Protein AF-A0AAD2FMF6-F1 (afdb_monomer_lite)

Secondary structure (DSSP, 8-state):
--SSHHHHHHHHHHHHHHHHHHHHHHHHHHHHHHHHHHHSS-HHHHHHHHHHHHHHHHHGGGSEEEES--TT-TTTTSPPSTTS--HHHHHHHHHHHTTHHHHS-B-SS-EEEEEEESS-TTEEEEEEEPPTTSTTTT-EEEEEEE-TTTTTSPPEEEE--STTTT---BTTB-TTSBB--GGGTSSSSS---TTT--HHHHHHHIIIIIS-S-GGGGSTT-GGGTTSHHHHHHHHHHHHHHHHHIIIIIIHHHHHHHTTSS--SSGGGHHHHHHHHHHTHHHHHHHHHHHHH--PPPPS-----TTTHHHHS--SS--HHHHHHHHHHHHHT-HHHHHHHHHHHHHTT-PPPP---------PPP-EEEETTEEEE--------------------------------------------------

InterPro domains:
  IPR000608 Ubiquitin-conjugating (UBC), catalytic core domain [PF00179] (114-224)
  IPR000608 Ubiquitin-conjugating (UBC), catalytic core domain [PS50127] (88-251)
  IPR016135 Ubiquitin-conjugating enzyme/RWD-like [G3DSA:3.10.110.10] (50-352)
  IPR016135 Ubiquitin-conjugating enzyme/RWD-like [SSF54495] (80-254)

Organism: NCBI:txid2856

Foldseek 3Di:
DDDPVVVVVVVVVVVVVVVVVVVVVVVVVVVVVVVVVVVPQPPVNVVVVVLFVVQCVQCLQQQEDEDQDWPPFPCPPPDQQPDDPPVVQVVVLCVQSVCRSPLWDRTLQKGKHKYANPVQNQWIKMWIQFGPLALLHRFTWMKIWGQRPPPQAAIDIFTDLLLCLLDQLAPQQHSRRHGADQCNVRYDDDYRDRPPDDVSVVVVCCRPVTSDRQRVCVPPPLVVCPPPPQSQLVSLLSSLLSNVSRLNRGQLQLLCVLLVNDDDPGVSCNSVSVSSCVSCVVVVLVVLVCSLPDDGDDHPDDDDDPVCVSSVPPSPDDDSNVSSVSNVVSSCSRPVNVVVVVVVVVVVPDDDDDDDDDDDPPPDPFDWDDDPHDTDGDDDDPDDDDDDDDDDDDDDDDDDDDDDDDYYDDDDDDDDDDDDDPDPDPD

pLDDT: mean 74.32, std 25.96, range [22.69, 98.88]

Radius of gyration: 31.47 Å; chains: 1; bounding box: 99×77×60 Å

Sequence (427 aa):
MTSTAHVVSNHSKDYSRKVLSLAQQVLSLKDRALQISRAVVEKDDLVVVDNQYHYRHALRPLAFDFVDRLQGHCFENQSSTSSAQSTKQRQRVLRELGTYKTALPVENGSSIFVRAVESRMDLLRCLIIGPDDSPYENGCFFFDIHLAGYPNSPPKVNFLTTGDGKYRFNPNLYKDGKVCLSLLGTWSGPGWQSGESTLLQVLVSIQSLILVEQPYFNEPGFQASEGTPSGICESDKYNENVRRFTLDAAILPHLRRLTGALVPMYPEFDAVIDKHFELKEHALTVQLSKWRKYKAQKSPHAGLPSYMKLHHARTSGPTMESLCISCVACMDSWPRKQKARKNRSNASSSMLPEESSKQAVSVQPIRAVEVNGIIEIDLDEDNQDLAATANLPQPPNSESDVPRPSQPPVTLVSSLKGSTAKVIDLT

Structure (mmCIF, N/CA/C/O backbone):
data_AF-A0AAD2FMF6-F1
#
_entry.id   AF-A0AAD2FMF6-F1
#
loop_
_atom_site.group_PDB
_atom_site.id
_atom_site.type_symbol
_atom_site.label_atom_id
_atom_site.label_alt_id
_atom_site.label_comp_id
_atom_site.label_asym_id
_atom_site.label_entity_id
_atom_site.label_seq_id
_atom_site.pdbx_PDB_ins_code
_atom_site.Cartn_x
_atom_site.Cartn_y
_atom_site.Cartn_z
_atom_site.occupancy
_atom_site.B_iso_or_equiv
_atom_site.auth_seq_id
_atom_site.auth_comp_id
_atom_site.auth_asym_id
_atom_site.auth_atom_id
_atom_site.pdbx_PDB_model_num
ATOM 1 N N . MET A 1 1 ? -74.788 -36.641 -24.687 1.00 47.34 1 MET A N 1
ATOM 2 C CA . MET A 1 1 ? -73.593 -37.443 -24.353 1.00 47.34 1 MET A CA 1
ATOM 3 C C . MET A 1 1 ? -72.845 -37.757 -25.652 1.00 47.34 1 MET A C 1
ATOM 5 O O . MET A 1 1 ? -73.503 -38.001 -26.651 1.00 47.34 1 MET A O 1
ATOM 9 N N . THR A 1 2 ? -71.509 -37.625 -25.617 1.00 49.56 2 THR A N 1
ATOM 10 C CA . THR A 1 2 ? -70.476 -38.143 -26.556 1.00 49.56 2 THR A CA 1
ATOM 11 C C . THR A 1 2 ? -70.441 -37.703 -28.036 1.00 49.56 2 THR A C 1
ATOM 13 O O . THR A 1 2 ? -70.500 -38.560 -28.907 1.00 49.56 2 THR A O 1
ATOM 16 N N . SER A 1 3 ? -70.213 -36.416 -28.365 1.00 51.75 3 SER A N 1
ATOM 17 C CA . SER A 1 3 ? -69.592 -36.099 -29.682 1.00 51.75 3 SER A CA 1
ATOM 18 C C . SER A 1 3 ? -68.864 -34.748 -29.816 1.00 51.75 3 SER A C 1
ATOM 20 O O . SER A 1 3 ? -67.983 -34.629 -30.660 1.00 51.75 3 SER A O 1
ATOM 22 N N . THR A 1 4 ? -69.137 -33.734 -28.992 1.00 48.59 4 THR A N 1
ATOM 23 C CA . THR A 1 4 ? -68.455 -32.417 -29.074 1.00 48.59 4 THR A CA 1
ATOM 24 C C . THR A 1 4 ? -67.228 -32.281 -28.162 1.00 48.59 4 THR A C 1
ATOM 26 O O . THR A 1 4 ? -66.384 -31.419 -28.389 1.00 48.59 4 THR A O 1
ATOM 29 N N . ALA A 1 5 ? -67.054 -33.179 -27.187 1.00 45.12 5 ALA A N 1
ATOM 30 C CA . ALA A 1 5 ? -65.874 -33.212 -26.312 1.00 45.12 5 ALA A CA 1
ATOM 31 C C . ALA A 1 5 ? -64.605 -33.755 -27.009 1.00 45.12 5 ALA A C 1
ATOM 33 O O . ALA A 1 5 ? -63.488 -33.442 -26.597 1.00 45.12 5 ALA A O 1
ATOM 34 N N . HIS A 1 6 ? -64.753 -34.537 -28.088 1.00 45.22 6 HIS A N 1
ATOM 35 C CA . HIS A 1 6 ? -63.618 -35.169 -28.773 1.00 45.22 6 HIS A CA 1
ATOM 36 C C . HIS A 1 6 ? -62.829 -34.221 -29.689 1.00 45.22 6 HIS A C 1
ATOM 38 O O . HIS A 1 6 ? -61.616 -34.377 -29.816 1.00 45.22 6 HIS A O 1
ATOM 44 N N . VAL A 1 7 ? -63.471 -33.209 -30.279 1.00 49.34 7 VAL A N 1
ATOM 45 C CA . VAL A 1 7 ? -62.808 -32.288 -31.224 1.00 49.34 7 VAL A CA 1
ATOM 46 C C . VAL A 1 7 ? -62.036 -31.184 -30.488 1.00 49.34 7 VAL A C 1
ATOM 48 O O . VAL A 1 7 ? -60.888 -30.905 -30.830 1.00 49.34 7 VAL A O 1
ATOM 51 N N . VAL A 1 8 ? -62.588 -30.645 -29.393 1.00 47.06 8 VAL A N 1
ATOM 52 C CA . VAL A 1 8 ? -61.883 -29.689 -28.509 1.00 47.06 8 VAL A CA 1
ATOM 53 C C . VAL A 1 8 ? -60.706 -30.366 -27.786 1.00 47.06 8 VAL A C 1
ATOM 55 O O . VAL A 1 8 ? -59.640 -29.769 -27.627 1.00 47.06 8 VAL A O 1
ATOM 58 N N . SER A 1 9 ? -60.848 -31.653 -27.435 1.00 49.81 9 SER A N 1
ATOM 59 C CA . SER A 1 9 ? -59.762 -32.464 -26.865 1.00 49.81 9 SER A CA 1
ATOM 60 C C . SER A 1 9 ? -58.566 -32.611 -27.808 1.00 49.81 9 SER A C 1
ATOM 62 O O . SER A 1 9 ? -57.443 -32.700 -27.314 1.00 49.81 9 SER A O 1
ATOM 64 N N . ASN A 1 10 ? -58.777 -32.703 -29.122 1.00 48.41 10 ASN A N 1
ATOM 65 C CA . ASN A 1 10 ? -57.694 -32.995 -30.064 1.00 48.41 10 ASN A CA 1
ATOM 66 C C . ASN A 1 10 ? -56.894 -31.740 -30.441 1.00 48.41 10 ASN A C 1
ATOM 68 O O . ASN A 1 10 ? -55.670 -31.814 -30.514 1.00 48.41 10 ASN A O 1
ATOM 72 N N . HIS A 1 11 ? -57.537 -30.573 -30.563 1.00 51.94 11 HIS A N 1
ATOM 73 C CA . HIS A 1 11 ? -56.827 -29.301 -30.765 1.00 51.94 11 HIS A CA 1
ATOM 74 C C . HIS A 1 11 ? -56.041 -28.833 -29.533 1.00 51.94 11 HIS A C 1
ATOM 76 O O . HIS A 1 11 ? -54.936 -28.312 -29.682 1.00 51.94 11 HIS A O 1
ATOM 82 N N . SER A 1 12 ? -56.551 -29.080 -28.322 1.00 52.19 12 SER A N 1
ATOM 83 C CA . SER A 1 12 ? -55.810 -28.814 -27.080 1.00 52.19 12 SER A CA 1
ATOM 84 C C . SER A 1 12 ? -54.546 -29.684 -26.975 1.00 52.19 12 SER A C 1
ATOM 86 O O . SER A 1 12 ? -53.460 -29.181 -26.691 1.00 52.19 12 SER A O 1
ATOM 88 N N . LYS A 1 13 ? -54.647 -30.974 -27.334 1.00 53.66 13 LYS A N 1
ATOM 89 C CA . LYS A 1 13 ? -53.506 -31.909 -27.359 1.00 53.66 13 LYS A CA 1
ATOM 90 C C . LYS A 1 13 ? -52.428 -31.510 -28.371 1.00 53.66 13 LYS A C 1
ATOM 92 O O . LYS A 1 13 ? -51.243 -31.649 -28.070 1.00 53.66 13 LYS A O 1
ATOM 97 N N . ASP A 1 14 ? -52.813 -30.995 -29.537 1.00 55.91 14 ASP A N 1
ATOM 98 C CA . ASP A 1 14 ? -51.859 -30.530 -30.553 1.00 55.91 14 ASP A CA 1
ATOM 99 C C . ASP A 1 14 ? -51.150 -29.230 -30.155 1.00 55.91 14 ASP A C 1
ATOM 101 O O . ASP A 1 14 ? -49.952 -29.074 -30.409 1.00 55.91 14 ASP A O 1
ATOM 105 N N . TYR A 1 15 ? -51.851 -28.316 -29.478 1.00 57.34 15 TYR A N 1
ATOM 106 C CA . TYR A 1 15 ? -51.237 -27.110 -28.926 1.00 57.34 15 TYR A CA 1
ATOM 107 C C . TYR A 1 15 ? -50.226 -27.457 -27.823 1.00 57.34 15 TYR A C 1
ATOM 109 O O . TYR A 1 15 ? -49.084 -26.998 -27.863 1.00 57.34 15 TYR A O 1
ATOM 117 N N . SER A 1 16 ? -50.584 -28.351 -26.894 1.00 61.69 16 SER A N 1
ATOM 118 C CA . SER A 1 16 ? -49.678 -28.815 -25.834 1.00 61.69 16 SER A CA 1
ATOM 119 C C . SER A 1 16 ? -48.434 -29.523 -26.381 1.00 61.69 16 SER A C 1
ATOM 121 O O . SER A 1 16 ? -47.336 -29.300 -25.873 1.00 61.69 16 SER A O 1
ATOM 123 N N . ARG A 1 17 ? -48.564 -30.321 -27.451 1.00 63.84 17 ARG A N 1
ATOM 124 C CA . ARG A 1 17 ? -47.413 -30.965 -28.112 1.00 63.84 17 ARG A CA 1
ATOM 125 C C . ARG A 1 17 ? -46.457 -29.953 -28.741 1.00 63.84 17 ARG A C 1
ATOM 127 O O . ARG A 1 17 ? -45.245 -30.115 -28.621 1.00 63.84 17 ARG A O 1
ATOM 134 N N . LYS A 1 18 ? -46.978 -28.892 -29.366 1.00 66.69 18 LYS A N 1
ATOM 135 C CA . LYS A 1 18 ? -46.148 -27.816 -29.939 1.00 66.69 18 LYS A CA 1
ATOM 136 C C . LYS A 1 18 ? -45.423 -27.011 -28.860 1.00 66.69 18 LYS A C 1
ATOM 138 O O . LYS A 1 18 ? -44.243 -26.717 -29.027 1.00 66.69 18 LYS A O 1
ATOM 143 N N . VAL A 1 19 ? -46.089 -26.713 -27.742 1.00 70.88 19 VAL A N 1
ATOM 144 C CA . VAL A 1 19 ? -45.468 -26.023 -26.596 1.00 70.88 19 VAL A CA 1
ATOM 145 C C . VAL A 1 19 ? -44.350 -26.871 -25.978 1.00 70.88 19 VAL A C 1
ATOM 147 O O . VAL A 1 19 ? -43.271 -26.350 -25.707 1.00 70.88 19 VAL A O 1
ATOM 150 N N . LEU A 1 20 ? -44.559 -28.183 -25.830 1.00 63.91 20 LEU A N 1
ATOM 151 C CA . LEU A 1 20 ? -43.536 -29.108 -25.325 1.00 63.91 20 LEU A CA 1
ATOM 152 C C . LEU A 1 20 ? -42.337 -29.233 -26.273 1.00 63.91 20 LEU A C 1
ATOM 154 O O . LEU A 1 20 ? -41.194 -29.199 -25.822 1.00 63.91 20 LEU A O 1
ATOM 158 N N . SER A 1 21 ? -42.586 -29.295 -27.582 1.00 73.44 21 SER A N 1
ATOM 159 C CA . SER A 1 21 ? -41.528 -29.303 -28.596 1.00 73.44 21 SER A CA 1
ATOM 160 C C . SER A 1 21 ? -40.681 -28.027 -28.559 1.00 73.44 21 SER A C 1
ATOM 162 O O . SER A 1 21 ? -39.459 -28.109 -28.690 1.00 73.44 21 SER A O 1
ATOM 164 N N . LEU A 1 22 ? -41.302 -26.856 -28.374 1.00 71.25 22 LEU A N 1
ATOM 165 C CA . LEU A 1 22 ? -40.574 -25.590 -28.253 1.00 71.25 22 LEU A CA 1
ATOM 166 C C . LEU A 1 22 ? -39.754 -25.537 -26.957 1.00 71.25 22 LEU A C 1
ATOM 168 O O . LEU A 1 22 ? -38.597 -25.122 -26.977 1.00 71.25 22 LEU A O 1
ATOM 172 N N . ALA A 1 23 ? -40.322 -25.996 -25.840 1.00 68.06 23 ALA A N 1
ATOM 173 C CA . ALA A 1 23 ? -39.624 -26.048 -24.558 1.00 68.06 23 ALA A CA 1
ATOM 174 C C . ALA A 1 23 ? -38.389 -26.968 -24.613 1.00 68.06 23 ALA A C 1
ATOM 176 O O . ALA A 1 23 ? -37.326 -26.601 -24.113 1.00 68.06 23 ALA A O 1
ATOM 177 N N . GLN A 1 24 ? -38.491 -28.119 -25.287 1.00 74.00 24 GLN A N 1
ATOM 178 C CA . GLN A 1 24 ? -37.368 -29.041 -25.497 1.00 74.00 24 GLN A CA 1
ATOM 179 C C . GLN A 1 24 ? -36.272 -28.446 -26.394 1.00 74.00 24 GLN A C 1
ATOM 181 O O . GLN A 1 24 ? -35.088 -28.632 -26.116 1.00 74.00 24 GLN A O 1
ATOM 186 N N . GLN A 1 25 ? -36.636 -27.678 -27.426 1.00 74.88 25 GLN A N 1
ATOM 187 C CA . GLN A 1 25 ? -35.657 -26.958 -28.249 1.00 74.88 25 GLN A CA 1
ATOM 188 C C . GLN A 1 25 ? -34.942 -25.845 -27.468 1.00 74.88 25 GLN A C 1
ATOM 190 O O . GLN A 1 25 ? -33.728 -25.697 -27.597 1.00 74.88 25 GLN A O 1
ATOM 195 N N . VAL A 1 26 ? -35.655 -25.098 -26.618 1.00 72.44 26 VAL A N 1
ATOM 196 C CA . VAL A 1 26 ? -35.059 -24.055 -25.762 1.00 72.44 26 VAL A CA 1
ATOM 197 C C . VAL A 1 26 ? -34.114 -24.659 -24.719 1.00 72.44 26 VAL A C 1
ATOM 199 O O . VAL A 1 26 ? -33.029 -24.123 -24.503 1.00 72.44 26 VAL A O 1
ATOM 202 N N . LEU A 1 27 ? -34.476 -25.794 -24.114 1.00 64.56 27 LEU A N 1
ATOM 203 C CA . LEU A 1 27 ? -33.606 -26.517 -23.179 1.00 64.56 27 LEU A CA 1
ATOM 204 C C . LEU A 1 27 ? -32.352 -27.066 -23.875 1.00 64.56 27 LEU A C 1
ATOM 206 O O . LEU A 1 27 ? -31.250 -26.860 -23.382 1.00 64.56 27 LEU A O 1
ATOM 210 N N . SER A 1 28 ? -32.491 -27.642 -25.072 1.00 69.94 28 SER A N 1
ATOM 211 C CA . SER A 1 28 ? -31.351 -28.105 -25.877 1.00 69.94 28 SER A CA 1
ATOM 212 C C . SER A 1 28 ? -30.399 -26.967 -26.275 1.00 69.94 28 SER A C 1
ATOM 214 O O . SER A 1 28 ? -29.177 -27.130 -26.242 1.00 69.94 28 SER A O 1
ATOM 216 N N . LEU A 1 29 ? -30.935 -25.788 -26.610 1.00 65.50 29 LEU A N 1
ATOM 217 C CA . LEU A 1 29 ? -30.132 -24.592 -26.879 1.00 65.50 29 LEU A CA 1
ATOM 218 C C . LEU A 1 29 ? -29.440 -24.068 -25.615 1.00 65.50 29 LEU A C 1
ATOM 220 O O . LEU A 1 29 ? -28.285 -23.653 -25.688 1.00 65.50 29 LEU A O 1
ATOM 224 N N . LYS A 1 30 ? -30.108 -24.131 -24.458 1.00 61.59 30 LYS A N 1
ATOM 225 C CA . LYS A 1 30 ? -29.532 -23.761 -23.161 1.00 61.59 30 LYS A CA 1
ATOM 226 C C . LYS A 1 30 ? -28.395 -24.705 -22.760 1.00 61.59 30 LYS A C 1
ATOM 228 O O . LYS A 1 30 ? -27.351 -24.220 -22.340 1.00 61.59 30 LYS A O 1
ATOM 233 N N . ASP A 1 31 ? -28.541 -26.010 -22.977 1.00 65.00 31 ASP A N 1
ATOM 234 C CA . ASP A 1 31 ? -27.500 -27.005 -22.690 1.00 65.00 31 ASP A CA 1
ATOM 235 C C . ASP A 1 31 ? -26.309 -26.898 -23.648 1.00 65.00 31 ASP A C 1
ATOM 237 O O . ASP A 1 31 ? -25.160 -27.001 -23.218 1.00 65.00 31 ASP A O 1
ATOM 241 N N . ARG A 1 32 ? -26.548 -26.588 -24.930 1.00 64.88 32 ARG A N 1
ATOM 242 C CA . ARG A 1 32 ? -25.470 -26.270 -25.883 1.00 64.88 32 ARG A CA 1
ATOM 243 C C . ARG A 1 32 ? -24.753 -24.971 -25.519 1.00 64.88 32 ARG A C 1
ATOM 245 O O . ARG A 1 32 ? -23.532 -24.925 -25.607 1.00 64.88 32 ARG A O 1
ATOM 252 N N . ALA A 1 33 ? -25.472 -23.943 -25.065 1.00 58.91 33 ALA A N 1
ATOM 253 C CA . ALA A 1 33 ? -24.868 -22.708 -24.564 1.00 58.91 33 ALA A CA 1
ATOM 254 C C . ALA A 1 33 ? -24.053 -22.947 -23.279 1.00 58.91 33 ALA A C 1
ATOM 256 O O . ALA A 1 33 ? -22.982 -22.366 -23.134 1.00 58.91 33 ALA A O 1
ATOM 257 N N . LEU A 1 34 ? -24.505 -23.848 -22.397 1.00 55.00 34 LEU A N 1
ATOM 258 C CA . LEU A 1 34 ? -23.795 -24.231 -21.172 1.00 55.00 34 LEU A CA 1
ATOM 259 C C . LEU A 1 34 ? -22.553 -25.099 -21.451 1.00 55.00 34 LEU A C 1
ATOM 261 O O . LEU A 1 34 ? -21.546 -25.002 -20.751 1.00 55.00 34 LEU A O 1
ATOM 265 N N . GLN A 1 35 ? -22.605 -25.954 -22.478 1.00 56.34 35 GLN A N 1
ATOM 266 C CA . GLN A 1 35 ? -21.454 -26.727 -22.955 1.00 56.34 35 GLN A CA 1
ATOM 267 C C . GLN A 1 35 ? -20.429 -25.838 -23.663 1.00 56.34 35 GLN A C 1
ATOM 269 O O . GLN A 1 35 ? -19.237 -26.017 -23.440 1.00 56.34 35 GLN A O 1
ATOM 274 N N . ILE A 1 36 ? -20.869 -24.844 -24.442 1.00 53.41 36 ILE A N 1
ATOM 275 C CA . ILE A 1 36 ? -19.986 -23.830 -25.036 1.00 53.41 36 ILE A CA 1
ATOM 276 C C . ILE A 1 36 ? -19.380 -22.946 -23.935 1.00 53.41 36 ILE A C 1
ATOM 278 O O . ILE A 1 36 ? -18.175 -22.732 -23.941 1.00 53.41 36 ILE A O 1
ATOM 282 N N . SER A 1 37 ? -20.148 -22.513 -22.928 1.00 51.34 37 SER A N 1
ATOM 283 C CA . SER A 1 37 ? -19.602 -21.723 -21.813 1.00 51.34 37 SER A CA 1
ATOM 284 C C . SER A 1 37 ? -18.616 -22.514 -20.947 1.00 51.34 37 SER A C 1
ATOM 286 O O . SER A 1 37 ? -17.664 -21.942 -20.431 1.00 51.34 37 SER A O 1
ATOM 288 N N . ARG A 1 38 ? -18.812 -23.833 -20.800 1.00 53.47 38 ARG A N 1
ATOM 289 C CA . ARG A 1 38 ? -17.855 -24.735 -20.135 1.00 53.47 38 ARG A CA 1
ATOM 290 C C . ARG A 1 38 ? -16.628 -25.060 -20.996 1.00 53.47 38 ARG A C 1
ATOM 292 O O . ARG A 1 38 ? -15.605 -25.429 -20.436 1.00 53.47 38 ARG A O 1
ATOM 299 N N . ALA A 1 39 ? -16.722 -24.930 -22.320 1.00 49.16 39 ALA A N 1
ATOM 300 C CA . ALA A 1 39 ? -15.635 -25.206 -23.262 1.00 49.16 39 ALA A CA 1
ATOM 301 C C . ALA A 1 39 ? -14.795 -23.968 -23.643 1.00 49.16 39 ALA A C 1
ATOM 303 O O . ALA A 1 39 ? -13.778 -24.131 -24.308 1.00 49.16 39 ALA A O 1
ATOM 304 N N . VAL A 1 40 ? -15.197 -22.752 -23.244 1.00 50.47 40 VAL A N 1
ATOM 305 C CA . VAL A 1 40 ? -14.542 -21.483 -23.645 1.00 50.47 40 VAL A CA 1
ATOM 306 C C . VAL A 1 40 ? -13.622 -20.885 -22.565 1.00 50.47 40 VAL A C 1
ATOM 308 O O . VAL A 1 40 ? -12.927 -19.916 -22.838 1.00 50.47 40 VAL A O 1
ATOM 311 N N . VAL A 1 41 ? -13.539 -21.462 -21.365 1.00 49.41 41 VAL A N 1
ATOM 312 C CA . VAL A 1 41 ? -12.566 -21.013 -20.351 1.00 49.41 41 VAL A CA 1
ATOM 313 C C . VAL A 1 41 ? -11.321 -21.889 -20.457 1.00 49.41 41 VAL A C 1
ATOM 315 O O . VAL A 1 41 ? -11.370 -23.087 -20.166 1.00 49.41 41 VAL A O 1
ATOM 318 N N . GLU A 1 42 ? -10.221 -21.311 -20.938 1.00 50.50 42 GLU A N 1
ATOM 319 C CA . GLU A 1 42 ? -8.943 -22.004 -21.078 1.00 50.50 42 GLU A CA 1
ATOM 320 C C . GLU A 1 42 ? -8.460 -22.500 -19.705 1.00 50.50 42 GLU A C 1
ATOM 322 O O . GLU A 1 42 ? -8.738 -21.921 -18.656 1.00 50.50 42 GLU A O 1
ATOM 327 N N . LYS A 1 43 ? -7.745 -23.626 -19.688 1.00 52.09 43 LYS A N 1
ATOM 328 C CA . LYS A 1 43 ? -7.291 -24.306 -18.462 1.00 52.09 43 LYS A CA 1
ATOM 329 C C . LYS A 1 43 ? -6.472 -23.391 -17.533 1.00 52.09 43 LYS A C 1
ATOM 331 O O . LYS A 1 43 ? -6.464 -23.616 -16.325 1.00 52.09 43 LYS A O 1
ATOM 336 N N . ASP A 1 44 ? -5.834 -22.366 -18.094 1.00 51.78 44 ASP A N 1
ATOM 337 C CA . ASP A 1 44 ? -5.080 -21.347 -17.364 1.00 51.78 44 ASP A CA 1
ATOM 338 C C . ASP A 1 44 ? -6.000 -20.354 -16.635 1.00 51.78 44 ASP A C 1
ATOM 340 O O . ASP A 1 44 ? -5.744 -20.035 -15.473 1.00 51.78 44 ASP A O 1
ATOM 344 N N . ASP A 1 45 ? -7.128 -19.960 -17.233 1.00 50.66 45 ASP A N 1
ATOM 345 C CA . ASP A 1 45 ? -8.123 -19.096 -16.587 1.00 50.66 45 ASP A CA 1
ATOM 346 C C . ASP A 1 45 ? -8.752 -19.782 -15.3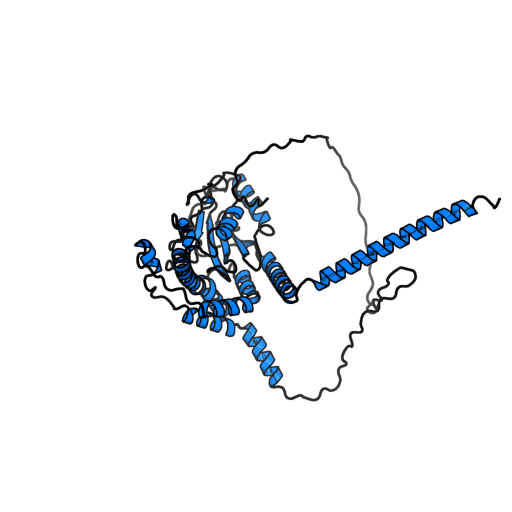68 1.00 50.66 45 ASP A C 1
ATOM 348 O O . ASP A 1 45 ? -8.950 -19.148 -14.335 1.00 50.66 45 ASP A O 1
ATOM 352 N N . LEU A 1 46 ? -9.007 -21.096 -15.432 1.00 56.66 46 LEU A N 1
ATOM 353 C CA . LEU A 1 46 ? -9.515 -21.852 -14.279 1.00 56.66 46 LEU A CA 1
ATOM 354 C C . LEU A 1 46 ? -8.521 -21.863 -13.107 1.00 56.66 46 LEU A C 1
ATOM 356 O O . LEU A 1 46 ? -8.938 -21.714 -11.962 1.00 56.66 46 LEU A O 1
ATOM 360 N N . VAL A 1 47 ? -7.218 -22.000 -13.375 1.00 59.97 47 VAL A N 1
ATOM 361 C CA . VAL A 1 47 ? -6.170 -21.979 -12.335 1.00 59.97 47 VAL A CA 1
ATOM 362 C C . VAL A 1 47 ? -5.987 -20.572 -11.759 1.00 59.97 47 VAL A C 1
ATOM 364 O O . VAL A 1 47 ? -5.784 -20.412 -10.554 1.00 59.97 47 VAL A O 1
ATOM 367 N N . VAL A 1 48 ? -6.078 -19.533 -12.593 1.00 59.91 48 VAL A N 1
ATOM 368 C CA . VAL A 1 48 ? -6.016 -18.133 -12.147 1.00 59.91 48 VAL A CA 1
ATOM 369 C C . VAL A 1 48 ? -7.228 -17.782 -11.282 1.00 59.91 48 VAL A C 1
ATOM 371 O O . VAL A 1 48 ? -7.052 -17.216 -10.202 1.00 59.91 48 VAL A O 1
ATOM 374 N N . VAL A 1 49 ? -8.437 -18.158 -11.706 1.00 61.03 49 VAL A N 1
ATOM 375 C CA . VAL A 1 49 ? -9.680 -17.953 -10.943 1.00 61.03 49 VAL A CA 1
ATOM 376 C C . VAL A 1 49 ? -9.624 -18.690 -9.602 1.00 61.03 49 VAL A C 1
ATOM 378 O O . VAL A 1 49 ? -9.982 -18.111 -8.575 1.00 61.03 49 VAL A O 1
ATOM 381 N N . ASP A 1 50 ? -9.111 -19.921 -9.583 1.00 71.19 50 ASP A N 1
ATOM 382 C CA . ASP A 1 50 ? -8.941 -20.714 -8.363 1.00 71.19 50 ASP A CA 1
ATOM 383 C C . ASP A 1 50 ? -7.964 -20.053 -7.374 1.00 71.19 50 ASP A C 1
ATOM 385 O O . ASP A 1 50 ? -8.283 -19.863 -6.199 1.00 71.19 50 ASP A O 1
ATOM 389 N N . ASN A 1 51 ? -6.807 -19.585 -7.854 1.00 76.88 51 ASN A N 1
ATOM 390 C CA . ASN A 1 51 ? -5.833 -18.874 -7.020 1.00 76.88 51 ASN A CA 1
ATOM 391 C C . ASN A 1 51 ? -6.381 -17.550 -6.472 1.00 76.88 51 ASN A C 1
ATOM 393 O O . ASN A 1 51 ? -6.164 -17.229 -5.301 1.00 76.88 51 ASN A O 1
ATOM 397 N N . GLN A 1 52 ? -7.112 -16.785 -7.289 1.00 82.94 52 GLN A N 1
ATOM 398 C CA . GLN A 1 52 ? -7.743 -15.540 -6.850 1.00 82.94 52 GLN A CA 1
ATOM 399 C C . GLN A 1 52 ? -8.797 -15.790 -5.769 1.00 82.94 52 GLN A C 1
ATOM 401 O O . GLN A 1 52 ? -8.800 -15.114 -4.735 1.00 82.94 52 GLN A O 1
ATOM 406 N N . TYR A 1 53 ? -9.654 -16.790 -5.980 1.00 86.94 53 TYR A N 1
ATOM 407 C CA . TYR A 1 53 ? -10.670 -17.198 -5.019 1.00 86.94 53 TYR A CA 1
ATOM 408 C C . TYR A 1 53 ? -10.035 -17.650 -3.700 1.00 86.94 53 TYR A C 1
ATOM 410 O O . TYR A 1 53 ? -10.394 -17.135 -2.638 1.00 86.94 53 TYR A O 1
ATOM 418 N N . HIS A 1 54 ? -9.045 -18.545 -3.756 1.00 89.62 54 HIS A N 1
ATOM 419 C CA . HIS A 1 54 ? -8.337 -19.043 -2.578 1.00 89.62 54 HIS A CA 1
ATOM 420 C C . HIS A 1 54 ? -7.639 -17.929 -1.797 1.00 89.62 54 HIS A C 1
ATOM 422 O O . HIS A 1 54 ? -7.743 -17.882 -0.568 1.00 89.62 54 HIS A O 1
ATOM 428 N N . TYR A 1 55 ? -6.982 -17.001 -2.496 1.00 94.81 55 TYR A N 1
ATOM 429 C CA . TYR A 1 55 ? -6.345 -15.844 -1.877 1.00 94.81 55 TYR A CA 1
ATOM 430 C C . TYR A 1 55 ? -7.349 -14.977 -1.123 1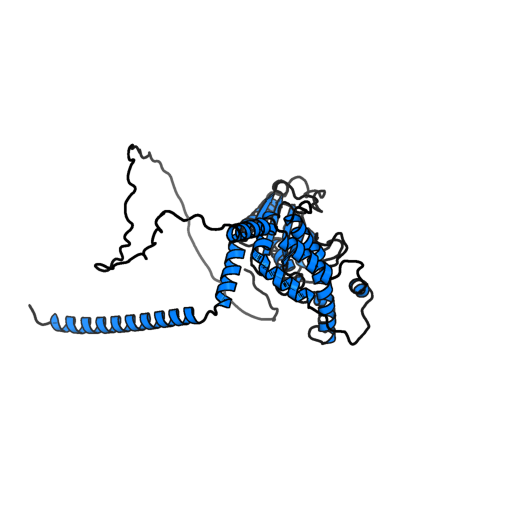.00 94.81 55 TYR A C 1
ATOM 432 O O . TYR A 1 55 ? -7.185 -14.717 0.074 1.00 94.81 55 TYR A O 1
ATOM 440 N N . ARG A 1 56 ? -8.431 -14.582 -1.799 1.00 94.44 56 ARG A N 1
ATOM 441 C CA . ARG A 1 56 ? -9.473 -13.747 -1.204 1.00 94.44 56 ARG A CA 1
ATOM 442 C C . ARG A 1 56 ? -10.147 -14.443 -0.025 1.00 94.44 56 ARG A C 1
ATOM 444 O O . ARG A 1 56 ? -10.307 -13.819 1.020 1.00 94.44 56 ARG A O 1
ATOM 451 N N . HIS A 1 57 ? -10.503 -15.720 -0.149 1.00 93.94 57 HIS A N 1
ATOM 452 C CA . HIS A 1 57 ? -11.145 -16.469 0.934 1.00 93.94 57 HIS A CA 1
ATOM 453 C C . HIS A 1 57 ? -10.262 -16.600 2.174 1.00 93.94 57 HIS A C 1
ATOM 455 O O . HIS A 1 57 ? -10.759 -16.464 3.291 1.00 93.94 57 HIS A O 1
ATOM 461 N N . ALA A 1 58 ? -8.962 -16.829 1.995 1.00 95.88 58 ALA A N 1
ATOM 462 C CA . ALA A 1 58 ? -8.037 -16.977 3.110 1.00 95.88 58 ALA A CA 1
ATOM 463 C C . ALA A 1 58 ? -7.754 -15.657 3.843 1.00 95.88 58 ALA A C 1
ATOM 465 O O . ALA A 1 58 ? -7.602 -15.656 5.064 1.00 95.88 58 ALA A O 1
ATOM 466 N N . LEU A 1 59 ? -7.664 -14.541 3.115 1.00 97.62 59 LEU A N 1
ATOM 467 C CA . LEU A 1 59 ? -7.230 -13.256 3.672 1.00 97.62 59 LEU A CA 1
ATOM 468 C C . LEU A 1 59 ? -8.379 -12.320 4.052 1.00 97.62 59 LEU A C 1
ATOM 470 O O . LEU A 1 59 ? -8.200 -11.478 4.930 1.00 97.62 59 LEU A O 1
ATOM 474 N N . ARG A 1 60 ? -9.572 -12.467 3.460 1.00 97.31 60 ARG A N 1
ATOM 475 C CA . ARG A 1 60 ? -10.745 -11.634 3.778 1.00 97.31 60 ARG A CA 1
ATOM 476 C C . ARG A 1 60 ? -11.090 -11.617 5.277 1.00 97.31 60 ARG A C 1
ATOM 478 O O . ARG A 1 60 ? -11.344 -10.523 5.779 1.00 97.31 60 ARG A O 1
ATOM 485 N N . PRO A 1 61 ? -11.051 -12.740 6.025 1.00 97.62 61 PRO A N 1
ATOM 486 C CA . PRO A 1 61 ? -11.286 -12.716 7.471 1.00 97.62 61 PRO A CA 1
ATOM 487 C C . PRO A 1 61 ? -10.283 -11.854 8.252 1.00 97.62 61 PRO A C 1
ATOM 489 O O . PRO A 1 61 ? -10.594 -11.403 9.346 1.00 97.62 61 PRO A O 1
ATOM 492 N N . LEU A 1 62 ? -9.099 -11.605 7.685 1.00 98.06 62 LEU A N 1
ATOM 493 C CA . LEU A 1 62 ? -8.021 -10.831 8.301 1.00 98.06 62 LEU A CA 1
ATOM 494 C C . LEU A 1 62 ? -8.008 -9.355 7.862 1.00 98.06 62 LEU A C 1
ATOM 496 O O . LEU A 1 62 ? -7.129 -8.605 8.303 1.00 98.06 62 LEU A O 1
ATOM 500 N N . ALA A 1 63 ? -8.955 -8.938 7.007 1.00 97.81 63 ALA A N 1
ATOM 501 C CA . ALA A 1 63 ? -9.045 -7.594 6.422 1.00 97.81 63 ALA A CA 1
ATOM 502 C C . ALA A 1 63 ? -9.025 -6.484 7.480 1.00 97.81 63 ALA A C 1
ATOM 504 O O . ALA A 1 63 ? -8.319 -5.489 7.335 1.00 97.81 63 ALA A O 1
ATOM 505 N N . PHE A 1 64 ? -9.765 -6.666 8.572 1.00 98.50 64 PHE A N 1
ATOM 506 C CA . PHE A 1 64 ? -9.887 -5.671 9.627 1.00 98.50 64 PHE A CA 1
ATOM 507 C C . PHE A 1 64 ? -10.015 -6.321 10.998 1.00 98.50 64 PHE A C 1
ATOM 509 O O . PHE A 1 64 ? -10.794 -7.262 11.152 1.00 98.50 64 PHE A O 1
ATOM 516 N N . ASP A 1 65 ? -9.297 -5.776 11.979 1.00 97.75 65 ASP A N 1
ATOM 517 C CA . ASP A 1 65 ? -9.435 -6.169 13.379 1.00 97.75 65 ASP A CA 1
ATOM 518 C C . ASP A 1 65 ? -9.085 -5.024 14.342 1.00 97.75 65 ASP A C 1
ATOM 520 O O . ASP A 1 65 ? -8.411 -4.056 13.961 1.00 97.75 65 ASP A O 1
ATOM 524 N N . PHE A 1 66 ? -9.531 -5.147 15.590 1.00 97.00 66 PHE A N 1
ATOM 525 C CA . PHE A 1 66 ? -9.090 -4.297 16.692 1.00 97.00 66 PHE A CA 1
ATOM 526 C C . PHE A 1 66 ? -7.879 -4.913 17.394 1.00 97.00 66 PHE A C 1
ATOM 528 O O . PHE A 1 66 ? -7.721 -6.129 17.440 1.00 97.00 66 PHE A O 1
ATOM 535 N N . VAL A 1 67 ? -7.007 -4.061 17.931 1.00 97.00 67 VAL A N 1
ATOM 536 C CA . VAL A 1 67 ? -5.825 -4.475 18.696 1.00 97.00 67 VAL A CA 1
ATOM 537 C C . VAL A 1 67 ? -5.653 -3.617 19.941 1.00 97.00 67 VAL A C 1
ATOM 539 O O . VAL A 1 67 ? -6.046 -2.449 19.961 1.00 97.00 67 VAL A O 1
ATOM 542 N N . ASP A 1 68 ? -4.989 -4.164 20.956 1.00 94.44 68 ASP A N 1
ATOM 543 C CA . ASP A 1 68 ? -4.726 -3.443 22.207 1.00 94.44 68 ASP A CA 1
ATOM 544 C C . ASP A 1 68 ? -3.793 -2.244 21.999 1.00 94.44 68 ASP A C 1
ATOM 546 O O . ASP A 1 68 ? -3.973 -1.177 22.592 1.00 94.44 68 ASP A O 1
ATOM 550 N N . ARG A 1 69 ? -2.768 -2.422 21.155 1.00 93.44 69 ARG A N 1
ATOM 551 C CA . ARG A 1 69 ? -1.733 -1.420 20.885 1.00 93.44 69 ARG A CA 1
ATOM 552 C C . ARG A 1 69 ? -1.083 -1.635 19.521 1.00 93.44 69 ARG A C 1
ATOM 554 O O . ARG A 1 69 ? -0.831 -2.763 19.114 1.00 93.44 69 ARG A O 1
ATOM 561 N N . LEU A 1 70 ? -0.712 -0.532 18.874 1.00 95.00 70 LEU A N 1
ATOM 562 C CA . LEU A 1 70 ? 0.179 -0.508 17.712 1.00 95.00 70 LEU A CA 1
ATOM 563 C C . LEU A 1 70 ? 1.582 -0.093 18.168 1.00 95.00 70 LEU A C 1
ATOM 565 O O . LEU A 1 70 ? 1.788 1.042 18.602 1.00 95.00 70 LEU A O 1
ATOM 569 N N . GLN A 1 71 ? 2.546 -1.013 18.122 1.00 91.31 71 GLN A N 1
ATOM 570 C CA . GLN A 1 71 ? 3.906 -0.728 18.590 1.00 91.31 71 GLN A CA 1
ATOM 571 C C . GLN A 1 71 ? 4.599 0.291 17.674 1.00 91.31 71 GLN A C 1
ATOM 573 O O . GLN A 1 71 ? 4.496 0.211 16.445 1.00 91.31 71 GLN A O 1
ATOM 578 N N . GLY A 1 72 ? 5.289 1.263 18.283 1.00 91.81 72 GLY A N 1
ATOM 579 C CA . GLY A 1 72 ? 6.052 2.292 17.569 1.00 91.81 72 GLY A CA 1
ATOM 580 C C . GLY A 1 72 ? 5.201 3.210 16.689 1.00 91.81 72 GLY A C 1
ATOM 581 O O . GLY A 1 72 ? 5.709 3.739 15.705 1.00 91.81 72 GLY A O 1
ATOM 582 N N . HIS A 1 73 ? 3.907 3.361 16.989 1.00 95.88 73 HIS A N 1
ATOM 583 C CA . HIS A 1 73 ? 3.006 4.157 16.162 1.00 95.88 73 HIS A CA 1
ATOM 584 C C . HIS A 1 73 ? 3.401 5.642 16.182 1.00 95.88 73 HIS A C 1
ATOM 586 O O . HIS A 1 73 ? 3.448 6.257 17.249 1.00 95.88 73 HIS A O 1
ATOM 592 N N . CYS A 1 74 ? 3.628 6.256 15.016 1.00 94.75 74 CYS A N 1
ATOM 593 C CA . CYS A 1 74 ? 4.189 7.613 14.890 1.00 94.75 74 CYS A CA 1
ATOM 594 C C . CYS A 1 74 ? 3.358 8.707 15.584 1.00 94.75 74 CYS A C 1
ATOM 596 O O . CYS A 1 74 ? 3.856 9.796 15.873 1.00 94.75 74 CYS A O 1
ATOM 598 N N . PHE A 1 75 ? 2.081 8.427 15.840 1.00 94.69 75 PHE A N 1
ATOM 599 C CA . PHE A 1 75 ? 1.138 9.351 16.464 1.00 94.69 75 PHE A CA 1
ATOM 600 C C . PHE A 1 75 ? 0.756 8.980 17.905 1.00 94.69 75 PHE A C 1
ATOM 602 O O . PHE A 1 75 ? -0.117 9.638 18.460 1.00 94.69 75 PHE A O 1
ATOM 609 N N . GLU A 1 76 ? 1.380 7.969 18.529 1.00 90.44 76 GLU A N 1
ATOM 610 C CA . GLU A 1 76 ? 0.975 7.482 19.866 1.00 90.44 76 GLU A CA 1
ATOM 611 C C . GLU A 1 76 ? 0.991 8.582 20.944 1.00 90.44 76 GLU A C 1
ATOM 613 O O . GLU A 1 76 ? 0.098 8.642 21.787 1.00 90.44 76 GLU A O 1
ATOM 618 N N . ASN A 1 77 ? 1.961 9.499 20.860 1.00 88.50 77 ASN A N 1
ATOM 619 C CA . ASN A 1 77 ? 2.141 10.603 21.807 1.00 88.50 77 ASN A CA 1
ATOM 620 C C . ASN A 1 77 ? 1.333 11.855 21.444 1.00 88.50 77 ASN A C 1
ATOM 622 O O . ASN A 1 77 ? 1.350 12.839 22.184 1.00 88.50 77 ASN A O 1
ATOM 626 N N . GLN A 1 78 ? 0.644 11.864 20.298 1.00 85.38 78 GLN A N 1
ATOM 627 C CA . GLN A 1 78 ? -0.236 12.976 19.964 1.00 85.38 78 GLN A CA 1
ATOM 628 C C . GLN A 1 78 ? -1.519 12.849 20.779 1.00 85.38 78 GLN A C 1
ATOM 630 O O . GLN A 1 78 ? -2.150 11.787 20.844 1.00 85.38 78 GLN A O 1
ATOM 635 N N . SER A 1 79 ? -1.909 13.956 21.410 1.00 70.00 79 SER A N 1
ATOM 636 C CA . SER A 1 79 ? -3.179 14.022 22.111 1.00 70.00 79 SER A CA 1
ATOM 637 C C . SER A 1 79 ? -4.297 13.665 21.136 1.00 70.00 79 SER A C 1
ATOM 639 O O . SER A 1 79 ? -4.409 14.249 20.056 1.00 70.00 79 SER A O 1
ATOM 641 N N . SER A 1 80 ? -5.147 12.712 21.529 1.00 63.47 80 SER A N 1
ATOM 642 C CA . SER A 1 80 ? -6.518 12.725 21.028 1.00 63.47 80 SER A CA 1
ATOM 643 C C . SER A 1 80 ? -7.037 14.101 21.392 1.00 63.47 80 SER A C 1
ATOM 645 O O . SER A 1 80 ? -6.935 14.482 22.562 1.00 63.47 80 SER A O 1
ATOM 647 N N . THR A 1 81 ? -7.512 14.863 20.420 1.00 54.62 81 THR A N 1
ATOM 648 C CA . THR A 1 81 ? -8.161 16.158 20.621 1.00 54.62 81 THR A CA 1
ATOM 649 C C . THR A 1 81 ? -9.079 16.061 21.850 1.00 54.62 81 THR A C 1
ATOM 651 O O . THR A 1 81 ? -10.082 15.361 21.813 1.00 54.62 81 THR A O 1
ATOM 654 N N . SER A 1 82 ? -8.619 16.639 22.970 1.00 45.97 82 SER A N 1
ATOM 655 C CA . SER A 1 82 ? -9.236 16.758 24.306 1.00 45.97 82 SER A CA 1
ATOM 656 C C . SER A 1 82 ? -10.302 15.719 24.717 1.00 45.97 82 SER A C 1
ATOM 658 O O . SER A 1 82 ? -11.442 15.832 24.289 1.00 45.97 82 SER A O 1
ATOM 660 N N . SER A 1 83 ? -9.935 14.795 25.622 1.00 44.31 83 SER A N 1
ATOM 661 C CA . SER A 1 83 ? -10.751 13.990 26.578 1.00 44.31 83 SER A CA 1
ATOM 662 C C . SER A 1 83 ? -12.028 13.255 26.131 1.00 44.31 83 SER A C 1
ATOM 664 O O . SER A 1 83 ? -12.553 12.438 26.882 1.00 44.31 83 SER A O 1
ATOM 666 N N . ALA A 1 84 ? -12.488 13.431 24.907 1.00 48.19 84 ALA A N 1
ATOM 667 C CA . ALA A 1 84 ? -13.469 12.607 24.245 1.00 48.19 84 ALA A CA 1
ATOM 668 C C . ALA A 1 84 ? -13.294 12.897 22.758 1.00 48.19 84 ALA A C 1
ATOM 670 O O . ALA A 1 84 ? -13.485 14.034 22.330 1.00 48.19 84 ALA A O 1
ATOM 671 N N . GLN A 1 85 ? -13.035 11.876 21.935 1.00 57.41 85 GLN A N 1
ATOM 672 C CA . GLN A 1 85 ? -13.641 11.924 20.604 1.00 57.41 85 GLN A CA 1
ATOM 673 C C . GLN A 1 85 ? -15.080 12.376 20.835 1.00 57.41 85 GLN A C 1
ATOM 675 O O . GLN A 1 85 ? -15.791 11.707 21.594 1.00 57.41 85 GLN A O 1
ATOM 680 N N . SER A 1 86 ? -15.494 13.519 20.274 1.00 70.38 86 SER A N 1
ATOM 681 C CA . SER A 1 86 ? -16.896 13.918 20.396 1.00 70.38 86 SER A CA 1
ATOM 682 C C . SER A 1 86 ? -17.729 12.692 20.023 1.00 70.38 86 SER A C 1
ATOM 684 O O . SER A 1 86 ? -17.363 11.977 19.085 1.00 70.38 86 SER A O 1
ATOM 686 N N . THR A 1 87 ? -18.794 12.376 20.760 1.00 80.94 87 THR A N 1
ATOM 687 C CA . THR A 1 87 ? -19.578 11.149 20.521 1.00 80.94 87 THR A CA 1
ATOM 688 C C . THR A 1 87 ? -19.900 10.967 19.029 1.00 80.94 87 THR A C 1
ATOM 690 O O . THR A 1 87 ? -19.862 9.854 18.513 1.00 80.94 87 THR A O 1
ATOM 693 N N . LYS A 1 88 ? -20.077 12.086 18.312 1.00 85.56 88 LYS A N 1
ATOM 694 C CA . LYS A 1 88 ? -20.219 12.181 16.853 1.00 85.56 88 LYS A CA 1
ATOM 695 C C . LYS A 1 88 ? -19.001 11.681 16.057 1.00 85.56 88 LYS A C 1
ATOM 697 O O . LYS A 1 88 ? -19.179 10.884 15.143 1.00 85.56 88 LYS A O 1
ATOM 702 N N . GLN A 1 89 ? -17.780 12.117 16.382 1.00 87.38 89 GLN A N 1
ATOM 703 C CA . GLN A 1 89 ? -16.549 11.623 15.747 1.00 87.38 89 GLN A CA 1
ATOM 704 C C . GLN A 1 89 ? -16.402 10.116 15.949 1.00 87.38 89 GLN A C 1
ATOM 706 O O . GLN A 1 89 ? -16.199 9.392 14.978 1.00 87.38 89 GLN A O 1
ATOM 711 N N . ARG A 1 90 ? -16.567 9.630 17.187 1.00 87.75 90 ARG A N 1
ATOM 712 C CA . ARG A 1 90 ? -16.479 8.193 17.477 1.00 87.75 90 ARG A CA 1
ATOM 713 C C . ARG A 1 90 ? -17.515 7.399 16.684 1.00 87.75 90 ARG A C 1
ATOM 715 O O . ARG A 1 90 ? -17.171 6.400 16.066 1.00 87.75 90 ARG A O 1
ATOM 722 N N . GLN A 1 91 ? -18.765 7.861 16.657 1.00 90.75 91 GLN A N 1
ATOM 723 C CA . GLN A 1 91 ? -19.832 7.241 15.867 1.00 90.75 91 GLN A CA 1
ATOM 724 C C . GLN A 1 91 ? -19.513 7.222 14.369 1.00 90.75 91 GLN A C 1
ATOM 726 O O . GLN A 1 91 ? -19.781 6.221 13.707 1.00 90.75 91 GLN A O 1
ATOM 731 N N . ARG A 1 92 ? -18.932 8.300 13.826 1.00 92.31 92 ARG A N 1
ATOM 732 C CA . ARG A 1 92 ? -18.505 8.346 12.422 1.00 92.31 92 ARG A CA 1
ATOM 733 C C . ARG A 1 92 ? -17.393 7.335 12.145 1.00 92.31 92 ARG A C 1
ATOM 735 O O . ARG A 1 92 ? -17.518 6.586 11.183 1.00 92.31 92 ARG A O 1
ATOM 742 N N . VAL A 1 93 ? -16.355 7.290 12.982 1.00 94.06 93 VAL A N 1
ATOM 743 C CA . VAL A 1 93 ? -15.248 6.330 12.840 1.00 94.06 93 VAL A CA 1
ATOM 744 C C . VAL A 1 93 ? -15.771 4.897 12.932 1.00 94.06 93 VAL A C 1
ATOM 746 O O . VAL A 1 93 ? -15.519 4.104 12.036 1.00 94.06 93 VAL A O 1
ATOM 749 N N . LEU A 1 94 ? -16.575 4.571 13.948 1.00 93.25 94 LEU A N 1
ATOM 750 C CA . LEU A 1 94 ? -17.149 3.232 14.111 1.00 93.25 94 LEU A CA 1
ATOM 751 C C . LEU A 1 94 ? -18.038 2.815 12.938 1.00 93.25 94 LEU A C 1
ATOM 753 O O . LEU A 1 94 ? -17.977 1.665 12.515 1.00 93.25 94 LEU A O 1
ATOM 757 N N . ARG A 1 95 ? -18.844 3.737 12.393 1.00 94.06 95 ARG A N 1
ATOM 758 C CA . ARG A 1 95 ? -19.660 3.461 11.203 1.00 94.06 95 ARG A CA 1
ATOM 759 C C . ARG A 1 95 ? -18.787 3.041 10.027 1.00 94.06 95 ARG A C 1
ATOM 761 O O . ARG A 1 95 ? -19.126 2.097 9.328 1.00 94.06 95 ARG A O 1
ATOM 768 N N . GLU A 1 96 ? -17.680 3.740 9.821 1.00 94.94 96 GLU A N 1
ATOM 769 C CA . GLU A 1 96 ? -16.759 3.453 8.731 1.00 94.94 96 GLU A CA 1
ATOM 770 C C . GLU A 1 96 ? -15.991 2.149 8.954 1.00 94.94 96 GLU A C 1
ATOM 772 O O . GLU A 1 96 ? -16.028 1.271 8.094 1.00 94.94 96 GLU A O 1
ATOM 777 N N . LEU A 1 97 ? -15.403 1.959 10.138 1.00 95.38 97 LEU A N 1
ATOM 778 C CA . LEU A 1 97 ? -14.712 0.719 10.508 1.00 95.38 97 LEU A CA 1
ATOM 779 C C . LEU A 1 97 ? -15.630 -0.506 10.454 1.00 95.38 97 LEU A C 1
ATOM 781 O O . LEU A 1 97 ? -15.193 -1.587 10.065 1.00 95.38 97 LEU A O 1
ATOM 785 N N . GLY A 1 98 ? -16.920 -0.338 10.760 1.00 95.62 98 GLY A N 1
ATOM 786 C CA . GLY A 1 98 ? -17.925 -1.391 10.626 1.00 95.62 98 GLY A CA 1
ATOM 787 C C . GLY A 1 98 ? -18.052 -1.941 9.201 1.00 95.62 98 GLY A C 1
ATOM 788 O O . GLY A 1 98 ? -18.425 -3.099 9.028 1.00 95.62 98 GLY A O 1
ATOM 789 N N . THR A 1 99 ? -17.686 -1.157 8.183 1.00 96.50 99 THR A N 1
ATOM 790 C CA . THR A 1 99 ? -17.697 -1.600 6.780 1.00 96.50 99 THR A CA 1
ATOM 791 C C . THR A 1 99 ? -16.422 -2.336 6.372 1.00 96.50 99 THR A C 1
ATOM 793 O O . THR A 1 99 ? -16.434 -3.078 5.397 1.00 96.50 99 THR A O 1
ATOM 796 N N . TYR A 1 100 ? -15.313 -2.189 7.102 1.00 97.06 100 TYR A N 1
ATOM 797 C CA . TYR A 1 100 ? -13.990 -2.601 6.614 1.00 97.06 100 TYR A CA 1
ATOM 798 C C . TYR A 1 100 ? -13.829 -4.112 6.443 1.00 97.06 100 TYR A C 1
ATOM 800 O O . TYR A 1 100 ? -13.063 -4.550 5.587 1.00 97.06 100 TYR A O 1
ATOM 808 N N . LYS A 1 101 ? -14.607 -4.921 7.172 1.00 92.31 101 LYS A N 1
ATOM 809 C CA . LYS A 1 101 ? -14.634 -6.379 6.974 1.00 92.31 101 LYS A CA 1
ATOM 810 C C . LYS A 1 101 ? -15.061 -6.773 5.552 1.00 92.31 101 LYS A C 1
ATOM 812 O O . LYS A 1 101 ? -14.626 -7.809 5.056 1.00 92.31 101 LYS A O 1
ATOM 817 N N . THR A 1 102 ? -15.875 -5.958 4.879 1.00 92.75 102 THR A N 1
ATOM 818 C CA . THR A 1 102 ? -16.412 -6.246 3.537 1.00 92.75 102 THR A CA 1
ATOM 819 C C . THR A 1 102 ? -15.974 -5.244 2.470 1.00 92.75 102 THR A C 1
ATOM 821 O O . THR A 1 102 ? -15.802 -5.638 1.320 1.00 92.75 102 THR A O 1
ATOM 824 N N . ALA A 1 103 ? -15.753 -3.980 2.830 1.00 95.94 103 ALA A N 1
ATOM 825 C CA . ALA A 1 103 ? -15.463 -2.898 1.890 1.00 95.94 103 ALA A CA 1
ATOM 826 C C . ALA A 1 103 ? -13.978 -2.773 1.516 1.00 95.94 103 ALA A C 1
ATOM 828 O O . ALA A 1 103 ? -13.669 -2.264 0.441 1.00 95.94 103 ALA A O 1
ATOM 829 N N . LEU A 1 104 ? -13.048 -3.232 2.368 1.00 97.69 104 LEU A N 1
ATOM 830 C CA . LEU A 1 104 ? -11.623 -3.186 2.030 1.00 97.69 104 LEU A CA 1
ATOM 831 C C . LEU A 1 104 ? -11.334 -4.081 0.807 1.00 97.69 104 LEU A C 1
ATOM 833 O O . LEU A 1 104 ? -11.821 -5.220 0.766 1.00 97.69 104 LEU A O 1
ATOM 837 N N . PRO A 1 105 ? -10.539 -3.614 -0.174 1.00 97.62 105 PRO A N 1
ATOM 838 C CA . PRO A 1 105 ? -10.060 -4.460 -1.260 1.00 97.62 105 PRO A CA 1
ATOM 839 C C . PRO A 1 105 ? -9.200 -5.596 -0.704 1.00 97.62 105 PRO A C 1
ATOM 841 O O . PRO A 1 105 ? -8.195 -5.346 -0.041 1.00 97.62 105 PRO A O 1
ATOM 844 N N . VAL A 1 106 ? -9.584 -6.843 -0.969 1.00 97.62 106 VAL A N 1
ATOM 845 C CA . VAL A 1 106 ? -8.788 -8.030 -0.625 1.00 97.62 106 VAL A CA 1
ATOM 846 C C . VAL A 1 106 ? -8.773 -8.929 -1.844 1.00 97.62 106 VAL A C 1
ATOM 848 O O . VAL A 1 106 ? -9.564 -9.865 -1.954 1.00 97.62 106 VAL A O 1
ATOM 851 N N . GLU A 1 107 ? -7.896 -8.585 -2.777 1.00 95.44 107 GLU A N 1
ATOM 852 C CA . GLU A 1 107 ? -7.727 -9.290 -4.038 1.00 95.44 107 GLU A CA 1
ATOM 853 C C . GLU A 1 107 ? -6.308 -9.835 -4.153 1.00 95.44 107 GLU A C 1
ATOM 855 O O . GLU A 1 107 ? -5.361 -9.282 -3.585 1.00 95.44 107 GLU A O 1
ATOM 860 N N . ASN A 1 108 ? -6.151 -10.899 -4.942 1.00 94.25 108 ASN A N 1
ATOM 861 C CA . ASN A 1 108 ? -4.838 -11.467 -5.237 1.00 94.25 108 ASN A CA 1
ATOM 862 C C . ASN A 1 108 ? -3.882 -10.415 -5.811 1.00 94.25 108 ASN A C 1
ATOM 864 O O . ASN A 1 108 ? -2.712 -10.420 -5.455 1.00 94.25 108 ASN A O 1
ATOM 868 N N . GLY A 1 109 ? -4.380 -9.505 -6.654 1.00 94.81 109 GLY A N 1
ATOM 869 C CA . GLY A 1 109 ? -3.547 -8.485 -7.291 1.00 94.81 109 GLY A CA 1
ATOM 870 C C . GLY A 1 109 ? -3.099 -7.355 -6.370 1.00 94.81 109 GLY A C 1
ATOM 871 O O . GLY A 1 109 ? -2.024 -6.807 -6.556 1.00 94.81 109 GLY A O 1
ATOM 872 N N . SER A 1 110 ? -3.904 -6.989 -5.372 1.00 97.88 110 SER A N 1
ATOM 873 C CA . SER A 1 110 ? -3.546 -6.013 -4.341 1.00 97.88 110 SER A CA 1
ATOM 874 C C . SER A 1 110 ? -4.583 -6.060 -3.223 1.00 97.88 110 SER A C 1
ATOM 876 O O . SER A 1 110 ? -5.766 -6.308 -3.457 1.00 97.88 110 SER A O 1
ATOM 878 N N . SER A 1 111 ? -4.154 -5.830 -1.987 1.00 98.62 111 SER A N 1
ATOM 879 C CA . SER A 1 111 ? -5.018 -5.942 -0.810 1.00 98.62 111 SER A CA 1
ATOM 880 C C . SER A 1 111 ? -4.715 -4.865 0.219 1.00 98.62 111 SER A C 1
ATOM 882 O O . SER A 1 111 ? -3.572 -4.427 0.336 1.00 98.62 111 SER A O 1
ATOM 884 N N . ILE A 1 112 ? -5.729 -4.481 0.990 1.00 98.81 112 ILE A N 1
ATOM 885 C CA . ILE A 1 112 ? -5.644 -3.505 2.074 1.00 98.81 112 ILE A CA 1
ATOM 886 C C . ILE A 1 112 ? -6.130 -4.166 3.364 1.00 98.81 112 ILE A C 1
ATOM 888 O O . ILE A 1 112 ? -7.227 -4.720 3.419 1.00 98.81 112 ILE A O 1
ATOM 892 N N . PHE A 1 113 ? -5.319 -4.069 4.413 1.00 98.88 113 PHE A N 1
ATOM 893 C CA . PHE A 1 113 ? -5.616 -4.584 5.744 1.00 98.88 113 PHE A CA 1
ATOM 894 C C . PHE A 1 113 ? -5.466 -3.471 6.772 1.00 98.88 113 PHE A C 1
ATOM 896 O O . PHE A 1 113 ? -4.516 -2.694 6.709 1.00 98.88 113 PHE A O 1
ATOM 903 N N . VAL A 1 114 ? -6.370 -3.397 7.744 1.00 98.81 114 VAL A N 1
ATOM 904 C CA . VAL A 1 114 ? -6.371 -2.329 8.752 1.00 98.81 114 VAL A CA 1
ATOM 905 C C . VAL A 1 114 ? -6.431 -2.912 10.162 1.00 98.81 114 VAL A C 1
ATOM 907 O O . VAL A 1 114 ? -7.134 -3.891 10.420 1.00 98.81 114 VAL A O 1
ATOM 910 N N . ARG A 1 115 ? -5.691 -2.301 11.088 1.00 98.50 115 ARG A N 1
ATOM 911 C CA . ARG A 1 115 ? -5.768 -2.550 12.531 1.00 98.50 115 ARG A CA 1
ATOM 912 C C . ARG A 1 115 ? -6.059 -1.239 13.240 1.00 98.50 115 ARG A C 1
ATOM 914 O O . ARG A 1 115 ? -5.362 -0.255 12.999 1.00 98.50 115 ARG A O 1
ATOM 921 N N . ALA A 1 116 ? -7.084 -1.216 14.083 1.00 97.50 116 ALA A N 1
ATOM 922 C CA . ALA A 1 116 ? -7.445 -0.047 14.883 1.00 97.50 116 ALA A CA 1
ATOM 923 C C . ALA A 1 116 ? -7.169 -0.312 16.365 1.00 97.50 116 ALA A C 1
ATOM 925 O O . ALA A 1 116 ? -7.432 -1.410 16.851 1.00 97.50 116 ALA A O 1
ATOM 926 N N . VAL A 1 117 ? -6.661 0.684 17.092 1.00 95.75 117 VAL A N 1
ATOM 927 C CA . VAL A 1 117 ? -6.442 0.538 18.538 1.00 95.75 117 VAL A CA 1
ATOM 928 C C . VAL A 1 117 ? -7.783 0.619 19.264 1.00 95.75 117 VAL A C 1
ATOM 930 O O . VAL A 1 117 ? -8.488 1.620 19.141 1.00 95.75 117 VAL A O 1
ATOM 933 N N . GLU A 1 118 ? -8.140 -0.399 20.046 1.00 92.06 118 GLU A N 1
ATOM 934 C CA . GLU A 1 118 ? -9.445 -0.466 20.723 1.00 92.06 118 GLU A CA 1
ATOM 935 C C . GLU A 1 118 ? -9.649 0.706 21.699 1.00 92.06 118 GLU A C 1
ATOM 937 O O . GLU A 1 118 ? -10.679 1.384 21.683 1.00 92.06 118 GLU A O 1
ATOM 942 N N . SER A 1 119 ? -8.619 1.014 22.492 1.00 90.50 119 SER A N 1
ATOM 943 C CA . SER A 1 119 ? -8.630 2.116 23.464 1.00 90.50 119 SER A CA 1
ATOM 944 C C . SER A 1 119 ? -8.514 3.512 22.830 1.00 90.50 119 SER A C 1
ATOM 946 O O . SER A 1 119 ? -8.872 4.515 23.452 1.00 90.50 119 SER A O 1
ATOM 948 N N . ARG A 1 120 ? -8.029 3.592 21.584 1.00 90.12 120 ARG A N 1
ATOM 949 C CA . ARG A 1 120 ? -7.748 4.823 20.830 1.00 90.12 120 ARG A CA 1
ATOM 950 C C . ARG A 1 120 ? -8.113 4.623 19.360 1.00 90.12 120 ARG A C 1
ATOM 952 O O . ARG A 1 120 ? -7.247 4.566 18.497 1.00 90.12 120 ARG A O 1
ATOM 959 N N . MET A 1 121 ? -9.414 4.539 19.068 1.00 89.50 121 MET A N 1
ATOM 960 C CA . MET A 1 121 ? -9.929 4.270 17.709 1.00 89.50 121 MET A CA 1
ATOM 961 C C . MET A 1 121 ? -9.579 5.361 16.680 1.00 89.50 121 MET A C 1
ATOM 963 O O . MET A 1 121 ? -9.874 5.224 15.497 1.00 89.50 121 MET A O 1
ATOM 967 N N . ASP A 1 122 ? -8.999 6.476 17.123 1.00 92.06 122 ASP A N 1
ATOM 968 C CA . ASP A 1 122 ? -8.387 7.496 16.280 1.00 92.06 122 ASP A CA 1
ATOM 969 C C . ASP A 1 122 ? -6.986 7.117 15.771 1.00 92.06 122 ASP A C 1
ATOM 971 O O . ASP A 1 122 ? -6.466 7.826 14.913 1.00 92.06 122 ASP A O 1
ATOM 975 N N . LEU A 1 123 ? -6.386 6.030 16.265 1.00 96.31 123 LEU A N 1
ATOM 976 C CA . LEU A 1 123 ? -5.092 5.492 15.849 1.00 96.31 123 LEU A CA 1
ATOM 977 C C . LEU A 1 123 ? -5.282 4.167 15.110 1.00 96.31 123 LEU A C 1
ATOM 979 O O . LEU A 1 123 ? -5.890 3.224 15.626 1.00 96.31 123 LEU A O 1
ATOM 983 N N . LEU A 1 124 ? -4.751 4.100 13.893 1.00 98.31 124 LEU A N 1
ATOM 984 C CA . LEU A 1 124 ? -4.856 2.929 13.036 1.00 98.31 124 LEU A CA 1
ATOM 985 C C . LEU A 1 124 ? -3.543 2.697 12.304 1.00 98.31 124 LEU A C 1
ATOM 987 O O . LEU A 1 124 ? -2.867 3.645 11.916 1.00 98.31 124 LEU A O 1
ATOM 991 N N . ARG A 1 125 ? -3.248 1.435 12.013 1.00 98.69 125 ARG A N 1
ATOM 992 C CA . ARG A 1 125 ? -2.213 1.056 11.057 1.00 98.69 125 ARG A CA 1
ATOM 993 C C . ARG A 1 125 ? -2.855 0.352 9.880 1.00 98.69 125 ARG A C 1
ATOM 995 O O . ARG A 1 125 ? -3.777 -0.446 10.044 1.00 98.69 125 ARG A O 1
ATOM 1002 N N . CYS A 1 126 ? -2.362 0.657 8.693 1.00 98.75 126 CYS A N 1
ATOM 1003 C CA . CYS A 1 126 ? -2.766 0.026 7.452 1.00 98.75 126 CYS A CA 1
ATOM 1004 C C . CYS A 1 126 ? -1.576 -0.707 6.833 1.00 98.75 126 CYS A C 1
ATOM 1006 O O . CYS A 1 126 ? -0.460 -0.189 6.838 1.00 98.75 126 CYS A O 1
ATOM 1008 N N . LEU A 1 127 ? -1.837 -1.892 6.293 1.00 98.88 127 LEU A N 1
ATOM 1009 C CA . LEU A 1 127 ? -0.953 -2.651 5.421 1.00 98.88 127 LEU A CA 1
ATOM 1010 C C . LEU A 1 127 ? -1.582 -2.686 4.026 1.00 98.88 127 LEU A C 1
ATOM 1012 O O . LEU A 1 127 ? -2.685 -3.203 3.859 1.00 98.88 127 LEU A O 1
ATOM 1016 N N . ILE A 1 128 ? -0.866 -2.177 3.027 1.00 98.88 128 ILE A N 1
ATOM 1017 C CA . ILE A 1 128 ? -1.213 -2.316 1.612 1.00 98.88 128 ILE A CA 1
ATOM 1018 C C . ILE A 1 128 ? -0.219 -3.282 0.970 1.00 98.88 128 ILE A C 1
ATOM 1020 O O . ILE A 1 128 ? 0.991 -3.070 1.033 1.00 98.88 128 ILE A O 1
ATOM 1024 N N . ILE A 1 129 ? -0.733 -4.341 0.349 1.00 98.88 129 ILE A N 1
ATOM 1025 C CA . ILE A 1 129 ? 0.050 -5.244 -0.496 1.00 98.88 129 ILE A CA 1
ATOM 1026 C C . ILE A 1 129 ? 0.194 -4.600 -1.870 1.00 98.88 129 ILE A C 1
ATOM 1028 O O . ILE A 1 129 ? -0.813 -4.270 -2.500 1.00 98.88 129 ILE A O 1
ATOM 1032 N N . GLY A 1 130 ? 1.428 -4.403 -2.327 1.00 98.62 130 GLY A N 1
ATOM 1033 C CA . GLY A 1 130 ? 1.712 -3.701 -3.576 1.00 98.62 130 GLY A CA 1
ATOM 1034 C C . GLY A 1 130 ? 1.057 -4.358 -4.800 1.00 98.62 130 GLY A C 1
ATOM 1035 O O . GLY A 1 130 ? 1.063 -5.590 -4.875 1.00 98.62 130 GLY A O 1
ATOM 1036 N N . PRO A 1 131 ? 0.505 -3.570 -5.744 1.00 98.50 131 PRO A N 1
ATOM 1037 C CA . PRO A 1 131 ? -0.191 -4.107 -6.909 1.00 98.50 131 PRO A CA 1
ATOM 1038 C C . PRO A 1 131 ? 0.679 -4.962 -7.834 1.00 98.50 131 PRO A C 1
ATOM 1040 O O . PRO A 1 131 ? 1.850 -4.636 -8.056 1.00 98.50 131 PRO A O 1
ATOM 1043 N N . ASP A 1 132 ? 0.086 -6.012 -8.404 1.00 96.06 132 ASP A N 1
ATOM 1044 C CA . ASP A 1 132 ? 0.666 -6.796 -9.501 1.00 96.06 132 ASP A CA 1
ATOM 1045 C C . ASP A 1 132 ? 1.074 -5.880 -10.677 1.00 96.06 132 ASP A C 1
ATOM 1047 O O . ASP A 1 132 ? 0.529 -4.790 -10.864 1.00 96.06 132 ASP A O 1
ATOM 1051 N N . ASP A 1 133 ? 2.094 -6.301 -11.430 1.00 95.00 133 ASP A N 1
ATOM 1052 C CA . ASP A 1 133 ? 2.682 -5.570 -12.565 1.00 95.00 133 ASP A CA 1
ATOM 1053 C C . ASP A 1 133 ? 3.274 -4.183 -12.247 1.00 95.00 133 ASP A C 1
ATOM 1055 O O . ASP A 1 133 ? 3.787 -3.496 -13.129 1.00 95.00 133 ASP A O 1
ATOM 1059 N N . SER A 1 134 ? 3.339 -3.798 -10.974 1.00 98.31 134 SER A N 1
ATOM 1060 C CA . SER A 1 134 ? 4.024 -2.590 -10.515 1.00 98.31 134 SER A CA 1
ATOM 1061 C C . SER A 1 134 ? 5.416 -2.907 -9.939 1.00 98.31 134 SER A C 1
ATOM 1063 O O . SER A 1 134 ? 5.702 -4.045 -9.553 1.00 98.31 134 SER A O 1
ATOM 1065 N N . PRO A 1 135 ? 6.328 -1.926 -9.787 1.00 98.56 135 PRO A N 1
ATOM 1066 C CA . PRO A 1 135 ? 7.573 -2.147 -9.047 1.00 98.56 135 PRO A CA 1
ATOM 1067 C C . PRO A 1 135 ? 7.352 -2.374 -7.532 1.00 98.56 135 PRO A C 1
ATOM 1069 O O . PRO A 1 135 ? 8.321 -2.596 -6.799 1.00 98.56 135 PRO A O 1
ATOM 1072 N N . TYR A 1 136 ? 6.101 -2.326 -7.062 1.00 98.81 136 TYR A N 1
ATOM 1073 C CA . TYR A 1 136 ? 5.677 -2.561 -5.682 1.00 98.81 136 TYR A CA 1
ATOM 1074 C C . TYR A 1 136 ? 5.162 -3.992 -5.444 1.00 98.81 136 TYR A C 1
ATOM 1076 O O . TYR A 1 136 ? 4.952 -4.363 -4.293 1.00 98.81 136 TYR A O 1
ATOM 1084 N N . GLU A 1 137 ? 4.969 -4.786 -6.501 1.00 98.69 137 GLU A N 1
ATOM 1085 C CA . GLU A 1 137 ? 4.334 -6.113 -6.486 1.00 98.69 137 GLU A CA 1
ATOM 1086 C C . GLU A 1 137 ? 4.765 -7.005 -5.304 1.00 98.69 137 GLU A C 1
ATOM 1088 O O . GLU A 1 137 ? 5.959 -7.157 -5.019 1.00 98.69 137 GLU A O 1
ATOM 1093 N N . ASN A 1 138 ? 3.773 -7.592 -4.617 1.00 98.56 138 ASN A N 1
ATOM 1094 C CA . ASN A 1 138 ? 3.908 -8.454 -3.427 1.00 98.56 138 ASN A CA 1
ATOM 1095 C C . ASN A 1 138 ? 4.656 -7.826 -2.225 1.00 98.56 138 ASN A C 1
ATOM 1097 O O . ASN A 1 138 ? 4.957 -8.514 -1.250 1.00 98.56 138 ASN A O 1
ATOM 1101 N N . GLY A 1 139 ? 4.965 -6.527 -2.259 1.00 98.62 139 GLY A N 1
ATOM 1102 C CA . GLY A 1 139 ? 5.551 -5.808 -1.129 1.00 98.62 139 GLY A CA 1
ATOM 1103 C C . GLY A 1 139 ? 4.526 -5.468 -0.049 1.00 98.62 139 GLY A C 1
ATOM 1104 O O . GLY A 1 139 ? 3.405 -5.069 -0.358 1.00 98.62 139 GLY A O 1
ATOM 1105 N N . CYS A 1 140 ? 4.922 -5.571 1.221 1.00 98.69 140 CYS A N 1
ATOM 1106 C CA . CYS A 1 140 ? 4.127 -5.155 2.376 1.00 98.69 140 CYS A CA 1
ATOM 1107 C C . CYS A 1 140 ? 4.428 -3.691 2.758 1.00 98.69 140 CYS A C 1
ATOM 1109 O O . CYS A 1 140 ? 5.472 -3.387 3.345 1.00 98.69 140 CYS A O 1
ATOM 1111 N N . PHE A 1 141 ? 3.507 -2.773 2.454 1.00 98.81 141 PHE A N 1
ATOM 1112 C CA . PHE A 1 141 ? 3.660 -1.336 2.706 1.00 98.81 141 PHE A CA 1
ATOM 1113 C C . PHE A 1 141 ? 2.802 -0.875 3.883 1.00 98.81 141 PHE A C 1
ATOM 1115 O O . PHE A 1 141 ? 1.577 -0.977 3.835 1.00 98.81 141 PHE A O 1
ATOM 1122 N N . PHE A 1 142 ? 3.436 -0.338 4.926 1.00 98.75 142 PHE A N 1
ATOM 1123 C CA . PHE A 1 142 ? 2.761 0.046 6.163 1.00 98.75 142 PHE A CA 1
ATOM 1124 C C . PHE A 1 142 ? 2.579 1.555 6.279 1.00 98.75 142 PHE A C 1
ATOM 1126 O O . PHE A 1 142 ? 3.462 2.338 5.918 1.00 98.75 142 PHE A O 1
ATOM 1133 N N . PHE A 1 143 ? 1.436 1.949 6.835 1.00 98.81 143 PHE A N 1
ATOM 1134 C CA . PHE A 1 143 ? 1.052 3.336 7.052 1.00 98.81 143 PHE A CA 1
ATOM 1135 C C . PHE A 1 143 ? 0.441 3.501 8.441 1.00 98.81 143 PHE A C 1
ATOM 1137 O O . PHE A 1 143 ? -0.521 2.809 8.771 1.00 98.81 143 PHE A O 1
ATOM 1144 N N . ASP A 1 144 ? 0.956 4.442 9.223 1.00 98.62 144 ASP A N 1
ATOM 1145 C CA . ASP A 1 144 ? 0.310 4.898 10.455 1.00 98.62 144 ASP A CA 1
ATOM 1146 C C . ASP A 1 144 ? -0.681 6.013 10.148 1.00 98.62 144 ASP A C 1
ATOM 1148 O O . ASP A 1 144 ? -0.426 6.877 9.305 1.00 98.62 144 ASP A O 1
ATOM 1152 N N . ILE A 1 145 ? -1.815 5.998 10.841 1.00 98.56 145 ILE A N 1
ATOM 1153 C CA . ILE A 1 145 ? -2.962 6.857 10.563 1.00 98.56 145 ILE A CA 1
ATOM 1154 C C . ILE A 1 145 ? -3.468 7.451 11.877 1.00 98.56 145 ILE A C 1
ATOM 1156 O O . ILE A 1 145 ? -3.652 6.746 12.869 1.00 9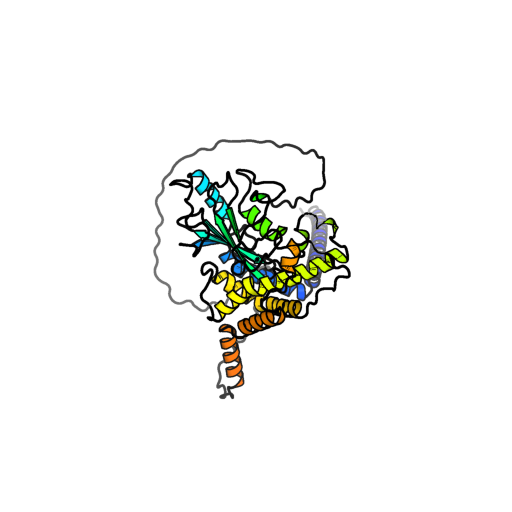8.56 145 ILE A O 1
ATOM 1160 N N . HIS A 1 146 ? -3.725 8.760 11.877 1.00 97.06 146 HIS A N 1
ATOM 1161 C CA . HIS A 1 146 ? -4.308 9.472 13.011 1.00 97.06 146 HIS A CA 1
ATOM 1162 C C . HIS A 1 146 ? -5.511 10.326 12.588 1.00 97.06 146 HIS A C 1
ATOM 1164 O O . HIS A 1 146 ? -5.399 11.227 11.754 1.00 97.06 146 HIS A O 1
ATOM 1170 N N . LEU A 1 147 ? -6.664 10.061 13.205 1.00 95.25 147 LEU A N 1
ATOM 1171 C CA . LEU A 1 147 ? -7.972 10.649 12.899 1.00 95.25 147 LEU A CA 1
ATOM 1172 C C . LEU A 1 147 ? -8.352 11.840 13.801 1.00 95.25 147 LEU A C 1
ATOM 1174 O O . LEU A 1 147 ? -9.532 12.026 14.090 1.00 95.25 147 LEU A O 1
ATOM 1178 N N . ALA A 1 148 ? -7.390 12.660 14.239 1.00 88.69 148 ALA A N 1
ATOM 1179 C CA . ALA A 1 148 ? -7.597 13.721 15.241 1.00 88.69 148 ALA A CA 1
ATOM 1180 C C . ALA A 1 148 ? -8.815 14.637 14.976 1.00 88.69 148 ALA A C 1
ATOM 1182 O O . ALA A 1 148 ? -9.648 14.851 15.856 1.00 88.69 148 ALA A O 1
ATOM 1183 N N . GLY A 1 149 ? -8.941 15.170 13.756 1.00 88.81 149 GLY A N 1
ATOM 1184 C CA . GLY A 1 149 ? -10.008 16.105 13.363 1.00 88.81 149 GLY A CA 1
ATOM 1185 C C . GLY A 1 149 ? -11.149 15.472 12.561 1.00 88.81 149 GLY A C 1
ATOM 1186 O O . GLY A 1 149 ? -11.919 16.186 11.921 1.00 88.81 149 GLY A O 1
ATOM 1187 N N . TYR A 1 150 ? -11.237 14.144 12.530 1.00 92.50 150 TYR A N 1
ATOM 1188 C CA . TYR A 1 150 ? -12.143 13.420 11.640 1.00 92.50 150 TYR A CA 1
ATOM 1189 C C . TYR A 1 150 ? -13.632 13.616 11.999 1.00 92.50 150 TYR A C 1
ATOM 1191 O O . TYR A 1 150 ? -13.968 13.627 13.184 1.00 92.50 150 TYR A O 1
ATOM 1199 N N . PRO A 1 151 ? -14.560 13.726 11.026 1.00 93.19 151 PRO A N 1
ATOM 1200 C CA . PRO A 1 151 ? -14.363 13.786 9.571 1.00 93.19 151 PRO A CA 1
ATOM 1201 C C . PRO A 1 151 ? -14.187 15.217 9.028 1.00 93.19 151 PRO A C 1
ATOM 1203 O O . PRO A 1 151 ? -14.210 15.417 7.816 1.00 93.19 151 PRO A O 1
ATOM 1206 N N . ASN A 1 152 ? -14.062 16.224 9.897 1.00 93.12 152 ASN A N 1
ATOM 1207 C CA . ASN A 1 152 ? -13.990 17.629 9.480 1.00 93.12 152 ASN A CA 1
ATOM 1208 C C . ASN A 1 152 ? -12.636 17.990 8.859 1.00 93.12 152 ASN A C 1
ATOM 1210 O O . ASN A 1 152 ? -12.536 18.894 8.035 1.00 93.12 152 ASN A O 1
ATOM 1214 N N . SER A 1 153 ? -11.587 17.282 9.264 1.00 93.75 153 SER A N 1
ATOM 1215 C CA . SER A 1 153 ? -10.238 17.392 8.720 1.00 93.75 153 SER A CA 1
ATOM 1216 C C . SER A 1 153 ? -9.769 16.032 8.206 1.00 93.75 153 SER A C 1
ATOM 1218 O O . SER A 1 153 ? -10.192 15.004 8.752 1.00 93.75 153 SER A O 1
ATOM 1220 N N . PRO A 1 154 ? -8.885 16.014 7.194 1.00 96.88 154 PRO A N 1
ATOM 1221 C CA . PRO A 1 154 ? -8.345 14.773 6.665 1.00 96.88 154 PRO A CA 1
ATOM 1222 C C . PRO A 1 154 ? -7.556 13.996 7.727 1.00 96.88 154 PRO A C 1
ATOM 1224 O O . PRO A 1 154 ? -7.035 14.591 8.681 1.00 96.88 154 PRO A O 1
ATOM 1227 N N . PRO A 1 155 ? -7.429 12.667 7.564 1.00 97.00 155 PRO A N 1
ATOM 1228 C CA . PRO A 1 155 ? -6.534 11.874 8.394 1.00 97.00 155 PRO A CA 1
ATOM 1229 C C . PRO A 1 155 ? -5.082 12.338 8.222 1.00 97.00 155 PRO A C 1
ATOM 1231 O O . PRO A 1 155 ? -4.661 12.711 7.128 1.00 97.00 155 PRO A O 1
ATOM 1234 N N . LYS A 1 156 ? -4.278 12.264 9.285 1.00 97.81 156 LYS A N 1
ATOM 1235 C CA . LYS A 1 156 ? -2.816 12.305 9.144 1.00 97.81 156 LYS A CA 1
ATOM 1236 C C . LYS A 1 156 ? -2.338 10.905 8.788 1.00 97.81 156 LYS A C 1
ATOM 1238 O O . LYS A 1 156 ? -2.751 9.955 9.446 1.00 97.81 156 LYS A O 1
ATOM 1243 N N . VAL A 1 157 ? -1.472 10.785 7.785 1.00 98.50 157 VAL A N 1
ATOM 1244 C CA . VAL A 1 157 ? -0.932 9.501 7.320 1.00 98.50 157 VAL A CA 1
ATOM 1245 C C . VAL A 1 157 ? 0.588 9.586 7.256 1.00 98.50 157 VAL A C 1
ATOM 1247 O O . VAL A 1 157 ? 1.122 10.555 6.714 1.00 98.50 157 VAL A O 1
ATOM 1250 N N . ASN A 1 158 ? 1.275 8.582 7.799 1.00 98.56 158 ASN A N 1
ATOM 1251 C CA . ASN A 1 158 ? 2.727 8.452 7.749 1.00 98.56 158 ASN A CA 1
ATOM 1252 C C . ASN A 1 158 ? 3.123 7.095 7.158 1.00 98.56 158 ASN A C 1
ATOM 1254 O O . ASN A 1 158 ? 2.749 6.054 7.690 1.00 98.56 158 ASN A O 1
ATOM 1258 N N . PHE A 1 159 ? 3.882 7.107 6.068 1.00 98.69 159 PHE A N 1
ATOM 1259 C CA . PHE A 1 159 ? 4.424 5.913 5.429 1.00 98.69 159 PHE A CA 1
ATOM 1260 C C . PHE A 1 159 ? 5.626 5.374 6.215 1.00 98.69 159 PHE A C 1
ATOM 1262 O O . PHE A 1 159 ? 6.581 6.101 6.478 1.00 98.69 159 PHE A O 1
ATOM 1269 N N . LEU A 1 160 ? 5.580 4.096 6.592 1.00 98.19 160 LEU A N 1
ATOM 1270 C CA . LEU A 1 160 ? 6.569 3.479 7.481 1.00 98.19 160 LEU A CA 1
ATOM 1271 C C . LEU A 1 160 ? 7.633 2.667 6.747 1.00 98.19 160 LEU A C 1
ATOM 1273 O O . LEU A 1 160 ? 8.769 2.596 7.210 1.00 98.19 160 LEU A O 1
ATOM 1277 N N . THR A 1 161 ? 7.295 2.058 5.607 1.00 97.81 161 THR A N 1
ATOM 1278 C CA . THR A 1 161 ? 8.198 1.159 4.866 1.00 97.81 161 THR A CA 1
ATOM 1279 C C . THR A 1 161 ? 9.249 1.950 4.074 1.00 97.81 161 THR A C 1
ATOM 1281 O O . THR A 1 161 ? 9.370 1.809 2.866 1.00 97.81 161 THR A O 1
ATOM 1284 N N . THR A 1 162 ? 10.021 2.815 4.733 1.00 96.62 162 THR A N 1
ATOM 1285 C CA . THR A 1 162 ? 11.021 3.708 4.113 1.00 96.62 162 THR A CA 1
ATOM 1286 C C . THR A 1 162 ? 12.435 3.118 4.101 1.00 96.62 162 THR A C 1
ATOM 1288 O O . THR A 1 162 ? 13.374 3.760 3.622 1.00 96.62 162 THR A O 1
ATOM 1291 N N . GLY A 1 163 ? 12.610 1.906 4.643 1.00 94.25 163 GLY A N 1
ATOM 1292 C CA . GLY A 1 163 ? 13.921 1.292 4.858 1.00 94.25 163 GLY A CA 1
ATOM 1293 C C . GLY A 1 163 ? 14.781 2.112 5.820 1.00 94.25 163 GLY A C 1
ATOM 1294 O O . GLY A 1 163 ? 15.931 2.396 5.504 1.00 94.25 163 GLY A O 1
ATOM 1295 N N . ASP A 1 164 ? 14.219 2.547 6.949 1.00 92.44 164 ASP A N 1
ATOM 1296 C CA . ASP A 1 164 ? 14.865 3.452 7.916 1.00 92.44 164 ASP A CA 1
ATOM 1297 C C . ASP A 1 164 ? 15.261 4.804 7.296 1.00 92.44 164 ASP A C 1
ATOM 1299 O O . ASP A 1 164 ? 16.347 5.338 7.529 1.00 92.44 164 ASP A O 1
ATOM 1303 N N . GLY A 1 165 ? 14.403 5.342 6.426 1.00 94.12 165 GLY A N 1
ATOM 1304 C CA . GLY A 1 165 ? 14.644 6.601 5.722 1.00 94.12 165 GLY A CA 1
ATOM 1305 C C . GLY A 1 165 ? 15.665 6.538 4.583 1.00 94.12 165 GLY A C 1
ATOM 1306 O O . GLY A 1 165 ? 16.082 7.583 4.074 1.00 94.12 165 GLY A O 1
ATOM 1307 N N . LYS A 1 166 ? 16.056 5.333 4.148 1.00 93.31 166 LYS A N 1
ATOM 1308 C CA . LYS A 1 166 ? 16.958 5.127 3.002 1.00 93.31 166 LYS A CA 1
ATOM 1309 C C . LYS A 1 166 ? 16.268 5.382 1.663 1.00 93.31 166 LYS A C 1
ATOM 1311 O O . LYS A 1 166 ? 16.923 5.833 0.724 1.00 93.31 166 LYS A O 1
ATOM 1316 N N . TYR A 1 167 ? 14.968 5.104 1.559 1.00 95.12 167 TYR A N 1
ATOM 1317 C CA . TYR A 1 167 ? 14.274 5.016 0.276 1.00 95.12 167 TYR A CA 1
ATOM 1318 C C . TYR A 1 167 ? 13.146 6.041 0.135 1.00 95.12 167 TYR A C 1
ATOM 1320 O O . TYR A 1 167 ? 12.268 6.153 0.986 1.00 95.12 167 TYR A O 1
ATOM 1328 N N . ARG A 1 168 ? 13.140 6.756 -0.998 1.00 95.88 168 ARG A N 1
ATOM 1329 C CA . ARG A 1 168 ? 11.969 7.485 -1.513 1.00 95.88 168 ARG A CA 1
ATOM 1330 C C . ARG A 1 168 ? 11.279 6.569 -2.526 1.00 95.88 168 ARG A C 1
ATOM 1332 O O . ARG A 1 168 ? 11.751 6.452 -3.653 1.00 95.88 168 ARG A O 1
ATOM 1339 N N . PHE A 1 169 ? 10.210 5.897 -2.102 1.00 96.75 169 PHE A N 1
ATOM 1340 C CA . PHE A 1 169 ? 9.539 4.830 -2.865 1.00 96.75 169 PHE A CA 1
ATOM 1341 C C . PHE A 1 169 ? 8.730 5.319 -4.069 1.00 96.75 169 PHE A C 1
ATOM 1343 O O . PHE A 1 169 ? 8.459 4.557 -4.996 1.00 96.75 169 PHE A O 1
ATOM 1350 N N . ASN A 1 170 ? 8.294 6.571 -4.034 1.00 98.19 170 ASN A N 1
ATOM 1351 C CA . ASN A 1 170 ? 7.459 7.178 -5.060 1.00 98.19 170 ASN A CA 1
ATOM 1352 C C . ASN A 1 170 ? 7.662 8.701 -5.008 1.00 98.19 170 ASN A C 1
ATOM 1354 O O . ASN A 1 170 ? 8.019 9.212 -3.936 1.00 98.19 170 ASN A O 1
ATOM 1358 N N . PRO A 1 171 ? 7.407 9.470 -6.084 1.00 97.44 171 PRO A N 1
ATOM 1359 C CA . PRO A 1 171 ? 7.373 10.925 -5.983 1.00 97.44 171 PRO A CA 1
ATOM 1360 C C . PRO A 1 171 ? 6.476 11.435 -4.844 1.00 97.44 171 PRO A C 1
ATOM 1362 O O . PRO A 1 171 ? 6.818 12.426 -4.197 1.00 97.44 171 PRO A O 1
ATOM 1365 N N . ASN A 1 172 ? 5.410 10.693 -4.530 1.00 98.25 172 ASN A N 1
ATOM 1366 C CA . ASN A 1 172 ? 4.461 10.973 -3.461 1.00 98.25 172 ASN A CA 1
ATOM 1367 C C . ASN A 1 172 ? 4.710 10.215 -2.138 1.00 98.25 172 ASN A C 1
ATOM 1369 O O . ASN A 1 172 ? 3.960 10.438 -1.189 1.00 98.25 172 ASN A O 1
ATOM 1373 N N . LEU A 1 173 ? 5.739 9.358 -2.040 1.00 98.19 173 LEU A N 1
ATOM 1374 C CA . LEU A 1 173 ? 6.130 8.644 -0.809 1.00 98.19 173 LEU A CA 1
ATOM 1375 C C . LEU A 1 173 ? 7.574 8.980 -0.443 1.00 98.19 173 LEU A C 1
ATOM 1377 O O . LEU A 1 173 ? 8.534 8.457 -1.019 1.00 98.19 173 LEU A O 1
ATOM 1381 N N . TYR A 1 174 ? 7.717 9.887 0.513 1.00 97.19 174 TYR A N 1
ATOM 1382 C CA . TYR A 1 174 ? 8.995 10.470 0.884 1.00 97.19 174 TYR A CA 1
ATOM 1383 C C . TYR A 1 174 ? 9.762 9.562 1.847 1.00 97.19 174 TYR A C 1
ATOM 1385 O O . TYR A 1 174 ? 9.191 8.745 2.567 1.00 97.19 174 TYR A O 1
ATOM 1393 N N . LYS A 1 175 ? 11.085 9.752 1.890 1.00 96.00 175 LYS A N 1
ATOM 1394 C CA . LYS A 1 175 ? 11.980 9.013 2.792 1.00 96.00 175 LYS A CA 1
ATOM 1395 C C . LYS A 1 175 ? 11.687 9.251 4.277 1.00 96.00 175 LYS A C 1
ATOM 1397 O O . LYS A 1 175 ? 11.991 8.405 5.102 1.00 96.00 175 LYS A O 1
ATOM 1402 N N . ASP A 1 176 ? 11.119 10.403 4.619 1.00 96.44 176 ASP A N 1
ATOM 1403 C CA . ASP A 1 176 ? 10.734 10.768 5.985 1.00 96.44 176 ASP A CA 1
ATOM 1404 C C . ASP A 1 176 ? 9.330 10.266 6.363 1.00 96.44 176 ASP A C 1
ATOM 1406 O O . ASP A 1 176 ? 8.864 10.534 7.465 1.00 96.44 176 ASP A O 1
ATOM 1410 N N . GLY A 1 177 ? 8.662 9.542 5.460 1.00 97.69 177 GLY A N 1
ATOM 1411 C CA . GLY A 1 177 ? 7.320 9.007 5.662 1.00 97.69 177 GLY A CA 1
ATOM 1412 C C . GLY A 1 177 ? 6.192 9.925 5.192 1.00 97.69 177 GLY A C 1
ATOM 1413 O O . GLY A 1 177 ? 5.028 9.521 5.235 1.00 97.69 177 GLY A O 1
ATOM 1414 N N . LYS A 1 178 ? 6.480 11.131 4.682 1.00 98.19 178 LYS A N 1
ATOM 1415 C CA . LYS A 1 178 ? 5.427 12.007 4.150 1.00 98.19 178 LYS A CA 1
ATOM 1416 C C . LYS A 1 178 ? 4.722 11.368 2.944 1.00 98.19 178 LYS A C 1
ATOM 1418 O O . LYS A 1 178 ? 5.368 10.936 1.986 1.00 98.19 178 LYS A O 1
ATOM 1423 N N . VAL A 1 179 ? 3.386 11.393 2.979 1.00 98.44 179 VAL A N 1
ATOM 1424 C CA . VAL A 1 179 ? 2.499 10.957 1.889 1.00 98.44 179 VAL A CA 1
ATOM 1425 C C . VAL A 1 179 ? 1.862 12.172 1.214 1.00 98.44 179 VAL A C 1
ATOM 1427 O O . VAL A 1 179 ? 1.238 13.011 1.872 1.00 98.44 179 VAL A O 1
ATOM 1430 N N . CYS A 1 180 ? 2.008 12.269 -0.105 1.00 97.62 180 CYS A N 1
ATOM 1431 C CA . CYS A 1 180 ? 1.402 13.316 -0.923 1.00 97.62 180 CYS A CA 1
ATOM 1432 C C . CYS A 1 180 ? 0.135 12.809 -1.613 1.00 97.62 180 CYS A C 1
ATOM 1434 O O . CYS A 1 180 ? 0.199 11.970 -2.503 1.00 97.62 180 CYS A O 1
ATOM 1436 N N . LEU A 1 181 ? -1.017 13.343 -1.214 1.00 95.56 181 LEU A N 1
ATOM 1437 C CA . LEU A 1 181 ? -2.308 13.060 -1.830 1.00 95.56 181 LEU A CA 1
ATOM 1438 C C . LEU A 1 181 ? -3.227 14.268 -1.629 1.00 95.56 181 LEU A C 1
ATOM 1440 O O . LEU A 1 181 ? -3.225 14.877 -0.556 1.00 95.56 181 LEU A O 1
ATOM 1444 N N . SER A 1 182 ? -4.030 14.626 -2.631 1.00 95.38 182 SER A N 1
ATOM 1445 C CA . SER A 1 182 ? -4.896 15.810 -2.545 1.00 95.38 182 SER A CA 1
ATOM 1446 C C . SER A 1 182 ? -5.951 15.673 -1.442 1.00 95.38 182 SER A C 1
ATOM 1448 O O . SER A 1 182 ? -6.173 16.617 -0.687 1.00 95.38 182 SER A O 1
ATOM 1450 N N . LEU A 1 183 ? -6.496 14.464 -1.246 1.00 95.12 183 LEU A N 1
ATOM 1451 C CA . LEU A 1 183 ? -7.396 14.135 -0.132 1.00 95.12 183 LEU A CA 1
ATOM 1452 C C . LEU A 1 183 ? -6.756 14.334 1.251 1.00 95.12 183 LEU A C 1
ATOM 1454 O O . LEU A 1 183 ? -7.474 14.495 2.228 1.00 95.12 183 LEU A O 1
ATOM 1458 N N . LEU A 1 184 ? -5.424 14.341 1.349 1.00 96.50 184 LEU A N 1
ATOM 1459 C CA . LEU A 1 184 ? -4.693 14.631 2.588 1.00 96.50 184 LEU A CA 1
ATOM 1460 C C . LEU A 1 184 ? -4.308 16.114 2.713 1.00 96.50 184 LEU A C 1
ATOM 1462 O O . LEU A 1 184 ? -3.698 16.510 3.703 1.00 96.50 184 LEU A O 1
ATOM 1466 N N . GLY A 1 185 ? -4.622 16.940 1.708 1.00 94.25 185 GLY A N 1
ATOM 1467 C CA . GLY A 1 185 ? -4.197 18.339 1.628 1.00 94.25 185 GLY A CA 1
ATOM 1468 C C . GLY A 1 185 ? -2.696 18.519 1.374 1.00 94.25 185 GLY A C 1
ATOM 1469 O O . GLY A 1 185 ? -2.165 19.608 1.573 1.00 94.25 185 GLY A O 1
ATOM 1470 N N . THR A 1 186 ? -1.989 17.464 0.955 1.00 93.00 186 THR A N 1
ATOM 1471 C CA . THR A 1 186 ? -0.526 17.461 0.767 1.00 93.00 186 THR A CA 1
ATOM 1472 C C . THR A 1 186 ? -0.102 17.438 -0.703 1.00 93.00 186 THR A C 1
ATOM 1474 O O . THR A 1 186 ? 1.092 17.313 -0.993 1.00 93.00 186 THR A O 1
ATOM 1477 N N . TRP A 1 187 ? -1.062 17.558 -1.624 1.00 92.62 187 TRP A N 1
ATOM 1478 C CA . TRP A 1 187 ? -0.856 17.594 -3.071 1.00 92.62 187 TRP A CA 1
ATOM 1479 C C . TRP A 1 187 ? -1.938 18.421 -3.774 1.00 92.62 187 TRP A C 1
ATOM 1481 O O . TRP A 1 1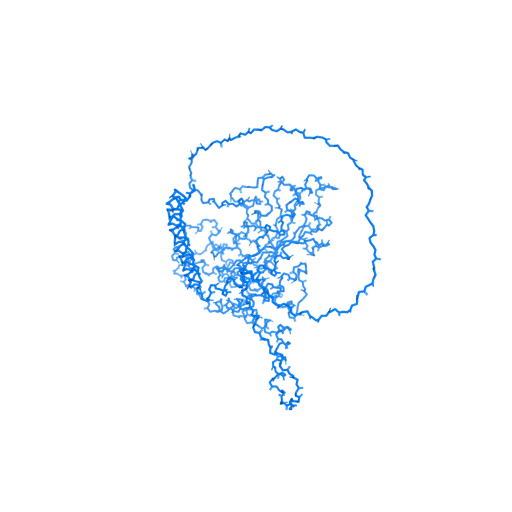87 ? -2.996 18.674 -3.198 1.00 92.62 187 TRP A O 1
ATOM 1491 N N . SER A 1 188 ? -1.688 18.829 -5.019 1.00 86.81 188 SER A N 1
ATOM 1492 C CA . SER A 1 188 ? -2.681 19.514 -5.851 1.00 86.81 188 SER A CA 1
ATOM 1493 C C . SER A 1 188 ? -3.781 18.554 -6.323 1.00 86.81 188 SER A C 1
ATOM 1495 O O . SER A 1 188 ? -3.527 17.384 -6.596 1.00 86.81 188 SER A O 1
ATOM 1497 N N . GLY A 1 189 ? -5.016 19.052 -6.423 1.00 90.38 189 GLY A N 1
ATOM 1498 C CA . GLY A 1 189 ? -6.186 18.284 -6.864 1.00 90.38 189 GLY A CA 1
ATOM 1499 C C . GLY A 1 189 ? -7.404 18.497 -5.959 1.00 90.38 189 GLY A C 1
ATOM 1500 O O . GLY A 1 189 ? -7.364 19.362 -5.080 1.00 90.38 189 GLY A O 1
ATOM 1501 N N . PRO A 1 190 ? -8.487 17.720 -6.153 1.00 91.69 190 PRO A N 1
ATOM 1502 C CA . PRO A 1 190 ? -9.655 17.752 -5.277 1.00 91.69 190 PRO A CA 1
ATOM 1503 C C . PRO A 1 190 ? -9.261 17.417 -3.835 1.00 91.69 190 PRO A C 1
ATOM 1505 O O . PRO A 1 190 ? -8.670 16.366 -3.569 1.00 91.69 190 PRO A O 1
ATOM 1508 N N . GLY A 1 191 ? -9.537 18.346 -2.922 1.00 94.88 191 GLY A N 1
ATOM 1509 C CA . GLY A 1 191 ? -9.181 18.230 -1.511 1.00 94.88 191 GLY A CA 1
ATOM 1510 C C . GLY A 1 191 ? -10.154 17.373 -0.701 1.00 94.88 191 GLY A C 1
ATOM 1511 O O . GLY A 1 191 ? -11.144 16.856 -1.214 1.00 94.88 191 GLY A O 1
ATOM 1512 N N . TRP A 1 192 ? -9.872 17.257 0.596 1.00 97.50 192 TRP A N 1
ATOM 1513 C CA . TRP A 1 192 ? -10.767 16.630 1.570 1.00 97.50 192 TRP A CA 1
ATOM 1514 C C . TRP A 1 192 ? -12.130 17.335 1.627 1.00 97.50 192 TRP A C 1
ATOM 1516 O O . TRP A 1 192 ? -12.187 18.548 1.838 1.00 97.50 192 TRP A O 1
ATOM 1526 N N . GLN A 1 193 ? -13.221 16.576 1.509 1.00 96.69 193 GLN A N 1
ATOM 1527 C CA . GLN A 1 193 ? -14.582 17.082 1.679 1.00 96.69 193 GLN A CA 1
ATOM 1528 C C . GLN A 1 193 ? -15.116 16.674 3.054 1.00 96.69 193 GLN A C 1
ATOM 1530 O O . GLN A 1 193 ? -15.333 15.495 3.337 1.00 96.69 193 GLN A O 1
ATOM 1535 N N . SER A 1 194 ? -15.307 17.667 3.926 1.00 93.75 194 SER A N 1
ATOM 1536 C CA . SER A 1 194 ? -15.760 17.469 5.307 1.00 93.75 194 SER A CA 1
ATOM 1537 C C . SER A 1 194 ? -17.066 16.670 5.368 1.00 93.75 194 SER A C 1
ATOM 1539 O O . SER A 1 194 ? -18.059 17.047 4.755 1.00 93.75 194 SER A O 1
ATOM 1541 N N . GLY A 1 195 ? -17.071 15.565 6.118 1.00 87.25 195 GLY A N 1
ATOM 1542 C CA . GLY A 1 195 ? -18.251 14.709 6.307 1.00 87.25 195 GLY A CA 1
ATOM 1543 C C . GLY A 1 195 ? -18.579 13.756 5.147 1.00 87.25 195 GLY A C 1
ATOM 1544 O O . GLY A 1 195 ? -19.263 12.753 5.375 1.00 87.25 195 GLY A O 1
ATOM 1545 N N . GLU A 1 196 ? -18.049 14.003 3.950 1.00 93.56 196 GLU A N 1
ATOM 1546 C CA . GLU A 1 196 ? -18.277 13.185 2.753 1.00 93.56 196 GLU A CA 1
ATOM 1547 C C . GLU A 1 196 ? -17.115 12.235 2.483 1.00 93.56 196 GLU A C 1
ATOM 1549 O O . GLU A 1 196 ? -17.328 11.032 2.336 1.00 93.56 196 GLU A O 1
ATOM 1554 N N . SER A 1 197 ? -15.885 12.755 2.486 1.00 97.00 197 SER A N 1
ATOM 1555 C CA . SER A 1 197 ? -14.698 11.944 2.252 1.00 97.00 197 SER A CA 1
ATOM 1556 C C . SER A 1 197 ? -14.518 10.874 3.335 1.00 97.00 197 SER A C 1
ATOM 1558 O O . SER A 1 197 ? -14.919 11.036 4.494 1.00 97.00 197 SER A O 1
ATOM 1560 N N . THR A 1 198 ? -13.913 9.755 2.945 1.00 97.62 198 THR A N 1
ATOM 1561 C CA . THR A 1 198 ? -13.666 8.597 3.815 1.00 97.62 198 THR A CA 1
ATOM 1562 C C . THR A 1 198 ? -12.179 8.260 3.881 1.00 97.62 198 THR A C 1
ATOM 1564 O O . THR A 1 198 ? -11.415 8.531 2.951 1.00 97.62 198 THR A O 1
ATOM 1567 N N . LEU A 1 199 ? -11.749 7.642 4.980 1.00 98.06 199 LEU A N 1
ATOM 1568 C CA . LEU A 1 199 ? -10.438 7.011 5.066 1.00 98.06 199 LEU A CA 1
ATOM 1569 C C . LEU A 1 199 ? -10.322 5.878 4.036 1.00 98.06 199 LEU A C 1
ATOM 1571 O O . LEU A 1 199 ? -9.261 5.737 3.434 1.00 98.06 199 LEU A O 1
ATOM 1575 N N . LEU A 1 200 ? -11.395 5.126 3.760 1.00 98.19 200 LEU A N 1
ATOM 1576 C CA . LEU A 1 200 ? -11.377 4.112 2.697 1.00 98.19 200 LEU A CA 1
ATOM 1577 C C . LEU A 1 200 ? -10.972 4.707 1.337 1.00 98.19 200 LEU A C 1
ATOM 1579 O O . LEU A 1 200 ? -10.082 4.169 0.682 1.00 98.19 200 LEU A O 1
ATOM 1583 N N . GLN A 1 201 ? -11.550 5.849 0.945 1.00 97.69 201 GLN A N 1
ATOM 1584 C CA . GLN A 1 201 ? -11.160 6.561 -0.281 1.00 97.69 201 GLN A CA 1
ATOM 1585 C C . GLN A 1 201 ? -9.680 6.957 -0.278 1.00 97.69 201 GLN A C 1
ATOM 1587 O O . GLN A 1 201 ? -9.017 6.832 -1.306 1.00 97.69 201 GLN A O 1
ATOM 1592 N N . VAL A 1 202 ? -9.134 7.397 0.862 1.00 98.50 202 VAL A N 1
ATOM 1593 C CA . VAL A 1 202 ? -7.696 7.690 1.001 1.00 98.50 202 VAL A CA 1
ATOM 1594 C C . VAL A 1 202 ? -6.856 6.434 0.763 1.00 98.50 202 VAL A C 1
ATOM 1596 O O . VAL A 1 202 ? -5.909 6.484 -0.019 1.00 98.50 202 VAL A O 1
ATOM 1599 N N . LEU A 1 203 ? -7.200 5.305 1.391 1.00 98.62 203 LEU A N 1
ATOM 1600 C CA . LEU A 1 203 ? -6.445 4.053 1.260 1.00 98.62 203 LEU A CA 1
ATOM 1601 C C . LEU A 1 203 ? -6.484 3.508 -0.176 1.00 98.62 203 LEU A C 1
ATOM 1603 O O . LEU A 1 203 ? -5.441 3.160 -0.730 1.00 98.62 203 LEU A O 1
ATOM 1607 N N . VAL A 1 204 ? -7.662 3.512 -0.805 1.00 97.75 204 VAL A N 1
ATOM 1608 C CA . VAL A 1 204 ? -7.834 3.117 -2.213 1.00 97.75 204 VAL A CA 1
ATOM 1609 C C . VAL A 1 204 ? -7.090 4.070 -3.154 1.00 97.75 204 VAL A C 1
ATOM 1611 O O . VAL A 1 204 ? -6.495 3.623 -4.133 1.00 97.75 204 VAL A O 1
ATOM 1614 N N . SER A 1 205 ? -7.044 5.370 -2.846 1.00 98.06 205 SER A N 1
ATOM 1615 C CA . SER A 1 205 ? -6.273 6.347 -3.631 1.00 98.06 205 SER A CA 1
ATOM 1616 C C . SER A 1 205 ? -4.768 6.113 -3.531 1.00 98.06 205 SER A C 1
ATOM 1618 O O . SER A 1 205 ? -4.076 6.216 -4.538 1.00 98.06 205 SER A O 1
ATOM 1620 N N . ILE A 1 206 ? -4.242 5.767 -2.350 1.00 98.50 206 ILE A N 1
ATOM 1621 C CA . ILE A 1 206 ? -2.827 5.389 -2.202 1.00 98.50 206 ILE A CA 1
ATOM 1622 C C . ILE A 1 206 ? -2.531 4.164 -3.077 1.00 98.50 206 ILE A C 1
ATOM 1624 O O . ILE A 1 206 ? -1.591 4.185 -3.869 1.00 98.50 206 ILE A O 1
ATOM 1628 N N . GLN A 1 207 ? -3.361 3.124 -2.990 1.00 97.69 207 GLN A N 1
ATOM 1629 C CA . GLN A 1 207 ? -3.209 1.922 -3.811 1.00 97.69 207 GLN A CA 1
ATOM 1630 C C . GLN A 1 207 ? -3.263 2.233 -5.319 1.00 97.69 207 GLN A C 1
ATOM 1632 O O . GLN A 1 207 ? -2.423 1.744 -6.064 1.00 97.69 207 GLN A O 1
ATOM 1637 N N . SER A 1 208 ? -4.207 3.072 -5.759 1.00 95.06 208 SER A N 1
ATOM 1638 C CA . SER A 1 208 ? -4.523 3.251 -7.187 1.00 95.06 208 SER A CA 1
ATOM 1639 C C . SER A 1 208 ? -3.753 4.376 -7.884 1.00 95.06 208 SER A C 1
ATOM 1641 O O . SER A 1 208 ? -3.604 4.341 -9.100 1.00 95.06 208 SER A O 1
ATOM 1643 N N . LEU A 1 209 ? -3.306 5.400 -7.149 1.00 95.56 209 LEU A N 1
ATOM 1644 C CA . LEU A 1 209 ? -2.657 6.592 -7.717 1.00 95.56 209 LEU A CA 1
ATOM 1645 C C . LEU A 1 209 ? -1.165 6.673 -7.379 1.00 95.56 209 LEU A C 1
ATOM 1647 O O . LEU A 1 209 ? -0.409 7.339 -8.083 1.00 95.56 209 LEU A O 1
ATOM 1651 N N . ILE A 1 210 ? -0.729 6.017 -6.300 1.00 97.81 210 ILE A N 1
ATOM 1652 C CA . ILE A 1 210 ? 0.664 6.064 -5.845 1.00 97.81 210 ILE A CA 1
ATOM 1653 C C . ILE A 1 210 ? 1.385 4.766 -6.209 1.00 97.81 210 ILE A C 1
ATOM 1655 O O . ILE A 1 210 ? 2.449 4.813 -6.822 1.00 97.81 210 ILE A O 1
ATOM 1659 N N . LEU A 1 211 ? 0.817 3.604 -5.879 1.00 98.31 211 LEU A N 1
ATOM 1660 C CA . LEU A 1 211 ? 1.455 2.302 -6.115 1.00 98.31 211 LEU A CA 1
ATOM 1661 C C . LEU A 1 211 ? 1.219 1.777 -7.546 1.00 98.31 211 LEU A C 1
ATOM 1663 O O . LEU A 1 211 ? 0.730 0.672 -7.743 1.00 98.31 211 LEU A O 1
ATOM 1667 N N . VAL A 1 212 ? 1.554 2.587 -8.551 1.00 98.38 212 VAL A N 1
ATOM 1668 C CA . VAL A 1 212 ? 1.243 2.346 -9.974 1.00 98.38 212 VAL A CA 1
ATOM 1669 C C . VAL A 1 212 ? 2.398 1.697 -10.748 1.00 98.38 212 VAL A C 1
ATOM 1671 O O . VAL A 1 212 ? 3.516 1.610 -10.247 1.00 98.38 212 VAL A O 1
ATOM 1674 N N . GLU A 1 213 ? 2.149 1.265 -11.989 1.00 97.62 213 GLU A N 1
ATOM 1675 C CA . GLU A 1 213 ? 3.142 0.627 -12.875 1.00 97.62 213 GLU A CA 1
ATOM 1676 C C . GLU A 1 213 ? 4.325 1.543 -13.233 1.00 97.62 213 GLU A C 1
ATOM 1678 O O . GLU A 1 213 ? 5.476 1.100 -13.265 1.00 97.62 213 GLU A O 1
ATOM 1683 N N . GLN A 1 214 ? 4.058 2.829 -13.484 1.00 97.19 214 GLN A N 1
ATOM 1684 C CA . GLN A 1 214 ? 5.058 3.808 -13.930 1.00 97.19 214 GLN A CA 1
ATOM 1685 C C . GLN A 1 214 ? 5.129 5.021 -12.981 1.00 97.19 214 GLN A C 1
ATOM 1687 O O . GLN A 1 214 ? 4.807 6.148 -13.362 1.00 97.19 214 GLN A O 1
ATOM 1692 N N . PRO A 1 215 ? 5.571 4.823 -11.724 1.00 97.56 215 PRO A N 1
ATOM 1693 C CA . PRO A 1 215 ? 5.577 5.851 -10.683 1.00 97.56 215 PRO A CA 1
ATOM 1694 C C . PRO A 1 215 ? 6.481 7.050 -10.987 1.00 97.56 215 PRO A C 1
ATOM 1696 O O . PRO A 1 215 ? 6.345 8.089 -10.349 1.00 97.56 215 PRO A O 1
ATOM 1699 N N . TYR A 1 216 ? 7.386 6.944 -11.963 1.00 97.00 216 TYR A N 1
ATOM 1700 C CA . TYR A 1 216 ? 8.181 8.069 -12.459 1.00 97.00 216 TYR A CA 1
ATOM 1701 C C . TYR A 1 216 ? 7.306 9.256 -12.901 1.00 97.00 216 TYR A C 1
ATOM 1703 O O . TYR A 1 216 ? 7.630 10.405 -12.596 1.00 97.00 216 TYR A O 1
ATOM 1711 N N . PHE A 1 217 ? 6.167 8.990 -13.548 1.00 96.69 217 PHE A N 1
ATOM 1712 C CA . PHE A 1 217 ? 5.273 10.028 -14.076 1.00 96.69 217 PHE A CA 1
ATOM 1713 C C . PHE A 1 217 ? 4.375 10.682 -13.013 1.00 96.69 217 PHE A C 1
ATOM 1715 O O . PHE A 1 217 ? 3.679 11.655 -13.313 1.00 96.69 217 PHE A O 1
ATOM 1722 N N . ASN A 1 218 ? 4.439 10.227 -11.756 1.00 95.88 218 ASN A N 1
ATOM 1723 C CA . ASN A 1 218 ? 3.802 10.923 -10.635 1.00 95.88 218 ASN A CA 1
ATOM 1724 C C . ASN A 1 218 ? 4.536 12.224 -10.257 1.00 95.88 218 ASN A C 1
ATOM 1726 O O . ASN A 1 218 ? 3.993 13.048 -9.519 1.00 95.88 218 ASN A O 1
ATOM 1730 N N . GLU A 1 219 ? 5.767 12.431 -10.740 1.00 92.81 219 GLU A N 1
ATOM 1731 C CA . GLU A 1 219 ? 6.489 13.690 -10.549 1.00 92.81 219 GLU A CA 1
ATOM 1732 C C . GLU A 1 219 ? 5.841 14.803 -11.411 1.00 92.81 219 GLU A C 1
ATOM 1734 O O . GLU A 1 219 ? 5.570 14.602 -12.602 1.00 92.81 219 GLU A O 1
ATOM 1739 N N . PRO A 1 220 ? 5.547 15.992 -10.854 1.00 88.31 220 PRO A N 1
ATOM 1740 C CA . PRO A 1 220 ? 4.964 17.087 -11.618 1.00 88.31 220 PRO A CA 1
ATOM 1741 C C . PRO A 1 220 ? 5.826 17.501 -12.813 1.00 88.31 220 PRO A C 1
ATOM 1743 O O . PRO A 1 220 ? 7.021 17.762 -12.681 1.00 88.31 220 PRO A O 1
ATOM 1746 N N . GLY A 1 221 ? 5.191 17.611 -13.981 1.00 88.81 221 GLY A N 1
ATOM 1747 C CA . GLY A 1 221 ? 5.825 18.046 -15.227 1.00 88.81 221 GLY A CA 1
ATOM 1748 C C . GLY A 1 221 ? 6.440 16.914 -16.050 1.00 88.81 221 GLY A C 1
ATOM 1749 O O . GLY A 1 221 ? 6.933 17.167 -17.146 1.00 88.81 221 GLY A O 1
ATOM 1750 N N . PHE A 1 222 ? 6.406 15.673 -15.562 1.00 90.38 222 PHE A N 1
ATOM 1751 C CA . PHE A 1 222 ? 7.033 14.533 -16.235 1.00 90.38 222 PHE A CA 1
ATOM 1752 C C . PHE A 1 222 ? 6.076 13.833 -17.206 1.00 90.38 222 PHE A C 1
ATOM 1754 O O . PHE A 1 222 ? 6.525 13.140 -18.120 1.00 90.38 222 PHE A O 1
ATOM 1761 N N . GLN A 1 223 ? 4.771 14.089 -17.076 1.00 90.94 223 GLN A N 1
ATOM 1762 C CA . GLN A 1 223 ? 3.695 13.497 -17.880 1.00 90.94 223 GLN A CA 1
ATOM 1763 C C . GLN A 1 223 ? 3.870 13.767 -19.381 1.00 90.94 223 GLN A C 1
ATOM 1765 O O . GLN A 1 223 ? 3.547 12.927 -20.209 1.00 90.94 223 GLN A O 1
ATOM 1770 N N . ALA A 1 224 ? 4.454 14.911 -19.756 1.00 91.56 224 ALA A N 1
ATOM 1771 C CA . ALA A 1 224 ? 4.710 15.243 -21.160 1.00 91.56 224 ALA A CA 1
ATOM 1772 C C . ALA A 1 224 ? 5.704 14.287 -21.849 1.00 91.56 224 ALA A C 1
ATOM 1774 O O . ALA A 1 224 ? 5.749 14.230 -23.075 1.00 91.56 224 ALA A O 1
ATOM 1775 N N . SER A 1 225 ? 6.514 13.557 -21.074 1.00 92.50 225 SER A N 1
ATOM 1776 C CA . SER A 1 225 ? 7.463 12.566 -21.593 1.00 92.50 225 SER A CA 1
ATOM 1777 C C . SER A 1 225 ? 6.900 11.141 -21.627 1.00 92.50 225 SER A C 1
ATOM 1779 O O . SER A 1 225 ? 7.574 10.237 -22.127 1.00 92.50 225 SER A O 1
ATOM 1781 N N . GLU A 1 226 ? 5.680 10.926 -21.133 1.00 92.31 226 GLU A N 1
ATOM 1782 C CA . GLU A 1 226 ? 5.027 9.619 -21.114 1.00 92.31 226 GLU A CA 1
ATOM 1783 C C . GLU A 1 226 ? 4.850 9.073 -22.539 1.00 92.31 226 GLU A C 1
ATOM 1785 O O . GLU A 1 226 ? 4.529 9.802 -23.478 1.00 92.31 226 GLU A O 1
ATOM 1790 N N . GLY A 1 227 ? 5.166 7.791 -22.733 1.00 91.62 227 GLY A N 1
ATOM 1791 C CA . GLY A 1 227 ? 5.162 7.144 -24.050 1.00 91.62 227 GLY A CA 1
ATOM 1792 C C . GLY A 1 227 ? 6.309 7.541 -24.994 1.00 91.62 227 GLY A C 1
ATOM 1793 O O . GLY A 1 227 ? 6.494 6.896 -26.025 1.00 91.62 227 GLY A O 1
ATOM 1794 N N . THR A 1 228 ? 7.124 8.550 -24.665 1.00 94.38 228 THR A N 1
ATOM 1795 C CA . THR A 1 228 ? 8.319 8.881 -25.462 1.00 94.38 228 THR A CA 1
ATOM 1796 C C . THR A 1 228 ? 9.463 7.901 -25.168 1.00 94.38 228 THR A C 1
ATOM 1798 O O . THR A 1 228 ? 9.581 7.433 -24.034 1.00 94.38 228 THR A O 1
ATOM 1801 N N . PRO A 1 229 ? 10.385 7.635 -26.118 1.00 93.12 229 PRO A N 1
ATOM 1802 C CA . PRO A 1 229 ? 11.535 6.763 -25.857 1.00 93.12 229 PRO A CA 1
ATOM 1803 C C . PRO A 1 229 ? 12.384 7.213 -24.658 1.00 93.12 229 PRO A C 1
ATOM 1805 O O . PRO A 1 229 ? 12.867 6.386 -23.887 1.00 93.12 229 PRO A O 1
ATOM 1808 N N . SER A 1 230 ? 12.540 8.530 -24.471 1.00 91.62 230 SER A N 1
ATOM 1809 C CA . SER A 1 230 ? 13.266 9.078 -23.322 1.00 91.62 230 SER A CA 1
ATOM 1810 C C . SER A 1 230 ? 12.519 8.839 -22.011 1.00 91.62 230 SER A C 1
ATOM 1812 O O . SER A 1 230 ? 13.136 8.397 -21.046 1.00 91.62 230 SER A O 1
ATOM 1814 N N . GLY A 1 231 ? 11.213 9.121 -21.960 1.00 92.88 231 GLY A N 1
ATOM 1815 C CA . GLY A 1 231 ? 10.417 8.939 -20.744 1.00 92.88 231 GLY A CA 1
ATOM 1816 C C . GLY A 1 231 ? 10.297 7.471 -20.342 1.00 92.88 231 GLY A C 1
ATOM 1817 O O . GLY A 1 231 ? 10.465 7.151 -19.170 1.00 92.88 231 GLY A O 1
ATOM 1818 N N . ILE A 1 232 ? 10.114 6.568 -21.313 1.00 93.38 232 ILE A N 1
ATOM 1819 C CA . ILE A 1 232 ? 10.116 5.115 -21.080 1.00 93.38 232 ILE A CA 1
ATOM 1820 C C . ILE A 1 232 ? 11.447 4.683 -20.454 1.00 93.38 232 ILE A C 1
ATOM 1822 O O . ILE A 1 232 ? 11.457 4.016 -19.424 1.00 93.38 232 ILE A O 1
ATOM 1826 N N . CYS A 1 233 ? 12.577 5.124 -21.012 1.00 91.88 233 CYS A N 1
ATOM 1827 C CA . CYS A 1 233 ? 13.894 4.771 -20.488 1.00 91.88 233 CYS A CA 1
ATOM 1828 C C . CYS A 1 233 ? 14.128 5.278 -19.052 1.00 91.88 233 CYS A C 1
ATOM 1830 O O . CYS A 1 233 ? 14.684 4.550 -18.227 1.00 91.88 233 CYS A O 1
ATOM 1832 N N . GLU A 1 234 ? 13.721 6.508 -18.723 1.00 92.88 234 GLU A N 1
ATOM 1833 C CA . GLU A 1 234 ? 13.863 7.023 -17.354 1.00 92.88 234 GLU A CA 1
ATOM 1834 C C . GLU A 1 234 ? 12.896 6.343 -16.373 1.00 92.88 234 GLU A C 1
ATOM 1836 O O . GLU A 1 234 ? 13.300 6.006 -15.256 1.00 92.88 234 GLU A O 1
ATOM 1841 N N . SER A 1 235 ? 11.666 6.050 -16.805 1.00 95.62 235 SER A N 1
ATOM 1842 C CA . SER A 1 235 ? 10.704 5.268 -16.025 1.00 95.62 235 SER A CA 1
ATOM 1843 C C . SER A 1 235 ? 11.224 3.857 -15.732 1.00 95.62 235 SER A C 1
ATOM 1845 O O . SER A 1 235 ? 11.160 3.401 -14.592 1.00 95.62 235 SER A O 1
ATOM 1847 N N . ASP A 1 236 ? 11.848 3.190 -16.706 1.00 94.25 236 ASP A N 1
ATOM 1848 C CA . ASP A 1 236 ? 12.435 1.857 -16.527 1.00 94.25 236 ASP A CA 1
ATOM 1849 C C . ASP A 1 236 ? 13.540 1.838 -15.465 1.00 94.25 236 ASP A C 1
ATOM 1851 O O . ASP A 1 236 ? 13.596 0.922 -14.638 1.00 94.25 236 ASP A O 1
ATOM 1855 N N . LYS A 1 237 ? 14.415 2.852 -15.461 1.00 92.94 237 LYS A N 1
ATOM 1856 C CA . LYS A 1 237 ? 15.459 2.997 -14.432 1.00 92.94 237 LYS A CA 1
ATOM 1857 C C . LYS A 1 237 ? 14.858 3.290 -13.063 1.00 92.94 237 LYS A C 1
ATOM 1859 O O . LYS A 1 237 ? 15.338 2.775 -12.053 1.00 92.94 237 LYS A O 1
ATOM 1864 N N . TYR A 1 238 ? 13.822 4.128 -13.018 1.00 95.31 238 TYR A N 1
ATOM 1865 C CA . TYR A 1 238 ? 13.107 4.421 -11.783 1.00 95.31 238 TYR A CA 1
ATOM 1866 C C . TYR A 1 238 ? 12.481 3.140 -11.212 1.00 95.31 238 TYR A C 1
ATOM 1868 O O . TYR A 1 238 ? 12.691 2.818 -10.042 1.00 95.31 238 TYR A O 1
ATOM 1876 N N . ASN A 1 239 ? 11.823 2.346 -12.058 1.00 96.50 239 ASN A N 1
ATOM 1877 C CA . ASN A 1 239 ? 11.239 1.059 -11.695 1.00 96.50 239 ASN A CA 1
ATOM 1878 C C . ASN A 1 239 ? 12.284 0.059 -11.203 1.00 96.50 239 ASN A C 1
ATOM 1880 O O . ASN A 1 239 ? 12.046 -0.624 -10.209 1.00 96.50 239 ASN A O 1
ATOM 1884 N N . GLU A 1 240 ? 13.456 -0.017 -11.838 1.00 94.12 240 GLU A N 1
ATOM 1885 C CA . GLU A 1 240 ? 14.556 -0.865 -11.364 1.00 94.12 240 GLU A CA 1
ATOM 1886 C C . GLU A 1 240 ? 14.971 -0.513 -9.926 1.00 94.12 240 GLU A C 1
ATOM 1888 O O . GLU A 1 240 ? 15.154 -1.401 -9.092 1.00 94.12 240 GLU A O 1
ATOM 1893 N N . ASN A 1 241 ? 15.063 0.778 -9.600 1.00 94.31 241 ASN A N 1
ATOM 1894 C CA . ASN A 1 241 ? 15.361 1.223 -8.241 1.00 94.31 241 ASN A CA 1
ATOM 1895 C C . ASN A 1 241 ? 14.247 0.867 -7.254 1.00 94.31 241 ASN A C 1
ATOM 1897 O O . ASN A 1 241 ? 14.530 0.289 -6.205 1.00 94.31 241 ASN A O 1
ATOM 1901 N N . VAL A 1 242 ? 12.990 1.162 -7.596 1.00 97.56 242 VAL A N 1
ATOM 1902 C CA . VAL A 1 242 ? 11.850 0.878 -6.715 1.00 97.56 242 VAL A CA 1
ATOM 1903 C C . VAL A 1 242 ? 11.723 -0.621 -6.447 1.00 97.56 242 VAL A C 1
ATOM 1905 O O . VAL A 1 242 ? 11.549 -1.000 -5.296 1.00 97.56 242 VAL A O 1
ATOM 1908 N N . ARG A 1 243 ? 11.938 -1.490 -7.443 1.00 98.06 243 ARG A N 1
ATOM 1909 C CA . ARG A 1 243 ? 11.969 -2.954 -7.250 1.00 98.06 243 ARG A CA 1
ATOM 1910 C C . ARG A 1 243 ? 13.010 -3.384 -6.217 1.00 98.06 243 ARG A C 1
ATOM 1912 O 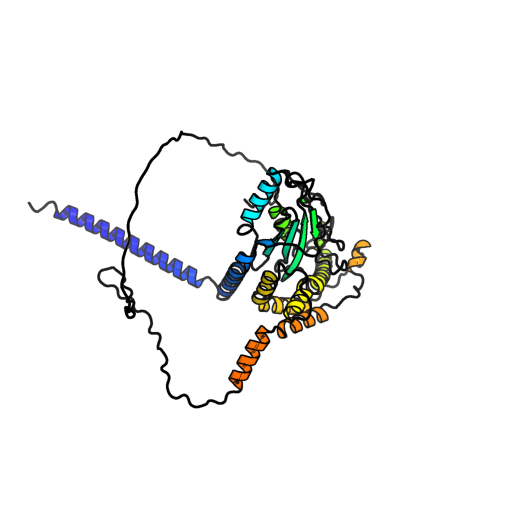O . ARG A 1 243 ? 12.722 -4.229 -5.369 1.00 98.06 243 ARG A O 1
ATOM 1919 N N . ARG A 1 244 ? 14.210 -2.784 -6.239 1.00 96.75 244 ARG A N 1
ATOM 1920 C CA . ARG A 1 244 ? 15.239 -3.037 -5.213 1.00 96.75 244 ARG A CA 1
ATOM 1921 C C . ARG A 1 244 ? 14.761 -2.606 -3.831 1.00 96.75 244 ARG A C 1
ATOM 1923 O O . ARG A 1 244 ? 14.932 -3.364 -2.881 1.00 96.75 244 ARG A O 1
ATOM 1930 N N . PHE A 1 245 ? 14.144 -1.431 -3.722 1.00 97.56 245 PHE A N 1
ATOM 1931 C CA . PHE A 1 245 ? 13.609 -0.934 -2.453 1.00 97.56 245 PHE A CA 1
ATOM 1932 C C . PHE A 1 245 ? 12.499 -1.852 -1.926 1.00 97.56 245 PHE A C 1
ATOM 1934 O O . PHE A 1 245 ? 12.510 -2.210 -0.750 1.00 97.56 245 PHE A O 1
ATOM 1941 N N . THR A 1 246 ? 11.594 -2.296 -2.803 1.00 98.69 246 THR A N 1
ATOM 1942 C CA . THR A 1 246 ? 10.511 -3.236 -2.491 1.00 98.69 246 THR A CA 1
ATOM 1943 C C . THR A 1 246 ? 11.065 -4.551 -1.950 1.00 98.69 246 THR A C 1
ATOM 1945 O O . THR A 1 246 ? 10.631 -4.995 -0.888 1.00 98.69 246 THR A O 1
ATOM 1948 N N . LEU A 1 247 ? 12.071 -5.150 -2.602 1.00 98.19 247 LEU A N 1
ATOM 1949 C CA . LEU A 1 247 ? 12.673 -6.372 -2.065 1.00 98.19 247 LEU A CA 1
ATOM 1950 C C . LEU A 1 247 ? 13.344 -6.137 -0.709 1.00 98.19 247 LEU A C 1
ATOM 1952 O O . LEU A 1 247 ? 13.133 -6.927 0.206 1.00 98.19 247 LEU A O 1
ATOM 1956 N N . ASP A 1 248 ? 14.138 -5.076 -0.570 1.00 96.94 248 ASP A N 1
ATOM 1957 C CA . ASP A 1 248 ? 14.957 -4.848 0.625 1.00 96.94 248 ASP A CA 1
ATOM 1958 C C . ASP A 1 248 ? 14.141 -4.441 1.861 1.00 96.94 248 ASP A C 1
ATOM 1960 O O . ASP A 1 248 ? 14.424 -4.912 2.960 1.00 96.94 248 ASP A O 1
ATOM 1964 N N . ALA A 1 249 ? 13.119 -3.596 1.695 1.00 96.62 249 ALA A N 1
ATOM 1965 C CA . ALA A 1 249 ? 12.356 -3.037 2.813 1.00 96.62 249 ALA A CA 1
ATOM 1966 C C . ALA A 1 249 ? 10.936 -3.604 2.955 1.00 96.62 249 ALA A C 1
ATOM 1968 O O . ALA A 1 249 ? 10.426 -3.636 4.072 1.00 96.62 249 ALA A O 1
ATOM 1969 N N . ALA A 1 250 ? 10.298 -4.052 1.868 1.00 98.00 250 ALA A N 1
ATOM 1970 C CA . ALA A 1 250 ? 8.887 -4.458 1.879 1.00 98.00 250 ALA A CA 1
ATOM 1971 C C . ALA A 1 250 ? 8.663 -5.979 1.762 1.00 98.00 250 ALA A C 1
ATOM 1973 O O . ALA A 1 250 ? 7.547 -6.437 1.988 1.00 98.00 250 ALA A O 1
ATOM 1974 N N . ILE A 1 251 ? 9.686 -6.777 1.425 1.00 97.81 251 ILE A N 1
ATOM 1975 C CA . ILE A 1 251 ? 9.570 -8.244 1.289 1.00 97.81 251 ILE A CA 1
ATOM 1976 C C . ILE A 1 251 ? 10.563 -8.968 2.197 1.00 97.81 251 ILE A C 1
ATOM 1978 O O . ILE A 1 251 ? 10.168 -9.705 3.104 1.00 97.81 251 ILE A O 1
ATOM 1982 N N . LEU A 1 252 ? 11.864 -8.759 1.986 1.00 95.75 252 LEU A N 1
ATOM 1983 C CA . LEU A 1 252 ? 12.920 -9.536 2.632 1.00 95.75 252 LEU A CA 1
ATOM 1984 C C . LEU A 1 252 ? 12.874 -9.513 4.172 1.00 95.75 252 LEU A C 1
ATOM 1986 O O . LEU A 1 252 ? 13.082 -10.577 4.763 1.00 95.75 252 LEU A O 1
ATOM 1990 N N . PRO A 1 253 ? 12.575 -8.388 4.856 1.00 94.88 253 PRO A N 1
ATOM 1991 C CA . PRO A 1 253 ? 12.462 -8.381 6.315 1.00 94.88 253 PRO A CA 1
ATOM 1992 C C . PRO A 1 253 ? 11.366 -9.329 6.816 1.00 94.88 253 PRO A C 1
ATOM 1994 O O . PRO A 1 253 ? 11.560 -10.048 7.797 1.00 94.88 253 PRO A O 1
ATOM 1997 N N . HIS A 1 254 ? 10.243 -9.402 6.100 1.00 94.56 254 HIS A N 1
ATOM 1998 C CA . HIS A 1 254 ? 9.131 -10.282 6.444 1.00 94.56 254 HIS A CA 1
ATOM 1999 C C . HIS A 1 254 ? 9.432 -11.750 6.137 1.00 94.56 254 HIS A C 1
ATOM 2001 O O . HIS A 1 254 ? 9.083 -12.613 6.941 1.00 94.56 254 HIS A O 1
ATOM 2007 N N . LEU A 1 255 ? 10.140 -12.043 5.042 1.00 93.25 255 LEU A N 1
ATOM 2008 C CA . LEU A 1 255 ? 10.612 -13.402 4.760 1.00 93.25 255 LEU A CA 1
ATOM 2009 C C . LEU A 1 255 ? 11.621 -13.884 5.812 1.00 93.25 255 LEU A C 1
ATOM 2011 O O . LEU A 1 255 ? 11.529 -15.013 6.284 1.00 93.25 255 LEU A O 1
ATOM 2015 N N . ARG A 1 256 ? 12.556 -13.028 6.239 1.00 91.94 256 ARG A N 1
ATOM 2016 C CA . ARG A 1 256 ? 13.516 -13.347 7.313 1.00 91.94 256 ARG A CA 1
ATOM 2017 C C . ARG A 1 256 ? 12.831 -13.594 8.657 1.00 91.94 256 ARG A C 1
ATOM 2019 O O . ARG A 1 256 ? 13.261 -14.455 9.422 1.00 91.94 256 ARG A O 1
ATOM 2026 N N . ARG A 1 257 ? 11.746 -12.875 8.952 1.00 89.38 257 ARG A N 1
ATOM 2027 C CA . ARG A 1 257 ? 10.907 -13.160 10.124 1.00 89.38 257 ARG A CA 1
ATOM 2028 C C . ARG A 1 257 ? 10.299 -14.567 10.041 1.00 89.38 257 ARG A C 1
ATOM 2030 O O . ARG A 1 257 ? 10.380 -15.304 11.017 1.00 89.38 257 ARG A O 1
ATOM 2037 N N . LEU A 1 258 ? 9.779 -14.982 8.879 1.00 84.12 258 LEU A N 1
ATOM 2038 C CA . LEU A 1 258 ? 9.217 -16.332 8.677 1.00 84.12 258 LEU A CA 1
ATOM 2039 C C . LEU A 1 258 ? 10.237 -17.464 8.889 1.00 84.12 258 LEU A C 1
ATOM 2041 O O . LEU A 1 258 ? 9.857 -18.582 9.241 1.00 84.12 258 LEU A O 1
ATOM 2045 N N . THR A 1 259 ? 11.530 -17.187 8.704 1.00 83.06 259 THR A N 1
ATOM 2046 C CA . THR A 1 259 ? 12.613 -18.142 8.995 1.00 83.06 259 THR A CA 1
ATOM 2047 C C . THR A 1 259 ? 13.072 -18.108 10.457 1.00 83.06 259 THR A C 1
ATOM 2049 O O . THR A 1 259 ? 14.024 -18.801 10.804 1.00 83.06 259 THR A O 1
ATOM 2052 N N . GLY A 1 260 ? 12.447 -17.288 11.311 1.00 77.50 260 GLY A N 1
ATOM 2053 C CA . GLY A 1 260 ? 12.853 -17.065 12.702 1.00 77.50 260 GLY A CA 1
ATOM 2054 C C . GLY A 1 260 ? 14.124 -16.222 12.859 1.00 77.50 260 GLY A C 1
ATOM 2055 O O . GLY A 1 260 ? 14.687 -16.173 13.947 1.00 77.50 260 GLY A O 1
ATOM 2056 N N . ALA A 1 261 ? 14.599 -15.573 11.788 1.00 73.00 261 ALA A N 1
ATOM 2057 C CA . ALA A 1 261 ? 15.856 -14.821 11.796 1.00 73.00 261 ALA A CA 1
ATOM 2058 C C . ALA A 1 261 ? 15.703 -13.378 12.308 1.00 73.00 261 ALA A C 1
ATOM 2060 O O . ALA A 1 261 ? 16.706 -12.728 12.592 1.00 73.00 261 ALA A O 1
ATOM 2061 N N . LEU A 1 262 ? 14.473 -12.863 12.404 1.00 78.06 262 LEU A N 1
ATOM 2062 C CA . LEU A 1 262 ? 14.173 -11.510 12.875 1.00 78.06 262 LEU A CA 1
ATOM 2063 C C . LEU A 1 262 ? 12.916 -11.491 13.748 1.00 78.06 262 LEU A C 1
ATOM 2065 O O . LEU A 1 262 ? 11.991 -12.276 13.542 1.00 78.06 262 LEU A O 1
ATOM 2069 N N . VAL A 1 263 ? 12.883 -10.549 14.691 1.00 76.31 263 VAL A N 1
ATOM 2070 C CA . VAL A 1 263 ? 11.704 -10.250 15.516 1.00 76.31 263 VAL A CA 1
ATOM 2071 C C . VAL A 1 263 ? 10.621 -9.592 14.645 1.00 76.31 263 VAL A C 1
ATOM 2073 O O . VAL A 1 263 ? 10.963 -8.788 13.771 1.00 76.31 263 VAL A O 1
ATOM 2076 N N . PRO A 1 264 ? 9.325 -9.901 14.856 1.00 75.56 264 PRO A N 1
ATOM 2077 C CA . PRO A 1 264 ? 8.240 -9.243 14.139 1.00 75.56 264 PRO A CA 1
ATOM 2078 C C . PRO A 1 264 ? 8.248 -7.723 14.312 1.00 75.56 264 PRO A C 1
ATOM 2080 O O . PRO A 1 264 ? 8.219 -7.217 15.430 1.00 75.56 264 PRO A O 1
ATOM 2083 N N . MET A 1 265 ? 8.262 -6.999 13.189 1.00 83.31 265 MET A N 1
ATOM 2084 C CA . MET A 1 265 ? 8.187 -5.532 13.173 1.00 83.31 265 MET A CA 1
ATOM 2085 C C . MET A 1 265 ? 6.752 -5.025 13.373 1.00 83.31 265 MET A C 1
ATOM 2087 O O . MET A 1 265 ? 6.545 -4.008 14.025 1.00 83.31 265 MET A O 1
ATOM 2091 N N . TYR A 1 266 ? 5.772 -5.759 12.835 1.00 92.94 266 TYR A N 1
ATOM 2092 C CA . TYR A 1 266 ? 4.342 -5.442 12.895 1.00 92.94 266 TYR A CA 1
ATOM 2093 C C . TYR A 1 266 ? 3.540 -6.700 13.267 1.00 92.94 266 TYR A C 1
ATOM 2095 O O . TYR A 1 266 ? 2.867 -7.272 12.403 1.00 92.94 266 TYR A O 1
ATOM 2103 N N . PRO A 1 267 ? 3.653 -7.185 14.519 1.00 93.38 267 PRO A N 1
ATOM 2104 C CA . PRO A 1 267 ? 3.046 -8.448 14.950 1.00 93.38 267 PRO A CA 1
ATOM 2105 C C . PRO A 1 267 ? 1.530 -8.510 14.711 1.00 93.38 267 PRO A C 1
ATOM 2107 O O . PRO A 1 267 ? 0.986 -9.571 14.417 1.00 93.38 267 PRO A O 1
ATOM 2110 N N . GLU A 1 268 ? 0.841 -7.370 14.753 1.00 95.62 268 GLU A N 1
ATOM 2111 C CA . GLU A 1 268 ? -0.592 -7.243 14.481 1.00 95.62 268 GLU A CA 1
ATOM 2112 C C . GLU A 1 268 ? -1.006 -7.638 13.044 1.00 95.62 268 GLU A C 1
ATOM 2114 O O . GLU A 1 268 ? -2.192 -7.856 12.770 1.00 95.62 268 GLU A O 1
ATOM 2119 N N . PHE A 1 269 ? -0.039 -7.761 12.128 1.00 97.25 269 PHE A N 1
ATOM 2120 C CA . PHE A 1 269 ? -0.235 -8.203 10.746 1.00 97.25 269 PHE A CA 1
ATOM 2121 C C . PHE A 1 269 ? 0.414 -9.557 10.435 1.00 97.25 269 PHE A C 1
ATOM 2123 O O . PHE A 1 269 ? 0.316 -10.004 9.294 1.00 97.25 269 PHE A O 1
ATOM 2130 N N . ASP A 1 270 ? 1.028 -10.247 11.400 1.00 94.12 270 ASP A N 1
ATOM 2131 C CA . ASP A 1 270 ? 1.768 -11.489 11.130 1.00 94.12 270 ASP A CA 1
ATOM 2132 C C . ASP A 1 270 ? 0.901 -12.544 10.429 1.00 94.12 270 ASP A C 1
ATOM 2134 O O . ASP A 1 270 ? 1.319 -13.095 9.417 1.00 94.12 270 ASP A O 1
ATOM 2138 N N . ALA A 1 271 ? -0.348 -12.745 10.862 1.00 95.38 271 ALA A N 1
ATOM 2139 C CA . ALA A 1 271 ? -1.265 -13.685 10.208 1.00 95.38 271 ALA A CA 1
ATOM 2140 C C . ALA A 1 271 ? -1.534 -13.339 8.727 1.00 95.38 271 ALA A C 1
ATOM 2142 O O . ALA A 1 271 ? -1.633 -14.234 7.886 1.00 95.38 271 ALA A O 1
ATOM 2143 N N . VAL A 1 272 ? -1.630 -12.044 8.402 1.00 97.75 272 VAL A N 1
ATOM 2144 C CA . VAL A 1 272 ? -1.813 -11.561 7.024 1.00 97.75 272 VAL A CA 1
ATOM 2145 C C . VAL A 1 272 ? -0.551 -11.821 6.211 1.00 97.75 272 VAL A C 1
ATOM 2147 O O . VAL A 1 272 ? -0.628 -12.382 5.122 1.00 97.75 272 VAL A O 1
ATOM 2150 N N . ILE A 1 273 ? 0.606 -11.436 6.746 1.00 96.38 273 ILE A N 1
ATOM 2151 C CA . ILE A 1 273 ? 1.905 -11.537 6.076 1.00 96.38 273 ILE A CA 1
ATOM 2152 C C . ILE A 1 273 ? 2.267 -13.004 5.824 1.00 96.38 273 ILE A C 1
ATOM 2154 O O . ILE A 1 273 ? 2.664 -13.361 4.714 1.00 96.38 273 ILE A O 1
ATOM 2158 N N . ASP A 1 274 ? 2.101 -13.858 6.837 1.00 93.56 274 ASP A N 1
ATOM 2159 C CA . ASP A 1 274 ? 2.330 -15.299 6.754 1.00 93.56 274 ASP A CA 1
ATOM 2160 C C . ASP A 1 274 ? 1.487 -15.906 5.634 1.00 93.56 274 ASP A C 1
ATOM 2162 O O . ASP A 1 274 ? 2.016 -16.597 4.761 1.00 93.56 274 ASP A O 1
ATOM 2166 N N . LYS A 1 275 ? 0.180 -15.614 5.630 1.00 95.44 275 LYS A N 1
ATOM 2167 C CA . LYS A 1 275 ? -0.735 -16.194 4.650 1.00 95.44 275 LYS A CA 1
ATOM 2168 C C . LYS A 1 275 ? -0.529 -15.621 3.250 1.00 95.44 275 LYS A C 1
ATOM 2170 O O . LYS A 1 275 ? -0.602 -16.377 2.285 1.00 95.44 275 LYS A O 1
ATOM 2175 N N . HIS A 1 276 ? -0.223 -14.329 3.130 1.00 97.19 276 HIS A N 1
ATOM 2176 C CA . HIS A 1 276 ? 0.104 -13.690 1.858 1.00 97.19 276 HIS A CA 1
ATOM 2177 C C . HIS A 1 276 ? 1.288 -14.389 1.183 1.00 97.19 276 HIS A C 1
ATOM 2179 O O . HIS A 1 276 ? 1.135 -14.895 0.073 1.00 97.19 276 HIS A O 1
ATOM 2185 N N . PHE A 1 277 ? 2.436 -14.496 1.862 1.00 95.50 277 PHE A N 1
ATOM 2186 C CA . PHE A 1 277 ? 3.624 -15.122 1.274 1.00 95.50 277 PHE A CA 1
ATOM 2187 C C . PHE A 1 277 ? 3.483 -16.636 1.087 1.00 95.50 277 PHE A C 1
ATOM 2189 O O . PHE A 1 277 ? 4.105 -17.190 0.184 1.00 95.50 277 PHE A O 1
ATOM 2196 N N . GLU A 1 278 ? 2.648 -17.307 1.886 1.00 92.25 278 GLU A N 1
ATOM 2197 C CA . GLU A 1 278 ? 2.329 -18.728 1.697 1.00 92.25 278 GLU A CA 1
ATOM 2198 C C . GLU A 1 278 ? 1.590 -18.941 0.374 1.00 92.25 278 GLU A C 1
ATOM 2200 O O . GLU A 1 278 ? 1.969 -19.793 -0.424 1.00 92.25 278 GLU A O 1
ATOM 2205 N N . LEU A 1 279 ? 0.553 -18.141 0.125 1.00 93.69 279 LEU A N 1
ATOM 2206 C CA . LEU A 1 279 ? -0.275 -18.259 -1.074 1.00 93.69 279 LEU A CA 1
ATOM 2207 C C . LEU A 1 279 ? 0.427 -17.717 -2.324 1.00 93.69 279 LEU A C 1
ATOM 2209 O O . LEU A 1 279 ? 0.233 -18.239 -3.419 1.00 93.69 279 LEU A O 1
ATOM 2213 N N . LYS A 1 280 ? 1.268 -16.690 -2.169 1.00 94.62 280 LYS A N 1
ATOM 2214 C CA . LYS A 1 280 ? 2.013 -16.048 -3.262 1.00 94.62 280 LYS A CA 1
ATOM 2215 C C . LYS A 1 280 ? 3.396 -16.649 -3.497 1.00 94.62 280 LYS A C 1
ATOM 2217 O O . LYS A 1 280 ? 4.135 -16.119 -4.315 1.00 94.62 280 LYS A O 1
ATOM 2222 N N . GLU A 1 281 ? 3.761 -17.755 -2.853 1.00 92.12 281 GLU A N 1
ATOM 2223 C CA . GLU A 1 281 ? 5.095 -18.356 -2.981 1.00 92.12 281 GLU A CA 1
ATOM 2224 C C . GLU A 1 281 ? 5.524 -18.569 -4.446 1.00 92.12 281 GLU A C 1
ATOM 2226 O O . GLU A 1 281 ? 6.631 -18.190 -4.850 1.00 92.12 281 GLU A O 1
ATOM 2231 N N . HIS A 1 282 ? 4.644 -19.154 -5.263 1.00 92.00 282 HIS A N 1
ATOM 2232 C CA . HIS A 1 282 ? 4.944 -19.388 -6.673 1.00 92.00 282 HIS A CA 1
ATOM 2233 C C . HIS A 1 282 ? 5.060 -18.070 -7.452 1.00 92.00 282 HIS A C 1
ATOM 2235 O O . HIS A 1 282 ? 6.049 -17.860 -8.156 1.00 92.00 282 HIS A O 1
ATOM 2241 N N . ALA A 1 283 ? 4.096 -17.162 -7.271 1.00 94.12 283 ALA A N 1
ATOM 2242 C CA . ALA A 1 283 ? 4.085 -15.848 -7.914 1.00 94.12 283 ALA A CA 1
ATOM 2243 C C . ALA A 1 283 ? 5.347 -15.039 -7.571 1.00 94.12 283 ALA A C 1
ATOM 2245 O O . ALA A 1 283 ? 6.017 -14.526 -8.464 1.00 94.12 283 ALA A O 1
ATOM 2246 N N . LEU A 1 284 ? 5.749 -15.028 -6.299 1.00 96.31 284 LEU A N 1
ATOM 2247 C CA . LEU A 1 284 ? 6.963 -14.372 -5.830 1.00 96.31 284 LEU A CA 1
ATOM 2248 C C . LEU A 1 284 ? 8.218 -15.000 -6.453 1.00 96.31 284 LEU A C 1
ATOM 2250 O O . LEU A 1 284 ? 9.126 -14.287 -6.868 1.00 96.31 284 LEU A O 1
ATOM 2254 N N . THR A 1 285 ? 8.272 -16.326 -6.604 1.00 95.44 285 THR A N 1
ATOM 2255 C CA . THR A 1 285 ? 9.395 -16.997 -7.290 1.00 95.44 285 THR A CA 1
ATOM 2256 C C . THR A 1 285 ? 9.522 -16.549 -8.754 1.00 95.44 285 THR A C 1
ATOM 2258 O O . THR A 1 285 ? 10.632 -16.296 -9.247 1.00 95.44 285 THR A O 1
ATOM 2261 N N . VAL A 1 286 ? 8.390 -16.416 -9.453 1.00 95.94 286 VAL A N 1
ATOM 2262 C CA . VAL A 1 286 ? 8.332 -15.912 -10.835 1.00 95.94 286 VAL A CA 1
ATOM 2263 C C . VAL A 1 286 ? 8.754 -14.443 -10.893 1.00 95.94 286 VAL A C 1
ATOM 2265 O O . VAL A 1 286 ? 9.622 -14.092 -11.698 1.00 95.94 286 VAL A O 1
ATOM 2268 N N . GLN A 1 287 ? 8.225 -13.604 -10.001 1.00 97.31 287 GLN A N 1
ATOM 2269 C CA . GLN A 1 287 ? 8.580 -12.191 -9.868 1.00 97.31 287 GLN A CA 1
ATOM 2270 C C . GLN A 1 287 ? 10.087 -12.005 -9.651 1.00 97.31 287 GLN A C 1
ATOM 2272 O O . GLN A 1 287 ? 10.730 -11.274 -10.404 1.00 97.31 287 GLN A O 1
ATOM 2277 N N . LEU A 1 288 ? 10.683 -12.707 -8.680 1.00 97.06 288 LEU A N 1
ATOM 2278 C CA . LEU A 1 288 ? 12.119 -12.636 -8.388 1.00 97.06 288 LEU A CA 1
ATOM 2279 C C . LEU A 1 288 ? 12.961 -13.035 -9.605 1.00 97.06 288 LEU A C 1
ATOM 2281 O O . LEU A 1 288 ? 13.967 -12.392 -9.910 1.00 97.06 288 LEU A O 1
ATOM 2285 N N . SER A 1 289 ? 12.529 -14.062 -10.339 1.00 95.69 289 SER A N 1
ATOM 2286 C CA . SER A 1 289 ? 13.188 -14.504 -11.571 1.00 95.69 289 SER A CA 1
ATOM 2287 C C . SER A 1 289 ? 13.088 -13.462 -12.691 1.00 95.69 289 SER A C 1
ATOM 2289 O O . SER A 1 289 ? 14.075 -13.223 -13.392 1.00 95.69 289 SER A O 1
ATOM 2291 N N . LYS A 1 290 ? 11.919 -12.823 -12.849 1.00 95.44 290 LYS A N 1
ATOM 2292 C CA . LYS A 1 290 ? 11.661 -11.737 -13.811 1.00 95.44 290 LYS A CA 1
ATOM 2293 C C . LYS A 1 290 ? 12.524 -10.518 -13.485 1.00 95.44 290 LYS A C 1
ATOM 2295 O O . LYS A 1 290 ? 13.254 -10.037 -14.348 1.00 95.44 290 LYS A O 1
ATOM 2300 N N . TRP A 1 291 ? 12.502 -10.057 -12.237 1.00 96.00 291 TRP A N 1
ATOM 2301 C CA . TRP A 1 291 ? 13.237 -8.870 -11.792 1.00 96.00 291 TRP A CA 1
ATOM 2302 C C . TRP A 1 291 ? 14.753 -9.074 -11.812 1.00 96.00 291 TRP A C 1
ATOM 2304 O O . TRP A 1 291 ? 15.475 -8.162 -12.196 1.00 96.00 291 TRP A O 1
ATOM 2314 N N . ARG A 1 292 ? 15.247 -10.280 -11.501 1.00 92.69 292 ARG A N 1
ATOM 2315 C CA . ARG A 1 292 ? 16.680 -10.612 -11.592 1.00 92.69 292 ARG A CA 1
ATOM 2316 C C . ARG A 1 292 ? 17.221 -10.539 -13.024 1.00 92.69 292 ARG A C 1
ATOM 2318 O O . ARG A 1 292 ? 18.363 -10.147 -13.233 1.00 92.69 292 ARG A O 1
ATOM 2325 N N . LYS A 1 293 ? 16.415 -10.936 -14.014 1.00 90.44 293 LYS A N 1
ATOM 2326 C CA . LYS A 1 293 ? 16.795 -10.913 -15.440 1.00 90.44 293 LYS A CA 1
ATOM 2327 C C . LYS A 1 293 ? 16.579 -9.550 -16.098 1.00 90.44 293 LYS A C 1
ATOM 2329 O O . LYS A 1 293 ? 17.099 -9.326 -17.192 1.00 90.44 293 LYS A O 1
ATOM 2334 N N . TYR A 1 294 ? 15.802 -8.673 -15.467 1.00 85.62 294 TYR A N 1
ATOM 2335 C CA . TYR A 1 294 ? 15.465 -7.366 -16.008 1.00 85.62 294 TYR A CA 1
ATOM 2336 C C . TYR A 1 294 ? 16.721 -6.507 -16.190 1.00 85.62 294 TYR A C 1
ATOM 2338 O O . TYR A 1 294 ? 17.561 -6.414 -15.298 1.00 85.62 294 TYR A O 1
ATOM 2346 N N . LYS A 1 295 ? 16.839 -5.862 -17.351 1.00 74.00 295 LYS A N 1
ATOM 2347 C CA . LYS A 1 295 ? 17.876 -4.869 -17.641 1.00 74.00 295 LYS A CA 1
ATOM 2348 C C . LYS A 1 295 ? 17.188 -3.624 -18.180 1.00 74.00 295 LYS A C 1
ATOM 2350 O O . LYS A 1 295 ? 16.557 -3.708 -19.232 1.00 74.00 295 LYS A O 1
ATOM 2355 N N . ALA A 1 296 ? 17.306 -2.496 -17.482 1.00 64.88 296 ALA A N 1
ATOM 2356 C CA . ALA A 1 296 ? 16.769 -1.234 -17.976 1.00 64.88 296 ALA A CA 1
ATOM 2357 C C . ALA A 1 296 ? 17.437 -0.830 -19.303 1.00 64.88 296 ALA A C 1
ATOM 2359 O O . ALA A 1 296 ? 18.623 -1.101 -19.537 1.00 64.88 296 ALA A O 1
ATOM 2360 N N . GLN A 1 297 ? 16.677 -0.168 -20.177 1.00 62.50 297 GLN A N 1
ATOM 2361 C CA . GLN A 1 297 ? 17.210 0.361 -21.431 1.00 62.50 297 GLN A CA 1
ATOM 2362 C C . GLN A 1 297 ? 18.239 1.473 -21.156 1.00 62.50 297 GLN A C 1
ATOM 2364 O O . GLN A 1 297 ? 18.118 2.238 -20.197 1.00 62.50 297 GLN A O 1
ATOM 2369 N N . LYS A 1 298 ? 19.280 1.573 -21.992 1.00 55.09 298 LYS A N 1
ATOM 2370 C CA . LYS A 1 298 ? 20.298 2.632 -21.877 1.00 55.09 298 LYS A CA 1
ATOM 2371 C C . LYS A 1 298 ? 19.771 3.932 -22.495 1.00 55.09 298 LYS A C 1
ATOM 2373 O O . LYS A 1 298 ? 19.348 3.922 -23.646 1.00 55.09 298 LYS A O 1
ATOM 2378 N N . SER A 1 299 ? 19.846 5.041 -21.755 1.00 51.72 299 SER A N 1
ATOM 2379 C CA . SER A 1 299 ? 19.399 6.356 -22.246 1.00 51.72 299 SER A CA 1
ATOM 2380 C C . SER A 1 299 ? 20.392 6.960 -23.249 1.00 51.72 299 SER A C 1
ATOM 2382 O O . SER A 1 299 ? 21.599 6.912 -22.991 1.00 51.72 299 SER A O 1
ATOM 2384 N N . PRO A 1 300 ? 19.916 7.565 -24.354 1.00 44.81 300 PRO A N 1
ATOM 2385 C CA . PRO A 1 300 ? 20.746 8.312 -25.297 1.00 44.81 300 PRO A CA 1
ATOM 2386 C C . PRO A 1 300 ? 21.059 9.764 -24.868 1.00 44.81 300 PRO A C 1
ATOM 2388 O O . PRO A 1 300 ? 21.878 10.412 -25.521 1.00 44.81 300 PRO A O 1
ATOM 2391 N N . HIS A 1 301 ? 20.477 10.298 -23.781 1.00 48.53 301 HIS A N 1
ATOM 2392 C CA . HIS A 1 301 ? 20.713 11.684 -23.344 1.00 48.53 301 HIS A CA 1
ATOM 2393 C C . HIS A 1 301 ? 21.000 11.824 -21.840 1.00 48.53 301 HIS A C 1
ATOM 2395 O O . HIS A 1 301 ? 20.238 11.394 -20.979 1.00 48.53 301 HIS A O 1
ATOM 2401 N N . ALA A 1 302 ? 22.135 12.459 -21.531 1.00 44.59 302 ALA A N 1
ATOM 2402 C CA . ALA A 1 302 ? 22.634 12.695 -20.182 1.00 44.59 302 ALA A CA 1
ATOM 2403 C C . ALA A 1 302 ? 22.261 14.110 -19.712 1.00 44.59 302 ALA A C 1
ATOM 2405 O O . ALA A 1 302 ? 22.969 15.072 -19.995 1.00 44.59 302 ALA A O 1
ATOM 2406 N N . GLY A 1 303 ? 21.159 14.248 -18.976 1.00 49.00 303 GLY A N 1
ATOM 2407 C CA . GLY A 1 303 ? 20.780 15.538 -18.398 1.00 49.00 303 GLY A CA 1
ATOM 2408 C C . GLY A 1 303 ? 19.586 15.450 -17.460 1.00 49.00 303 GLY A C 1
ATOM 2409 O O . GLY A 1 303 ? 18.492 15.857 -17.824 1.00 49.00 303 GLY A O 1
ATOM 2410 N N . LEU A 1 304 ? 19.788 14.920 -16.250 1.00 53.53 304 LEU A N 1
ATOM 2411 C CA . LEU A 1 304 ? 18.747 14.852 -15.216 1.00 53.53 304 LEU A CA 1
ATOM 2412 C C . LEU A 1 304 ? 18.840 16.040 -14.233 1.00 53.53 304 LEU A C 1
ATOM 2414 O O . LEU A 1 304 ? 19.955 16.419 -13.841 1.00 53.53 304 LEU A O 1
ATOM 2418 N N . PRO A 1 305 ? 17.701 16.596 -13.770 1.00 47.75 305 PRO A N 1
ATOM 2419 C CA . PRO A 1 305 ? 17.656 17.606 -12.710 1.00 47.75 305 PRO A CA 1
ATOM 2420 C C . PRO A 1 305 ? 18.325 17.138 -11.406 1.00 47.75 305 PRO A C 1
ATOM 2422 O O . PRO A 1 305 ? 18.299 15.958 -11.055 1.00 47.75 305 PRO A O 1
ATOM 2425 N N . SER A 1 306 ? 18.908 18.072 -10.645 1.00 40.88 306 SER A N 1
ATOM 2426 C CA . SER A 1 306 ? 19.786 17.772 -9.496 1.00 40.88 306 SER A CA 1
ATOM 2427 C C . SER A 1 306 ? 19.131 16.935 -8.383 1.00 40.88 306 SER A C 1
ATOM 2429 O O . SER A 1 306 ? 19.803 16.120 -7.756 1.00 40.88 306 SER A O 1
ATOM 2431 N N . TYR A 1 307 ? 17.816 17.057 -8.167 1.00 50.22 307 TYR A N 1
ATOM 2432 C CA . TYR A 1 307 ? 17.105 16.255 -7.161 1.00 50.22 307 TYR A CA 1
ATOM 2433 C C . TYR A 1 307 ? 16.868 14.799 -7.604 1.00 50.22 307 TYR A C 1
ATOM 2435 O O . TYR A 1 307 ? 16.717 13.924 -6.756 1.00 50.22 307 TYR A O 1
ATOM 2443 N N . MET A 1 308 ? 16.896 14.510 -8.911 1.00 49.62 308 MET A N 1
ATOM 2444 C CA . MET A 1 308 ? 16.859 13.141 -9.439 1.00 49.62 308 MET A CA 1
ATOM 2445 C C . MET A 1 308 ? 18.232 12.470 -9.437 1.00 49.62 308 MET A C 1
ATOM 2447 O O . MET A 1 308 ? 18.311 11.244 -9.388 1.00 49.62 308 MET A O 1
ATOM 2451 N N . LYS A 1 309 ? 19.330 13.236 -9.367 1.00 47.22 309 LYS A N 1
ATOM 2452 C CA . LYS A 1 309 ? 20.666 12.660 -9.131 1.00 47.22 309 LYS A CA 1
ATOM 2453 C C . LYS A 1 309 ? 20.746 11.899 -7.802 1.00 47.22 309 LYS A C 1
ATOM 2455 O O . LYS A 1 309 ? 21.560 10.992 -7.694 1.00 47.22 309 LYS A O 1
ATOM 2460 N N . LEU A 1 310 ? 19.872 12.192 -6.832 1.00 46.50 310 LEU A N 1
ATOM 2461 C CA . LEU A 1 310 ? 19.747 11.410 -5.593 1.00 46.50 310 LEU A CA 1
ATOM 2462 C C . LEU A 1 310 ? 19.216 9.986 -5.831 1.00 46.50 310 LEU A C 1
ATOM 2464 O O . LEU A 1 310 ? 19.616 9.078 -5.113 1.00 46.50 310 LEU A O 1
ATOM 2468 N N . HIS A 1 311 ? 18.373 9.772 -6.848 1.00 49.19 311 HIS A N 1
ATOM 2469 C CA . HIS A 1 311 ? 17.875 8.440 -7.229 1.00 49.19 311 HIS A CA 1
ATOM 2470 C C . HIS A 1 311 ? 18.874 7.652 -8.092 1.00 49.19 311 HIS A C 1
ATOM 2472 O O . HIS A 1 311 ? 18.823 6.426 -8.130 1.00 49.19 311 HIS A O 1
ATOM 2478 N N . HIS A 1 312 ? 19.795 8.343 -8.773 1.00 45.84 312 HIS A N 1
ATOM 2479 C CA . HIS A 1 312 ? 20.812 7.736 -9.647 1.00 45.84 312 HIS A CA 1
ATOM 2480 C C . HIS A 1 312 ? 22.221 7.681 -9.046 1.00 45.84 312 HIS A C 1
ATOM 2482 O O . HIS A 1 312 ? 23.116 7.078 -9.643 1.00 45.84 312 HIS A O 1
ATOM 2488 N N . ALA A 1 313 ? 22.451 8.292 -7.881 1.00 41.41 313 ALA A N 1
ATOM 2489 C CA . ALA A 1 313 ? 23.657 8.042 -7.110 1.00 41.41 313 ALA A CA 1
ATOM 2490 C C . ALA A 1 313 ? 23.730 6.534 -6.847 1.00 41.41 313 ALA A C 1
ATOM 2492 O O . ALA A 1 313 ? 22.715 5.934 -6.493 1.00 41.41 313 ALA A O 1
ATOM 2493 N N . ARG A 1 314 ? 24.903 5.912 -7.044 1.00 46.31 314 ARG A N 1
ATOM 2494 C CA . ARG A 1 314 ? 25.148 4.520 -6.638 1.00 46.31 314 ARG A CA 1
ATOM 2495 C C . ARG A 1 314 ? 24.718 4.387 -5.179 1.00 46.31 314 ARG A C 1
ATOM 2497 O O . ARG A 1 314 ? 25.467 4.763 -4.283 1.00 46.31 314 ARG A O 1
ATOM 2504 N N . THR A 1 315 ? 23.503 3.899 -4.946 1.00 52.41 315 THR A N 1
ATOM 2505 C CA . THR A 1 315 ? 23.020 3.594 -3.607 1.00 52.41 315 THR A CA 1
ATOM 2506 C C . THR A 1 315 ? 23.990 2.559 -3.071 1.00 52.41 315 THR A C 1
ATOM 2508 O O . THR A 1 315 ? 24.113 1.494 -3.677 1.00 52.41 315 THR A O 1
ATOM 2511 N N . SER A 1 316 ? 24.692 2.866 -1.984 1.00 61.84 316 SER A N 1
ATOM 2512 C CA . SER A 1 316 ? 25.576 1.962 -1.235 1.00 61.84 316 SER A CA 1
ATOM 2513 C C . SER A 1 316 ? 24.794 0.832 -0.542 1.00 61.84 316 SER A C 1
ATOM 2515 O O . SER A 1 316 ? 25.075 0.472 0.596 1.00 61.84 316 SER A O 1
ATOM 2517 N N . GLY A 1 317 ? 23.759 0.330 -1.211 1.00 72.19 317 GLY A N 1
ATOM 2518 C CA . GLY A 1 317 ? 22.838 -0.696 -0.763 1.00 72.19 317 GLY A CA 1
ATOM 2519 C C . GLY A 1 317 ? 22.973 -1.966 -1.602 1.00 72.19 317 GLY A C 1
ATOM 2520 O O . GLY A 1 317 ? 23.738 -2.007 -2.572 1.00 72.19 317 GLY A O 1
ATOM 2521 N N . PRO A 1 318 ? 22.240 -3.019 -1.226 1.00 87.56 318 PRO A N 1
ATOM 2522 C CA . PRO A 1 318 ? 22.346 -4.313 -1.875 1.00 87.56 318 PRO A CA 1
ATOM 2523 C C . PRO A 1 318 ? 21.916 -4.247 -3.349 1.00 87.56 318 PRO A C 1
ATOM 2525 O O . PRO A 1 318 ? 21.017 -3.504 -3.756 1.00 87.56 318 PRO A O 1
ATOM 2528 N N . THR A 1 319 ? 22.599 -5.041 -4.171 1.00 91.62 319 THR A N 1
ATOM 2529 C CA . THR A 1 319 ? 22.276 -5.197 -5.595 1.00 91.62 319 THR A CA 1
ATOM 2530 C C . THR A 1 319 ? 20.978 -5.982 -5.775 1.00 91.62 319 THR A C 1
ATOM 2532 O O . THR A 1 319 ? 20.587 -6.760 -4.898 1.00 91.62 319 THR A O 1
ATOM 2535 N N . MET A 1 320 ? 20.341 -5.836 -6.942 1.00 93.50 320 MET A N 1
ATOM 2536 C CA . MET A 1 320 ? 19.135 -6.604 -7.255 1.00 93.50 320 MET A CA 1
ATOM 2537 C C . MET A 1 320 ? 19.379 -8.116 -7.167 1.00 93.50 320 MET A C 1
ATOM 2539 O O . MET A 1 320 ? 18.615 -8.842 -6.540 1.00 93.50 320 MET A O 1
ATOM 2543 N N . GLU A 1 321 ? 20.514 -8.559 -7.706 1.00 92.81 321 GLU A N 1
ATOM 2544 C CA . GLU A 1 321 ? 20.984 -9.942 -7.653 1.00 92.81 321 GLU A CA 1
ATOM 2545 C C . GLU A 1 321 ? 21.053 -10.473 -6.211 1.00 92.81 321 GLU A C 1
ATOM 2547 O O . GLU A 1 321 ? 20.441 -11.492 -5.886 1.00 92.81 321 GLU A O 1
ATOM 2552 N N . SER A 1 322 ? 21.742 -9.751 -5.319 1.00 94.69 322 SER A N 1
ATOM 2553 C CA . SER A 1 322 ? 21.895 -10.161 -3.915 1.00 94.69 322 SER A CA 1
ATOM 2554 C C . SER A 1 322 ? 20.571 -10.215 -3.151 1.00 94.69 322 SER A C 1
ATOM 2556 O O . SER A 1 322 ? 20.385 -11.092 -2.303 1.00 94.69 322 SER A O 1
ATOM 2558 N N . LEU A 1 323 ? 19.641 -9.304 -3.455 1.00 96.38 323 LEU A N 1
ATOM 2559 C CA . LEU A 1 323 ? 18.318 -9.276 -2.832 1.00 96.38 323 LEU A CA 1
ATOM 2560 C C . LEU A 1 323 ? 17.472 -10.465 -3.281 1.00 96.38 323 LEU A C 1
ATOM 2562 O O . LEU A 1 323 ? 16.897 -11.148 -2.433 1.00 96.38 323 LEU A O 1
ATOM 2566 N N . CYS A 1 324 ? 17.451 -10.764 -4.583 1.00 96.25 324 CYS A N 1
ATOM 2567 C CA . CYS A 1 324 ? 16.734 -11.923 -5.108 1.00 96.25 324 CYS A CA 1
ATOM 2568 C C . CYS A 1 324 ? 17.264 -13.232 -4.509 1.00 96.25 324 CYS A C 1
ATOM 2570 O O . CYS A 1 324 ? 16.472 -14.051 -4.051 1.00 96.25 324 CYS A O 1
ATOM 2572 N N . ILE A 1 325 ? 18.591 -13.408 -4.451 1.00 94.62 325 ILE A N 1
ATOM 2573 C CA . ILE A 1 325 ? 19.215 -14.588 -3.828 1.00 94.62 325 ILE A CA 1
ATOM 2574 C C . ILE A 1 325 ? 18.801 -14.709 -2.356 1.00 94.62 325 ILE A C 1
ATOM 2576 O O . ILE A 1 325 ? 18.431 -15.794 -1.911 1.00 94.62 325 ILE A O 1
ATOM 2580 N N . SER A 1 326 ? 18.814 -13.600 -1.610 1.00 95.31 326 SER A N 1
ATOM 2581 C CA . SER A 1 326 ? 18.419 -13.592 -0.196 1.00 95.31 326 SER A CA 1
ATOM 2582 C C . SER A 1 326 ? 16.947 -13.969 -0.004 1.00 95.31 326 SER A C 1
ATOM 2584 O O . SER A 1 326 ? 16.634 -14.750 0.891 1.00 95.31 326 SER A O 1
ATOM 2586 N N . CYS A 1 327 ? 16.049 -13.460 -0.855 1.00 95.81 327 CYS A N 1
ATOM 2587 C CA . CYS A 1 327 ? 14.626 -13.799 -0.799 1.00 95.81 327 CYS A CA 1
ATOM 2588 C C . CYS A 1 327 ? 14.399 -15.292 -1.066 1.00 95.81 327 CYS A C 1
ATOM 2590 O O . CYS A 1 327 ? 13.727 -15.952 -0.276 1.00 95.81 327 CYS A O 1
ATOM 2592 N N . VAL A 1 328 ? 15.017 -15.841 -2.120 1.00 94.38 328 VAL A N 1
ATOM 2593 C CA . VAL A 1 328 ? 14.925 -17.275 -2.449 1.00 94.38 328 VAL A CA 1
ATOM 2594 C C . VAL A 1 328 ? 15.459 -18.135 -1.301 1.00 94.38 328 VAL A C 1
ATOM 2596 O O . VAL A 1 328 ? 14.795 -19.082 -0.889 1.00 94.38 328 VAL A O 1
ATOM 2599 N N . ALA A 1 329 ? 16.604 -17.773 -0.715 1.00 93.06 329 ALA A N 1
ATOM 2600 C CA . ALA A 1 329 ? 17.168 -18.498 0.423 1.00 93.06 329 ALA A CA 1
ATOM 2601 C C . ALA A 1 329 ? 16.228 -18.509 1.645 1.00 93.06 329 ALA A C 1
ATOM 2603 O O . ALA A 1 329 ? 16.074 -19.542 2.305 1.00 93.06 329 ALA A O 1
ATOM 2604 N N . CYS A 1 330 ? 15.555 -17.391 1.938 1.00 92.88 330 CYS A N 1
ATOM 2605 C CA . CYS A 1 330 ? 14.532 -17.349 2.984 1.00 92.88 330 CYS A CA 1
ATOM 2606 C C . CYS A 1 330 ? 13.331 -18.247 2.643 1.00 92.88 330 CYS A C 1
ATOM 2608 O O . CYS A 1 330 ? 12.883 -19.024 3.482 1.00 92.88 330 CYS A O 1
ATOM 2610 N N . MET A 1 331 ? 12.845 -18.204 1.401 1.00 91.31 331 MET A N 1
ATOM 2611 C CA . MET A 1 331 ? 11.719 -19.036 0.960 1.00 91.31 331 MET A CA 1
ATOM 2612 C C . MET A 1 331 ? 12.040 -20.538 0.986 1.00 91.31 331 MET A C 1
ATOM 2614 O O . MET A 1 331 ? 11.172 -21.352 1.297 1.00 91.31 331 MET A O 1
ATOM 2618 N N . ASP A 1 332 ? 13.275 -20.934 0.684 1.00 89.06 332 ASP A N 1
ATOM 2619 C CA . ASP A 1 332 ? 13.704 -22.338 0.716 1.00 89.06 332 ASP A CA 1
ATOM 2620 C C . ASP A 1 332 ? 13.904 -22.874 2.135 1.00 89.06 332 ASP A C 1
ATOM 2622 O O . ASP A 1 332 ? 13.738 -24.071 2.387 1.00 89.06 332 ASP A O 1
ATOM 2626 N N . SER A 1 333 ? 14.229 -21.989 3.077 1.00 85.88 333 SER A N 1
ATOM 2627 C CA . SER A 1 333 ? 14.447 -22.341 4.480 1.00 85.88 333 SER A CA 1
ATOM 2628 C C . SER A 1 333 ? 13.167 -22.356 5.321 1.00 85.88 333 SER A C 1
ATOM 2630 O O . SER A 1 333 ? 13.246 -22.714 6.497 1.00 85.88 333 SER A O 1
ATOM 2632 N N . TRP A 1 334 ? 11.992 -22.073 4.739 1.00 83.56 334 TRP A N 1
ATOM 2633 C CA . TRP A 1 334 ? 10.708 -22.079 5.451 1.00 83.56 334 TRP A CA 1
ATOM 2634 C C . TRP A 1 334 ? 10.484 -23.413 6.199 1.00 83.56 334 TRP A C 1
ATOM 2636 O O . TRP A 1 334 ? 10.438 -24.477 5.566 1.00 83.56 334 TRP A O 1
ATOM 2646 N N . PRO A 1 335 ? 10.272 -23.397 7.532 1.00 69.69 335 PRO A N 1
ATOM 2647 C CA . PRO A 1 335 ? 9.998 -24.593 8.336 1.00 69.69 335 PRO A CA 1
ATOM 2648 C C . PRO A 1 335 ? 8.988 -25.597 7.747 1.00 69.69 335 PRO A C 1
ATOM 2650 O O . PRO A 1 335 ? 9.175 -26.811 7.862 1.00 69.69 335 PRO A O 1
ATOM 2653 N N . ARG A 1 336 ? 7.927 -25.130 7.071 1.00 66.38 336 ARG A N 1
ATOM 2654 C CA . ARG A 1 336 ? 6.917 -26.011 6.456 1.00 66.38 336 ARG A CA 1
ATOM 2655 C C . ARG A 1 336 ? 7.476 -26.802 5.272 1.00 66.38 336 ARG A C 1
ATOM 2657 O O . ARG A 1 336 ? 7.231 -28.006 5.187 1.00 66.38 336 ARG A O 1
ATOM 2664 N N . LYS A 1 337 ? 8.301 -26.178 4.422 1.00 58.09 337 LYS A N 1
ATOM 2665 C CA . LYS A 1 337 ? 9.038 -26.874 3.357 1.00 58.09 337 LYS A CA 1
ATOM 2666 C C . LYS A 1 337 ? 10.028 -27.874 3.925 1.00 58.09 337 LYS A C 1
ATOM 2668 O O . LYS A 1 337 ? 10.139 -28.967 3.384 1.00 58.09 337 LYS A O 1
ATOM 2673 N N . GLN A 1 338 ? 10.695 -27.560 5.035 1.00 57.59 338 GLN A N 1
ATOM 2674 C CA . GLN A 1 338 ? 11.584 -28.522 5.690 1.00 57.59 338 GLN A CA 1
ATOM 2675 C C . GLN A 1 338 ? 10.819 -29.755 6.187 1.00 57.59 338 GLN A C 1
ATOM 2677 O O . GLN A 1 338 ? 11.296 -30.874 6.008 1.00 57.59 338 GLN A O 1
ATOM 2682 N N . LYS A 1 339 ? 9.612 -29.578 6.746 1.00 56.38 339 LYS A N 1
ATOM 2683 C CA . LYS A 1 339 ? 8.749 -30.690 7.180 1.00 56.38 339 LYS A CA 1
ATOM 2684 C C . LYS A 1 339 ? 8.224 -31.510 5.994 1.00 56.38 339 LYS A C 1
ATOM 2686 O O . LYS A 1 339 ? 8.302 -32.732 6.025 1.00 56.38 339 LYS A O 1
ATOM 2691 N N . ALA A 1 340 ? 7.777 -30.863 4.916 1.00 57.16 340 ALA A N 1
ATOM 2692 C CA . ALA A 1 340 ? 7.346 -31.544 3.692 1.00 57.16 340 ALA A CA 1
ATOM 2693 C C . ALA A 1 340 ? 8.502 -32.281 2.983 1.00 57.16 340 ALA A C 1
ATOM 2695 O O . ALA A 1 340 ? 8.324 -33.393 2.488 1.00 57.16 340 ALA A O 1
ATOM 2696 N N . ARG A 1 341 ? 9.706 -31.695 2.976 1.00 57.31 341 ARG A N 1
ATOM 2697 C CA . ARG A 1 341 ? 10.922 -32.281 2.395 1.00 57.31 341 ARG A CA 1
ATOM 2698 C C . ARG A 1 341 ? 11.445 -33.444 3.237 1.00 57.31 341 ARG A C 1
ATOM 2700 O O . ARG A 1 341 ? 11.802 -34.454 2.648 1.00 57.31 341 ARG A O 1
ATOM 2707 N N . LYS A 1 342 ? 11.390 -33.349 4.574 1.00 53.94 342 LYS A N 1
ATOM 2708 C CA . LYS A 1 342 ? 11.645 -34.474 5.496 1.00 53.94 342 LYS A CA 1
ATOM 2709 C C . LYS A 1 342 ? 10.639 -35.608 5.308 1.00 53.94 342 LYS A C 1
ATOM 2711 O O . LYS A 1 342 ? 11.032 -36.765 5.266 1.00 53.94 342 LYS A O 1
ATOM 2716 N N . ASN A 1 343 ? 9.357 -35.293 5.128 1.00 52.41 343 ASN A N 1
ATOM 2717 C CA . ASN A 1 343 ? 8.340 -36.313 4.868 1.00 52.41 343 ASN A CA 1
ATOM 2718 C C . ASN A 1 343 ? 8.546 -36.992 3.503 1.00 52.41 343 ASN A C 1
ATOM 2720 O O . ASN A 1 343 ? 8.419 -38.208 3.414 1.00 52.41 343 ASN A O 1
ATOM 2724 N N . ARG A 1 344 ? 8.936 -36.246 2.456 1.00 51.97 344 ARG A N 1
ATOM 2725 C CA . ARG A 1 344 ? 9.300 -36.825 1.148 1.00 51.97 344 ARG A CA 1
ATOM 2726 C C . ARG A 1 344 ? 10.604 -37.628 1.188 1.00 51.97 344 ARG A C 1
ATOM 2728 O O . ARG A 1 344 ? 10.655 -38.691 0.588 1.00 51.97 344 ARG A O 1
ATOM 2735 N N . SER A 1 345 ? 11.636 -37.173 1.904 1.00 54.72 345 SER A N 1
ATOM 2736 C CA . SER A 1 345 ? 12.889 -37.929 2.048 1.00 54.72 345 SER A CA 1
ATOM 2737 C C . SER A 1 345 ? 12.708 -39.195 2.883 1.00 54.72 345 SER A C 1
ATOM 2739 O O . SER A 1 345 ? 13.320 -40.211 2.577 1.00 54.72 345 SER A O 1
ATOM 2741 N N . ASN A 1 346 ? 11.831 -39.164 3.890 1.00 52.25 346 ASN A N 1
ATOM 2742 C CA . ASN A 1 346 ? 11.464 -40.351 4.661 1.00 52.25 346 ASN A CA 1
ATOM 2743 C C . ASN A 1 346 ? 10.630 -41.332 3.822 1.00 52.25 346 ASN A C 1
ATOM 2745 O O . ASN A 1 346 ? 10.842 -42.534 3.931 1.00 52.25 346 ASN A O 1
ATOM 2749 N N . ALA A 1 347 ? 9.760 -40.837 2.933 1.00 49.47 347 ALA A N 1
ATOM 2750 C CA . ALA A 1 347 ? 9.025 -41.674 1.982 1.00 49.47 347 ALA A CA 1
ATOM 2751 C C . ALA A 1 347 ? 9.933 -42.313 0.910 1.00 49.47 347 ALA A C 1
ATOM 2753 O O . ALA A 1 347 ? 9.642 -43.404 0.436 1.00 49.47 347 ALA A O 1
ATOM 2754 N N . SER A 1 348 ? 11.051 -41.674 0.546 1.00 48.38 348 SER A N 1
ATOM 2755 C CA . SER A 1 348 ? 12.057 -42.256 -0.361 1.00 48.38 348 SER A CA 1
ATOM 2756 C C . SER A 1 348 ? 13.100 -43.144 0.335 1.00 48.38 348 SER A C 1
ATOM 2758 O O . SER A 1 348 ? 13.894 -43.773 -0.357 1.00 48.38 348 SER A O 1
ATOM 2760 N N . SER A 1 349 ? 13.116 -43.207 1.674 1.00 44.34 349 SER A N 1
ATOM 2761 C CA . SER A 1 349 ? 14.089 -43.988 2.458 1.00 44.34 349 SER A CA 1
ATOM 2762 C C . SER A 1 349 ? 13.486 -45.204 3.174 1.00 44.34 349 SER A C 1
ATOM 2764 O O . SER A 1 349 ? 14.234 -45.958 3.798 1.00 44.34 349 SER A O 1
ATOM 2766 N N . SER A 1 350 ? 12.171 -45.429 3.105 1.00 35.31 350 SER A N 1
ATOM 2767 C CA . SER A 1 350 ? 11.568 -46.659 3.622 1.00 35.31 350 SER A CA 1
ATOM 2768 C C . SER A 1 350 ? 11.546 -47.734 2.536 1.00 35.31 350 SER A C 1
ATOM 2770 O O . SER A 1 350 ? 10.687 -47.722 1.654 1.00 35.31 350 SER A O 1
ATOM 2772 N N . MET A 1 351 ? 12.481 -48.685 2.619 1.00 35.03 351 MET A N 1
ATOM 2773 C CA . MET A 1 351 ? 12.239 -50.022 2.081 1.00 35.03 351 MET A CA 1
ATOM 2774 C C . MET A 1 351 ? 10.988 -50.594 2.755 1.00 35.03 351 MET A C 1
ATOM 2776 O O . MET A 1 351 ? 10.841 -50.515 3.974 1.00 35.03 351 MET A O 1
ATOM 2780 N N . LEU A 1 352 ? 10.091 -51.115 1.923 1.00 30.08 352 LEU A N 1
ATOM 2781 C CA . LEU A 1 352 ? 8.834 -51.759 2.288 1.00 30.08 352 LEU A CA 1
ATOM 2782 C C . LEU A 1 352 ? 9.049 -52.837 3.364 1.00 30.08 352 LEU A C 1
ATOM 2784 O O . LEU A 1 352 ? 9.831 -53.760 3.131 1.00 30.08 352 LEU A O 1
ATOM 2788 N N . PRO A 1 353 ? 8.315 -52.813 4.486 1.00 30.94 353 PRO A N 1
ATOM 2789 C CA . PRO A 1 353 ? 7.854 -54.035 5.117 1.00 30.94 353 PRO A CA 1
ATOM 2790 C C . PRO A 1 353 ? 6.579 -54.486 4.395 1.00 30.94 353 PRO A C 1
ATOM 2792 O O . PRO A 1 353 ? 5.693 -53.672 4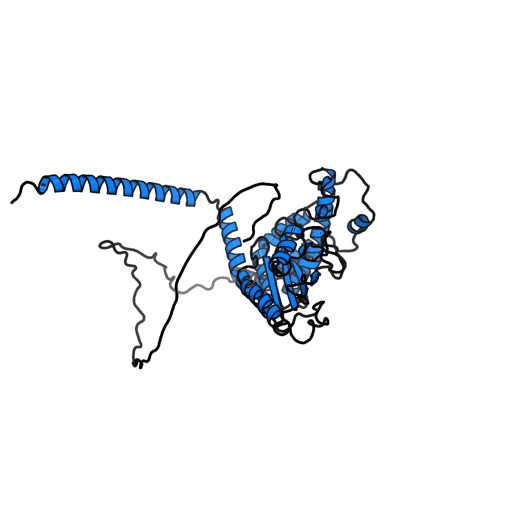.136 1.00 30.94 353 PRO A O 1
ATOM 2795 N N . GLU A 1 354 ? 6.504 -55.771 4.057 1.00 32.50 354 GLU A N 1
ATOM 2796 C CA . GLU A 1 354 ? 5.329 -56.411 3.460 1.00 32.50 354 GLU A CA 1
ATOM 2797 C C . GLU A 1 354 ? 4.037 -56.037 4.209 1.00 32.50 354 GLU A C 1
ATOM 2799 O O . GLU A 1 354 ? 3.886 -56.290 5.408 1.00 32.50 354 GLU A O 1
ATOM 2804 N N . GLU A 1 355 ? 3.091 -55.432 3.487 1.00 30.09 355 GLU A N 1
ATOM 2805 C CA . GLU A 1 355 ? 1.735 -55.192 3.970 1.00 30.09 355 GLU A CA 1
ATOM 2806 C C . GLU A 1 355 ? 0.974 -56.520 4.052 1.00 30.09 355 GLU A C 1
ATOM 2808 O O . GLU A 1 355 ? 0.595 -57.112 3.041 1.00 30.09 355 GLU A O 1
ATOM 2813 N N . SER A 1 356 ? 0.672 -56.955 5.275 1.00 29.67 356 SER A N 1
ATOM 2814 C CA . SER A 1 356 ? -0.476 -57.823 5.526 1.00 29.67 356 SER A CA 1
ATOM 2815 C C . SER A 1 356 ? -1.725 -56.951 5.674 1.00 29.67 356 SER A C 1
ATOM 2817 O O . SER A 1 356 ? -1.942 -56.275 6.677 1.00 29.67 356 SER A O 1
ATOM 2819 N N . SER A 1 357 ? -2.529 -56.965 4.610 1.00 35.72 357 SER A N 1
ATOM 2820 C CA . SER A 1 357 ? -3.988 -56.806 4.600 1.00 35.72 357 SER A CA 1
ATOM 2821 C C . SER A 1 357 ? -4.590 -55.740 5.529 1.00 35.72 357 SER A C 1
ATOM 2823 O O . SER A 1 357 ? -5.027 -56.038 6.643 1.00 35.72 357 SER A O 1
ATOM 2825 N N . LYS A 1 358 ? -4.785 -54.530 4.995 1.00 35.34 358 LYS A N 1
ATOM 2826 C CA . LYS A 1 358 ? -5.942 -53.696 5.348 1.00 35.34 358 LYS A CA 1
ATOM 2827 C C . LYS A 1 358 ? -6.641 -53.251 4.068 1.00 35.34 358 LYS A C 1
ATOM 2829 O O . LYS A 1 358 ? -6.028 -52.677 3.177 1.00 35.34 358 LYS A O 1
ATOM 2834 N N . GLN A 1 359 ? -7.916 -53.619 3.980 1.00 29.89 359 GLN A N 1
ATOM 2835 C CA . GLN A 1 359 ? -8.821 -53.377 2.861 1.00 29.89 359 GLN A CA 1
ATOM 2836 C C . GLN A 1 359 ? -8.780 -51.921 2.392 1.00 29.89 359 GLN A C 1
ATOM 2838 O O . GLN A 1 359 ? -9.047 -50.997 3.160 1.00 29.89 359 GLN A O 1
ATOM 2843 N N . ALA A 1 360 ? -8.522 -51.741 1.099 1.00 27.20 360 ALA A N 1
ATOM 2844 C CA . ALA A 1 360 ? -8.889 -50.532 0.390 1.00 27.20 360 ALA A CA 1
ATOM 2845 C C . ALA A 1 360 ? -10.415 -50.381 0.462 1.00 27.20 360 ALA A C 1
ATOM 2847 O O . ALA A 1 360 ? -11.155 -51.208 -0.074 1.00 27.20 360 ALA A O 1
ATOM 2848 N N . VAL A 1 361 ? -10.888 -49.330 1.129 1.00 28.31 361 VAL A N 1
ATOM 2849 C CA . VAL A 1 361 ? -12.280 -48.898 1.005 1.00 28.31 361 VAL A CA 1
ATOM 2850 C C . VAL A 1 361 ? -12.446 -48.372 -0.418 1.00 28.31 361 VAL A C 1
ATOM 2852 O O . VAL A 1 361 ? -11.974 -47.291 -0.767 1.00 28.31 361 VAL A O 1
ATOM 2855 N N . SER A 1 362 ? -13.060 -49.195 -1.266 1.00 28.55 362 SER A N 1
ATOM 2856 C CA . SER A 1 362 ? -13.551 -48.797 -2.579 1.00 28.55 362 SER A CA 1
ATOM 2857 C C . SER A 1 362 ? -14.649 -47.759 -2.366 1.00 28.55 362 SER A C 1
ATOM 2859 O O . SER A 1 362 ? -15.734 -48.085 -1.896 1.00 28.55 362 SER A O 1
ATOM 2861 N N . VAL A 1 363 ? -14.368 -46.499 -2.697 1.00 31.70 363 VAL A N 1
ATOM 2862 C CA . VAL A 1 363 ? -15.422 -45.495 -2.848 1.00 31.70 363 VAL A CA 1
ATOM 2863 C C . VAL A 1 363 ? -16.162 -45.838 -4.139 1.00 31.70 363 VAL A C 1
ATOM 2865 O O . VAL A 1 363 ? -15.665 -45.582 -5.237 1.00 31.70 363 VAL A O 1
ATOM 2868 N N . GLN A 1 364 ? -17.312 -46.497 -4.012 1.00 32.06 364 GLN A N 1
ATOM 2869 C CA . GLN A 1 364 ? -18.244 -46.690 -5.122 1.00 32.06 364 GLN A CA 1
ATOM 2870 C C . GLN A 1 364 ? -18.839 -45.323 -5.509 1.00 32.06 364 GLN A C 1
ATOM 2872 O O . GLN A 1 364 ? -19.123 -44.507 -4.629 1.00 32.06 364 GLN A O 1
ATOM 2877 N N . PRO A 1 365 ? -19.030 -45.033 -6.806 1.00 30.42 365 PRO A N 1
ATOM 2878 C CA . PRO A 1 365 ? -19.709 -43.816 -7.227 1.00 30.42 365 PRO A CA 1
ATOM 2879 C C . PRO A 1 365 ? -21.180 -43.850 -6.788 1.00 30.42 365 PRO A C 1
ATOM 2881 O O . PRO A 1 365 ? -21.866 -44.854 -6.974 1.00 30.42 365 PRO A O 1
ATOM 2884 N N . ILE A 1 366 ? -21.656 -42.730 -6.238 1.00 35.50 366 ILE A N 1
ATOM 2885 C CA . ILE A 1 366 ? -23.053 -42.510 -5.839 1.00 35.50 366 ILE A CA 1
ATOM 2886 C C . ILE A 1 366 ? -23.962 -42.807 -7.040 1.00 35.50 366 ILE A C 1
ATOM 2888 O O . ILE A 1 366 ? -23.842 -42.167 -8.089 1.00 35.50 366 ILE A O 1
ATOM 2892 N N . ARG A 1 367 ? -24.867 -43.781 -6.900 1.00 36.81 367 ARG A N 1
ATOM 2893 C CA . ARG A 1 367 ? -25.900 -44.075 -7.900 1.00 36.81 367 ARG A CA 1
ATOM 2894 C C . ARG A 1 367 ? -27.172 -43.319 -7.541 1.00 36.81 367 ARG A C 1
ATOM 2896 O O . ARG A 1 367 ? -27.806 -43.622 -6.543 1.00 36.81 367 ARG A O 1
ATOM 2903 N N . ALA A 1 368 ? -27.553 -42.369 -8.388 1.00 35.00 368 ALA A N 1
ATOM 2904 C CA . ALA A 1 368 ? -28.895 -41.802 -8.393 1.00 35.00 368 ALA A CA 1
ATOM 2905 C C . ALA A 1 368 ? -29.774 -42.633 -9.339 1.00 35.00 368 ALA A C 1
ATOM 2907 O O . ALA A 1 368 ? -29.383 -42.872 -10.486 1.00 35.00 368 ALA A O 1
ATOM 2908 N N . VAL A 1 369 ? -30.940 -43.076 -8.870 1.00 43.97 369 VAL A N 1
ATOM 2909 C CA . VAL A 1 369 ? -31.939 -43.767 -9.695 1.00 43.97 369 VAL A CA 1
ATOM 2910 C C . VAL A 1 369 ? -33.248 -42.990 -9.610 1.00 43.97 369 VAL A C 1
ATOM 2912 O O . VAL A 1 369 ? -33.717 -42.658 -8.528 1.00 43.97 369 VAL A O 1
ATOM 2915 N N . GLU A 1 370 ? -33.822 -42.667 -10.766 1.00 37.38 370 GLU A N 1
ATOM 2916 C CA . GLU A 1 370 ? -35.099 -41.963 -10.870 1.00 37.38 370 GLU A CA 1
ATOM 2917 C C . GLU A 1 370 ? -36.244 -42.980 -10.892 1.00 37.38 370 GLU A C 1
ATOM 2919 O O . GLU A 1 370 ? -36.329 -43.814 -11.798 1.00 37.38 370 GLU A O 1
ATOM 2924 N N . VAL A 1 371 ? -37.144 -42.898 -9.912 1.00 39.00 371 VAL A N 1
ATOM 2925 C CA . VAL A 1 371 ? -38.382 -43.683 -9.883 1.00 39.00 371 VAL A CA 1
ATOM 2926 C C . VAL A 1 371 ? -39.549 -42.714 -9.724 1.00 39.00 371 VAL A C 1
ATOM 2928 O O . VAL A 1 371 ? -39.612 -41.939 -8.777 1.00 39.00 371 VAL A O 1
ATOM 2931 N N . ASN A 1 372 ? -40.477 -42.731 -10.684 1.00 33.75 372 ASN A N 1
ATOM 2932 C CA . ASN A 1 372 ? -41.684 -41.892 -10.703 1.00 33.75 372 ASN A CA 1
ATOM 2933 C C . ASN A 1 372 ? -41.442 -40.367 -10.575 1.00 33.75 372 ASN A C 1
ATOM 2935 O O . ASN A 1 372 ? -42.286 -39.651 -10.040 1.00 33.75 372 ASN A O 1
ATOM 2939 N N . GLY A 1 373 ? -40.329 -39.858 -11.120 1.00 39.75 373 GLY A N 1
ATOM 2940 C CA . GLY A 1 373 ? -40.076 -38.417 -11.272 1.00 39.75 373 GLY A CA 1
ATOM 2941 C C . GLY A 1 373 ? -39.540 -37.700 -10.027 1.00 39.75 373 GLY A C 1
ATOM 2942 O O . GLY A 1 373 ? -39.585 -36.471 -9.970 1.00 39.75 373 GLY A O 1
ATOM 2943 N N . ILE A 1 374 ? -39.035 -38.444 -9.040 1.00 38.34 374 ILE A N 1
ATOM 2944 C CA . ILE A 1 374 ? -38.308 -37.920 -7.877 1.00 38.34 374 ILE A CA 1
ATOM 2945 C C . ILE A 1 374 ? -36.932 -38.604 -7.839 1.00 38.34 374 ILE A C 1
ATOM 2947 O O . ILE A 1 374 ? -36.826 -39.806 -8.080 1.00 38.34 374 ILE A O 1
ATOM 2951 N N . ILE A 1 375 ? -35.872 -37.827 -7.590 1.00 37.28 375 ILE A N 1
ATOM 2952 C CA . ILE A 1 375 ? -34.504 -38.341 -7.434 1.00 37.28 375 ILE A CA 1
ATOM 2953 C C . ILE A 1 375 ? -34.316 -38.699 -5.959 1.00 37.28 375 ILE A C 1
ATOM 2955 O O . ILE A 1 375 ? -34.217 -37.798 -5.126 1.00 37.28 375 ILE A O 1
ATOM 2959 N N . GLU A 1 376 ? -34.252 -39.989 -5.639 1.00 34.56 376 GLU A N 1
ATOM 2960 C CA . GLU A 1 376 ? -33.841 -40.457 -4.313 1.00 34.56 376 GLU A CA 1
ATOM 2961 C C . GLU A 1 376 ? -32.328 -40.719 -4.302 1.00 34.56 376 GLU A C 1
ATOM 2963 O O . GLU A 1 376 ? -31.764 -41.305 -5.230 1.00 34.56 376 GLU A O 1
ATOM 2968 N N . ILE A 1 377 ? -31.662 -40.210 -3.264 1.00 39.72 377 ILE A N 1
ATOM 2969 C CA . ILE A 1 377 ? -30.246 -40.451 -2.984 1.00 39.72 377 ILE A CA 1
ATOM 2970 C C . ILE A 1 377 ? -30.225 -41.434 -1.819 1.00 39.72 377 ILE A C 1
ATOM 2972 O O . ILE A 1 377 ? -30.619 -41.063 -0.715 1.00 39.72 377 ILE A O 1
ATOM 2976 N N . ASP A 1 378 ? -29.788 -42.664 -2.078 1.00 36.62 378 ASP A N 1
ATOM 2977 C CA . ASP A 1 378 ? -29.616 -43.678 -1.039 1.00 36.62 378 ASP A CA 1
ATOM 2978 C C . ASP A 1 378 ? -28.477 -43.229 -0.110 1.00 36.62 378 ASP A C 1
ATOM 2980 O O . ASP A 1 378 ? -27.315 -43.127 -0.520 1.00 36.62 378 ASP A O 1
ATOM 2984 N N . LEU A 1 379 ? -28.825 -42.865 1.121 1.00 37.47 379 LEU A N 1
ATOM 2985 C CA . LEU A 1 379 ? -27.879 -42.676 2.212 1.00 37.47 379 LEU A CA 1
ATOM 2986 C C . LEU A 1 379 ? -28.072 -43.878 3.127 1.00 37.47 379 LEU A C 1
ATOM 2988 O O . LEU A 1 379 ? -29.085 -43.940 3.818 1.00 37.47 379 LEU A O 1
ATOM 2992 N N . ASP A 1 380 ? -27.127 -44.819 3.109 1.00 34.22 380 ASP A N 1
ATOM 2993 C CA . ASP A 1 380 ? -27.157 -45.974 4.006 1.00 34.22 380 ASP A CA 1
ATOM 2994 C C . ASP A 1 380 ? -27.301 -45.505 5.466 1.00 34.22 380 ASP A C 1
ATOM 2996 O O . ASP A 1 380 ? -26.431 -44.825 6.027 1.00 34.22 380 ASP A O 1
ATOM 3000 N N . GLU A 1 381 ? -28.434 -45.867 6.066 1.00 37.69 381 GLU A N 1
ATOM 3001 C CA . GLU A 1 381 ? -28.673 -45.856 7.501 1.00 37.69 381 GLU A CA 1
ATOM 3002 C C . GLU A 1 381 ? -27.874 -46.997 8.136 1.00 37.69 381 GLU A C 1
ATOM 3004 O O . GLU A 1 381 ? -28.230 -48.155 7.981 1.00 37.69 381 GLU A O 1
ATOM 3009 N N . ASP A 1 382 ? -26.815 -46.669 8.877 1.00 31.47 382 ASP A N 1
ATOM 3010 C CA . ASP A 1 382 ? -26.302 -47.511 9.964 1.00 31.47 382 ASP A CA 1
ATOM 3011 C C . ASP A 1 382 ? -25.437 -46.660 10.905 1.00 31.47 382 ASP A C 1
ATOM 3013 O O . ASP A 1 382 ? -24.207 -46.648 10.843 1.00 31.47 382 ASP A O 1
ATOM 3017 N N . ASN A 1 383 ? -26.099 -45.888 11.775 1.00 32.03 383 ASN A N 1
ATOM 3018 C CA . ASN A 1 383 ? -25.642 -45.689 13.156 1.00 32.03 383 ASN A CA 1
ATOM 3019 C C . ASN A 1 383 ? -26.779 -45.112 14.023 1.00 32.03 383 ASN A C 1
ATOM 3021 O O . ASN A 1 383 ? -26.733 -43.965 14.474 1.00 32.03 383 ASN A O 1
ATOM 3025 N N . GLN A 1 384 ? -27.836 -45.900 14.235 1.00 30.31 384 GLN A N 1
ATOM 3026 C CA . GLN A 1 384 ? -28.705 -45.725 15.398 1.00 30.31 384 GLN A CA 1
ATOM 3027 C C . GLN A 1 384 ? -28.235 -46.684 16.490 1.00 30.31 384 GLN A C 1
ATOM 3029 O O . GLN A 1 384 ? -28.389 -47.888 16.352 1.00 30.31 384 GLN A O 1
ATOM 3034 N N . ASP A 1 385 ? -27.683 -46.135 17.570 1.00 28.70 385 ASP A N 1
ATOM 3035 C CA . ASP A 1 385 ? -28.033 -46.560 18.925 1.00 28.70 385 ASP A CA 1
ATOM 3036 C C . ASP A 1 385 ? -27.556 -45.511 19.938 1.00 28.70 385 ASP A C 1
ATOM 3038 O O . ASP A 1 385 ? -26.362 -45.349 20.189 1.00 28.70 385 ASP A O 1
ATOM 3042 N N . LEU A 1 386 ? -28.524 -44.750 20.464 1.00 29.47 386 LEU A N 1
ATOM 3043 C CA . LEU A 1 386 ? -28.756 -44.448 21.887 1.00 29.47 386 LEU A CA 1
ATOM 3044 C C . LEU A 1 386 ? -29.788 -43.309 21.988 1.00 29.47 386 LEU A C 1
ATOM 3046 O O . LEU A 1 386 ? -29.463 -42.125 22.070 1.00 29.47 386 LEU A O 1
ATOM 3050 N N . ALA A 1 387 ? -31.063 -43.696 21.963 1.00 25.89 387 ALA A N 1
ATOM 3051 C CA . ALA A 1 387 ? -32.189 -42.855 22.351 1.00 25.89 387 ALA A CA 1
ATOM 3052 C C . ALA A 1 387 ? -32.453 -42.922 23.870 1.00 25.89 387 ALA A C 1
ATOM 3054 O O . ALA A 1 387 ? -32.034 -43.862 24.544 1.00 25.89 387 ALA A O 1
ATOM 3055 N N . ALA A 1 388 ? -33.273 -41.962 24.322 1.00 27.69 388 ALA A N 1
ATOM 3056 C CA . ALA A 1 388 ? -33.880 -41.740 25.645 1.00 27.69 388 ALA A CA 1
ATOM 3057 C C . ALA A 1 388 ? -33.104 -40.726 26.517 1.00 27.69 388 ALA A C 1
ATOM 3059 O O . ALA A 1 388 ? -31.950 -40.941 26.851 1.00 27.69 388 ALA A O 1
ATOM 3060 N N . THR A 1 389 ? -33.658 -39.577 26.916 1.00 28.50 389 THR A N 1
ATOM 3061 C CA . THR A 1 389 ? -35.034 -39.312 27.367 1.00 28.50 389 THR A CA 1
ATOM 3062 C C . THR A 1 389 ? -35.498 -37.866 27.116 1.00 28.50 389 THR A C 1
ATOM 3064 O O . THR A 1 389 ? -34.720 -36.920 27.041 1.00 28.50 389 THR A O 1
ATOM 3067 N N . ALA A 1 390 ? -36.819 -37.735 26.993 1.00 27.97 390 ALA A N 1
ATOM 3068 C CA . ALA A 1 390 ? -37.608 -36.533 26.751 1.00 27.97 390 ALA A CA 1
ATOM 3069 C C . ALA A 1 390 ? -37.630 -35.515 27.911 1.00 27.97 390 ALA A C 1
ATOM 3071 O O . ALA A 1 390 ? -37.631 -35.910 29.075 1.00 27.97 390 ALA A O 1
ATOM 3072 N N . ASN A 1 391 ? -37.789 -34.221 27.595 1.00 29.23 391 ASN A N 1
ATOM 3073 C CA . ASN A 1 391 ? -39.024 -33.463 27.881 1.00 29.23 391 ASN A CA 1
ATOM 3074 C C . ASN A 1 391 ? -38.913 -31.973 27.492 1.00 29.23 391 ASN A C 1
ATOM 3076 O O . ASN A 1 391 ? -38.023 -31.258 27.942 1.00 29.23 391 ASN A O 1
ATOM 3080 N N . LEU A 1 392 ? -39.889 -31.510 26.704 1.00 30.03 392 LEU A N 1
ATOM 3081 C CA . LEU A 1 392 ? -40.295 -30.103 26.575 1.00 30.03 392 LEU A CA 1
ATOM 3082 C C . LEU A 1 392 ? -41.231 -29.727 27.740 1.00 30.03 392 LEU A C 1
ATOM 3084 O O . LEU A 1 392 ? -41.908 -30.603 28.283 1.00 30.03 392 LEU A O 1
ATOM 3088 N N . PRO A 1 393 ? -41.352 -28.428 28.069 1.00 30.77 393 PRO A N 1
ATOM 3089 C CA . PRO A 1 393 ? -42.641 -27.777 27.803 1.00 30.77 393 PRO A CA 1
ATOM 3090 C C . PRO A 1 393 ? -42.553 -26.336 27.250 1.00 30.77 393 PRO A C 1
ATOM 3092 O O . PRO A 1 393 ? -41.570 -25.621 27.422 1.00 30.77 393 PRO A O 1
ATOM 3095 N N . GLN A 1 394 ? -43.636 -25.949 26.568 1.00 31.58 394 GLN A N 1
ATOM 3096 C CA . GLN A 1 394 ? -43.963 -24.653 25.940 1.00 31.58 394 GLN A CA 1
ATOM 3097 C C . GLN A 1 394 ? -44.518 -23.604 26.960 1.00 31.58 394 GLN A C 1
ATOM 3099 O O . GLN A 1 394 ? -44.712 -23.955 28.125 1.00 31.58 394 GLN A O 1
ATOM 3104 N N . PRO A 1 395 ? -44.742 -22.326 26.556 1.00 41.34 395 PRO A N 1
ATOM 3105 C CA . PRO A 1 395 ? -44.626 -21.114 27.391 1.00 41.34 395 PRO A CA 1
ATOM 3106 C C . PRO A 1 395 ? -45.980 -20.507 27.827 1.00 41.34 395 PRO A C 1
ATOM 3108 O O . PRO A 1 395 ? -47.031 -21.068 27.515 1.00 41.34 395 PRO A O 1
ATOM 3111 N N . PRO A 1 396 ? -45.984 -19.305 28.449 1.00 37.84 396 PRO A N 1
ATOM 3112 C CA . PRO A 1 396 ? -47.142 -18.416 28.412 1.00 37.84 396 PRO A CA 1
ATOM 3113 C C . PRO A 1 396 ? -46.879 -17.027 27.781 1.00 37.84 396 PRO A C 1
ATOM 3115 O O . PRO A 1 396 ? -45.768 -16.501 27.773 1.00 37.84 396 PRO A O 1
ATOM 3118 N N . ASN A 1 397 ? -47.980 -16.481 27.254 1.00 30.38 397 ASN A N 1
ATOM 3119 C CA . ASN A 1 397 ? -48.214 -15.216 26.542 1.00 30.38 397 ASN A CA 1
ATOM 3120 C C . ASN A 1 397 ? -47.982 -13.929 27.363 1.00 30.38 397 ASN A C 1
ATOM 3122 O O . ASN A 1 397 ? -48.195 -13.955 28.570 1.00 30.38 397 ASN A O 1
ATOM 3126 N N . SER A 1 398 ? -47.761 -12.792 26.675 1.00 31.28 398 SER A N 1
ATOM 3127 C CA . SER A 1 398 ? -48.681 -11.621 26.672 1.00 31.28 398 SER A CA 1
ATOM 3128 C C . SER A 1 398 ? -48.138 -10.419 25.858 1.00 31.28 398 SER A C 1
ATOM 3130 O O . SER A 1 398 ? -47.002 -10.011 26.080 1.00 31.28 398 SER A O 1
ATOM 3132 N N . GLU A 1 399 ? -48.975 -9.929 24.925 1.00 30.09 399 GLU A N 1
ATOM 3133 C CA . GLU A 1 399 ? -49.321 -8.545 24.468 1.00 30.09 399 GLU A CA 1
ATOM 3134 C C . GLU A 1 399 ? -48.361 -7.360 24.781 1.00 30.09 399 GLU A C 1
ATOM 3136 O O . GLU A 1 399 ? -47.762 -7.317 25.844 1.00 30.09 399 GLU A O 1
ATOM 3141 N N . SER A 1 400 ? -48.155 -6.328 23.938 1.00 30.66 400 SER A N 1
ATOM 3142 C CA . SER A 1 400 ? -49.156 -5.394 23.369 1.00 30.66 400 SER A CA 1
ATOM 3143 C C . SER A 1 400 ? -48.570 -4.379 22.338 1.00 30.66 400 SER A C 1
ATOM 3145 O O . SER A 1 400 ? -47.448 -3.909 22.512 1.00 30.66 400 SER A O 1
ATOM 3147 N N . ASP A 1 401 ? -49.393 -3.993 21.347 1.00 30.08 401 ASP A N 1
ATOM 3148 C CA . ASP A 1 401 ? -49.623 -2.651 20.738 1.00 30.08 401 ASP A CA 1
ATOM 3149 C C . ASP A 1 401 ? -48.556 -1.811 19.962 1.00 30.08 401 ASP A C 1
ATOM 3151 O O . ASP A 1 401 ? -47.684 -1.180 20.546 1.00 30.08 401 ASP A O 1
ATOM 3155 N N . VAL A 1 402 ? -48.698 -1.773 18.609 1.00 31.23 402 VAL A N 1
ATOM 3156 C CA . VAL A 1 402 ? -49.180 -0.668 17.693 1.00 31.23 402 VAL A CA 1
ATOM 3157 C C . VAL A 1 402 ? -48.668 0.798 17.917 1.00 31.23 402 VAL A C 1
ATOM 3159 O O . VAL A 1 402 ? -48.458 1.141 19.071 1.00 31.23 402 VAL A O 1
ATOM 3162 N N . PRO A 1 403 ? -48.550 1.753 16.925 1.00 40.47 403 PRO A N 1
ATOM 3163 C CA . PRO A 1 403 ? -48.914 1.792 15.481 1.00 40.47 403 PRO A CA 1
ATOM 3164 C C . PRO A 1 403 ? -47.855 2.341 14.471 1.00 40.47 403 PRO A C 1
ATOM 3166 O O . PRO A 1 403 ? -46.824 2.914 14.807 1.00 40.47 403 PRO A O 1
ATOM 3169 N N . ARG A 1 404 ? -48.219 2.245 13.179 1.00 35.50 404 ARG A N 1
ATOM 3170 C CA . ARG A 1 404 ? -47.648 2.883 11.965 1.00 35.50 404 ARG A CA 1
ATOM 3171 C C . ARG A 1 404 ? -48.268 4.283 11.694 1.00 35.50 404 ARG A C 1
ATOM 3173 O O . ARG A 1 404 ? -49.397 4.508 12.122 1.00 35.50 404 ARG A O 1
ATOM 3180 N N . PRO A 1 405 ? -47.615 5.182 10.920 1.00 37.06 405 PRO A N 1
ATOM 3181 C CA . PRO A 1 405 ? -48.247 5.753 9.693 1.00 37.06 405 PRO A CA 1
ATOM 3182 C C . PRO A 1 405 ? -47.247 5.889 8.498 1.00 37.06 405 PRO A C 1
ATOM 3184 O O . PRO A 1 405 ? -46.079 6.183 8.708 1.00 37.06 405 PRO A O 1
ATOM 3187 N N . SER A 1 406 ? -47.526 5.409 7.269 1.00 29.02 406 SER A N 1
ATOM 3188 C CA . SER A 1 406 ? -48.158 6.061 6.078 1.00 29.02 406 SER A CA 1
ATOM 3189 C C . SER A 1 406 ? -47.349 7.218 5.425 1.00 29.02 406 SER A C 1
ATOM 3191 O O . SER A 1 406 ? -47.351 8.312 5.968 1.00 29.02 406 SER A O 1
ATOM 3193 N N . GLN A 1 407 ? -46.596 6.969 4.328 1.00 27.73 407 GLN A N 1
ATOM 3194 C CA . GLN A 1 407 ? -46.871 7.339 2.897 1.00 27.73 407 GLN A CA 1
ATOM 3195 C C . GLN A 1 407 ? -46.424 8.779 2.464 1.00 27.73 407 GLN A C 1
ATOM 3197 O O . GLN A 1 407 ? -46.308 9.622 3.340 1.00 27.73 407 GLN A O 1
ATOM 3202 N N . PRO A 1 408 ? -46.316 9.157 1.157 1.00 38.72 408 PRO A N 1
ATOM 3203 C CA . PRO A 1 408 ? -45.498 8.651 0.032 1.00 38.72 408 PRO A CA 1
ATOM 3204 C C . PRO A 1 408 ? -44.639 9.801 -0.630 1.00 38.72 408 PRO A C 1
ATOM 3206 O O . PRO A 1 408 ? -43.997 10.526 0.117 1.00 38.72 408 PRO A O 1
ATOM 3209 N N . PRO A 1 409 ? -44.552 9.991 -1.974 1.00 47.81 409 PRO A N 1
ATOM 3210 C CA . PRO A 1 409 ? -43.438 9.669 -2.886 1.00 47.81 409 PRO A CA 1
ATOM 3211 C C . PRO A 1 409 ? -42.695 10.916 -3.458 1.00 47.81 409 PRO A C 1
ATOM 3213 O O . PRO A 1 409 ? -43.014 12.041 -3.097 1.00 47.81 409 PRO A O 1
ATOM 3216 N N . VAL A 1 410 ? -41.752 10.724 -4.400 1.00 26.50 410 VAL A N 1
ATOM 3217 C CA . VAL A 1 410 ? -41.653 11.426 -5.715 1.00 26.50 410 VAL A CA 1
ATOM 3218 C C . VAL A 1 410 ? -40.207 11.573 -6.241 1.00 26.50 410 VAL A C 1
ATOM 3220 O O . VAL A 1 410 ? -39.295 12.077 -5.598 1.00 26.50 410 VAL A O 1
ATOM 3223 N N . THR A 1 411 ? -40.096 11.113 -7.485 1.00 27.56 411 THR A N 1
ATOM 3224 C CA . THR A 1 411 ? -39.137 11.265 -8.586 1.00 27.56 411 THR A CA 1
ATOM 3225 C C . THR A 1 411 ? -38.483 12.644 -8.761 1.00 27.56 411 THR A C 1
ATOM 3227 O O . THR A 1 411 ? -39.160 13.659 -8.648 1.00 27.56 411 THR A O 1
ATOM 3230 N N . LEU A 1 412 ? -37.235 12.688 -9.252 1.00 24.70 412 LEU A N 1
ATOM 3231 C CA . LEU A 1 412 ? -36.773 13.797 -10.099 1.00 24.70 412 LEU A CA 1
ATOM 3232 C C . LEU A 1 412 ? -35.817 13.333 -11.205 1.00 24.70 412 LEU A C 1
ATOM 3234 O O . LEU A 1 412 ? -35.091 12.350 -11.087 1.00 24.70 412 LEU A O 1
ATOM 3238 N N . VAL A 1 413 ? -35.939 14.055 -12.312 1.00 25.14 413 VAL A N 1
ATOM 3239 C CA . VAL A 1 413 ? -35.585 13.732 -13.691 1.00 25.14 413 VAL A CA 1
ATOM 3240 C C . VAL A 1 413 ? -34.215 14.308 -14.065 1.00 25.14 413 VAL A C 1
ATOM 3242 O O . VAL A 1 413 ? -33.787 15.343 -13.564 1.00 25.14 413 VAL A O 1
ATOM 3245 N N . SER A 1 414 ? -33.569 13.618 -15.000 1.00 26.55 414 SER A N 1
ATOM 3246 C CA . SER A 1 414 ? -32.366 13.949 -15.770 1.00 26.55 414 SER A CA 1
ATOM 3247 C C . SER A 1 414 ? -32.348 15.323 -16.466 1.00 26.55 414 SER A C 1
ATOM 3249 O O . SER A 1 414 ? -33.352 15.699 -17.062 1.00 26.55 414 SER A O 1
ATOM 3251 N N . SER A 1 415 ? -31.167 15.957 -16.582 1.00 25.53 415 SER A N 1
ATOM 3252 C CA . SER A 1 415 ? -30.642 16.497 -17.863 1.00 25.53 415 SER A CA 1
ATOM 3253 C C . SER A 1 415 ? -29.193 17.036 -17.769 1.00 25.53 415 SER A C 1
ATOM 3255 O O . SER A 1 415 ? -28.954 18.135 -17.289 1.00 25.53 415 SER A O 1
ATOM 3257 N N . LEU A 1 416 ? -28.257 16.231 -18.290 1.00 27.89 416 LEU A N 1
ATOM 3258 C CA . LEU A 1 416 ? -27.108 16.496 -19.188 1.00 27.89 416 LEU A CA 1
ATOM 3259 C C . LEU A 1 416 ? -26.416 17.881 -19.321 1.00 27.89 416 LEU A C 1
ATOM 3261 O O . LEU A 1 416 ? -27.042 18.862 -19.718 1.00 27.89 416 LEU A O 1
ATOM 3265 N N . LYS A 1 417 ? -25.064 17.810 -19.263 1.00 26.56 417 LYS A N 1
ATOM 3266 C CA . LYS A 1 417 ? -23.981 18.357 -20.147 1.00 26.56 417 LYS A CA 1
ATOM 3267 C C . LYS A 1 417 ? -22.870 18.992 -19.287 1.00 26.56 417 LYS A C 1
ATOM 3269 O O . LYS A 1 417 ? -23.163 19.863 -18.492 1.00 26.56 417 LYS A O 1
ATOM 3274 N N . GLY A 1 418 ? -21.576 18.693 -19.376 1.00 25.30 418 GLY A N 1
ATOM 3275 C CA . GLY A 1 418 ? -20.757 17.784 -20.172 1.00 25.30 418 GLY A CA 1
ATOM 3276 C C . GLY A 1 418 ? -19.295 18.219 -19.971 1.00 25.30 418 GLY A C 1
ATOM 3277 O O . GLY A 1 418 ? -18.998 19.389 -20.166 1.00 25.30 418 GLY A O 1
ATOM 3278 N N . SER A 1 419 ? -18.405 17.322 -19.541 1.00 27.62 419 SER A N 1
ATOM 3279 C CA . SER A 1 419 ? -16.955 17.412 -19.778 1.00 27.62 419 SER A CA 1
ATOM 3280 C C . SER A 1 419 ? -16.308 16.098 -19.346 1.00 27.62 419 SER A C 1
ATOM 3282 O O . SER A 1 419 ? -16.527 15.619 -18.236 1.00 27.62 419 SER A O 1
ATOM 3284 N N . THR A 1 420 ? -15.570 15.471 -20.254 1.00 30.89 420 THR A N 1
ATOM 3285 C CA . THR A 1 420 ? -14.958 14.152 -20.088 1.00 30.89 420 THR A CA 1
ATOM 3286 C C . THR A 1 420 ? -13.767 14.216 -19.134 1.00 30.89 420 THR A C 1
ATOM 3288 O O . THR A 1 420 ? -12.639 14.459 -19.553 1.00 30.89 420 THR A O 1
ATOM 3291 N N . ALA A 1 421 ? -14.021 13.945 -17.858 1.00 27.80 421 ALA A N 1
ATOM 3292 C CA . ALA A 1 421 ? -13.037 13.387 -16.942 1.00 27.80 421 ALA A CA 1
ATOM 3293 C C . ALA A 1 421 ? -13.420 11.921 -16.707 1.00 27.80 421 ALA A C 1
ATOM 3295 O O . ALA A 1 421 ? -14.594 11.621 -16.487 1.00 27.80 421 ALA A O 1
ATOM 3296 N N . LYS A 1 422 ? -12.452 11.000 -16.783 1.00 30.53 422 LYS A N 1
ATOM 3297 C CA . LYS A 1 422 ? -12.653 9.612 -16.347 1.00 30.53 422 LYS A CA 1
ATOM 3298 C C . LYS A 1 422 ? -12.888 9.622 -14.834 1.00 30.53 422 LYS A C 1
ATOM 3300 O O . LYS A 1 422 ? -11.945 9.555 -14.055 1.00 30.53 422 LYS A O 1
ATOM 3305 N N . VAL A 1 423 ? -14.149 9.755 -14.439 1.00 25.36 423 VAL A N 1
ATOM 3306 C CA . VAL A 1 423 ? -14.634 9.447 -13.096 1.00 25.36 423 VAL A CA 1
ATOM 3307 C C . VAL A 1 423 ? -14.867 7.943 -13.079 1.00 25.36 423 VAL A C 1
ATOM 3309 O O . VAL A 1 423 ? -15.730 7.440 -13.794 1.00 25.36 423 VAL A O 1
ATOM 3312 N N . ILE A 1 424 ? -14.048 7.220 -12.320 1.00 27.31 424 ILE A N 1
ATOM 3313 C CA . ILE A 1 424 ? -14.394 5.866 -11.897 1.00 27.31 424 ILE A CA 1
ATOM 3314 C C . ILE A 1 424 ? -15.340 6.067 -10.718 1.00 27.31 424 ILE A C 1
ATOM 3316 O O . ILE A 1 424 ? -14.918 6.510 -9.651 1.00 27.31 424 ILE A O 1
ATOM 3320 N N . ASP A 1 425 ? -16.626 5.843 -10.966 1.00 22.69 425 ASP A N 1
ATOM 3321 C CA . ASP A 1 425 ? -17.652 5.852 -9.933 1.00 22.69 425 ASP A CA 1
ATOM 3322 C C . ASP A 1 425 ? -17.468 4.604 -9.055 1.00 22.69 425 ASP A C 1
ATOM 3324 O O . ASP A 1 425 ? -17.456 3.481 -9.561 1.00 22.69 425 ASP A O 1
ATOM 3328 N N . LEU A 1 426 ? -17.238 4.816 -7.759 1.00 31.56 426 LEU A N 1
ATOM 3329 C CA . LEU A 1 426 ? -17.085 3.774 -6.736 1.00 31.56 426 LEU A CA 1
ATOM 3330 C C . LEU A 1 426 ? -18.199 3.916 -5.687 1.00 31.56 426 LEU A C 1
ATOM 3332 O O . LEU A 1 426 ? -17.918 3.936 -4.486 1.00 31.56 426 LEU A O 1
ATOM 3336 N N . THR A 1 427 ? -19.447 4.083 -6.135 1.00 29.22 427 THR A N 1
ATOM 3337 C CA . THR A 1 427 ? -20.628 3.855 -5.282 1.00 29.22 427 THR A CA 1
ATOM 3338 C C . THR A 1 427 ? -20.782 2.394 -4.908 1.00 29.22 427 THR A C 1
ATOM 3340 O O . THR A 1 427 ? -20.652 1.550 -5.826 1.00 29.22 427 THR A O 1
#